Protein AF-A0A7C5VT83-F1 (afdb_monomer_lite)

Secondary structure (DSSP, 8-state):
--S--PPPPPSS-EEEEE-TT-BTTB-PPPPTHHHHHHHHTT-EEEEEEEPPPBPTT-EEEEETTEEEEESEEEEEEES----HHHHHTEEEE-STTTTT-TTEEEEEHHHHHHHT--TT-EEEETTEEEEEEEEE-TTS-TTPBPTTSSBSS-EE--TTS--EEPPSTTEEEEEHHHHHHTT-EEEEEEEE-S-HHHHHHHHHHHHHHH--EEEEE-TTS-EEEE---------THHHHHHHHHHHHHHHHHHHHHHHHTHHHHHHHHHTT--HHHHHHHHHHHHHHHHHHHHHHHHHHHHHHHHHHHHHS---------HHHHHHHHHHHHHHHHHHHHHHHHHHHHHH-----SS-----EEPTTS-EEEEEEEEEEGGGHHHHHHHHHHHHHHHTTBTTEEEEEEEEEEETTTTEEEEEEEEEE-SSS-EEEEEEEEEEEETTEEEEEEEEEEEES-GGGHHHHHHHHHHHHHHHHHHHHH---EEEEEESS--GGGHHHHHHH--SEEEEEE--S-HHHHHHHHHHHHTTTPEEEEEE--TT--HHHHHHHHHHHHTT-SEEE---S-HHHHHHHHHHHHHHT-EEEEEETTEEEEE-HHHHHHHH-

Structure (mmCIF, N/CA/C/O backbone):
data_AF-A0A7C5VT83-F1
#
_entry.id   AF-A0A7C5VT83-F1
#
loop_
_atom_site.group_PDB
_atom_site.id
_atom_site.type_symbol
_atom_site.label_atom_id
_atom_site.label_alt_id
_atom_site.label_comp_id
_atom_site.label_asym_id
_atom_site.label_entity_id
_atom_site.label_seq_id
_atom_site.pdbx_PDB_ins_code
_atom_site.Cartn_x
_atom_site.Cartn_y
_atom_site.Cartn_z
_atom_site.occupancy
_atom_site.B_iso_or_equiv
_atom_site.auth_seq_id
_atom_site.auth_comp_id
_atom_site.auth_asym_id
_atom_site.auth_atom_id
_atom_site.pdbx_PDB_model_num
ATOM 1 N N . SER A 1 1 ? 46.706 14.569 -36.459 1.00 33.53 1 SER A N 1
ATOM 2 C CA . SER A 1 1 ? 45.545 14.943 -37.290 1.00 33.53 1 SER A CA 1
ATOM 3 C C . SER A 1 1 ? 44.587 15.746 -36.426 1.00 33.53 1 SER A C 1
ATOM 5 O O . SER A 1 1 ? 44.342 15.352 -35.293 1.00 33.53 1 SER A O 1
ATOM 7 N N . ASN A 1 2 ? 44.150 16.918 -36.894 1.00 23.91 2 ASN A N 1
ATOM 8 C CA . ASN A 1 2 ? 43.293 17.837 -36.133 1.00 23.91 2 ASN A CA 1
ATOM 9 C C . ASN A 1 2 ? 42.021 17.129 -35.615 1.00 23.91 2 ASN A C 1
ATOM 11 O O . ASN A 1 2 ? 41.326 16.516 -36.420 1.00 23.91 2 ASN A O 1
ATOM 15 N N . PRO A 1 3 ? 41.662 17.240 -34.322 1.00 29.48 3 PRO A N 1
ATOM 16 C CA . PRO A 1 3 ? 40.481 16.585 -33.751 1.00 29.48 3 PRO A CA 1
ATOM 17 C C . PRO A 1 3 ? 39.167 17.351 -34.015 1.00 29.48 3 PRO A C 1
ATOM 19 O O . PRO A 1 3 ? 38.172 17.132 -33.330 1.00 29.48 3 PRO A O 1
ATOM 22 N N . THR A 1 4 ? 39.151 18.262 -34.991 1.00 31.52 4 THR A N 1
ATOM 23 C CA . THR A 1 4 ? 38.055 19.213 -35.235 1.00 31.52 4 THR A CA 1
ATOM 24 C C . THR A 1 4 ? 37.599 19.233 -36.691 1.00 31.52 4 THR A C 1
ATOM 26 O O . THR A 1 4 ? 37.272 20.294 -37.218 1.00 31.52 4 THR A O 1
ATOM 29 N N . GLU A 1 5 ? 37.547 18.086 -37.363 1.00 35.69 5 GLU A N 1
ATOM 30 C CA . GLU A 1 5 ? 36.624 17.966 -38.493 1.00 35.69 5 GLU A CA 1
ATOM 31 C C . GLU A 1 5 ? 35.230 17.730 -37.913 1.00 35.69 5 GLU A C 1
ATOM 33 O O . GLU A 1 5 ? 34.849 16.618 -37.545 1.00 35.69 5 GLU A O 1
ATOM 38 N N . LYS A 1 6 ? 34.508 18.840 -37.717 1.00 39.47 6 LYS A N 1
ATOM 39 C CA . LYS A 1 6 ? 33.087 18.825 -37.380 1.00 39.47 6 LYS A CA 1
ATOM 40 C C . LYS A 1 6 ? 32.381 17.960 -38.423 1.00 39.47 6 LYS A C 1
ATOM 42 O O . LYS A 1 6 ? 32.532 18.198 -39.619 1.00 39.47 6 LYS A O 1
ATOM 47 N N . VAL A 1 7 ? 31.618 16.969 -37.961 1.00 47.25 7 VAL A N 1
ATOM 48 C CA . VAL A 1 7 ? 30.606 16.298 -38.785 1.00 47.25 7 VAL A CA 1
ATOM 49 C C . VAL A 1 7 ? 29.810 17.404 -39.482 1.00 47.25 7 VAL A C 1
ATOM 51 O O . VAL A 1 7 ? 29.397 18.359 -38.820 1.00 47.25 7 VAL A O 1
ATOM 54 N N . ASN A 1 8 ? 29.709 17.338 -40.814 1.00 49.91 8 ASN A N 1
ATOM 55 C CA . ASN A 1 8 ? 29.069 18.382 -41.616 1.00 49.91 8 ASN A CA 1
ATOM 56 C C . ASN A 1 8 ? 27.697 18.742 -41.027 1.00 49.91 8 ASN A C 1
ATOM 58 O O . ASN A 1 8 ? 26.988 17.834 -40.584 1.00 49.91 8 ASN A O 1
ATOM 62 N N . PRO A 1 9 ? 27.330 20.038 -41.002 1.00 51.88 9 PRO A N 1
ATOM 63 C CA . PRO A 1 9 ? 26.103 20.485 -40.367 1.00 51.88 9 PRO A CA 1
ATOM 64 C C . PRO A 1 9 ? 24.931 19.753 -41.006 1.00 51.88 9 PRO A C 1
ATOM 66 O O . PRO A 1 9 ? 24.725 19.802 -42.218 1.00 51.88 9 PRO A O 1
ATOM 69 N N . VAL A 1 10 ? 24.203 19.023 -40.174 1.00 60.22 10 VAL A N 1
ATOM 70 C CA . VAL A 1 10 ? 22.995 18.341 -40.601 1.00 60.22 10 VAL A CA 1
ATOM 71 C C . VAL A 1 10 ? 21.943 19.419 -40.870 1.00 60.22 10 VAL A C 1
ATOM 73 O O . VAL A 1 10 ? 21.749 20.295 -40.032 1.00 60.22 10 VAL A O 1
ATOM 76 N N . GLU A 1 11 ? 21.330 19.426 -42.054 1.00 63.00 11 GLU A N 1
ATOM 77 C CA . GLU A 1 11 ? 20.350 20.459 -42.437 1.00 63.00 11 GLU A CA 1
ATOM 78 C C . GLU A 1 11 ? 18.985 20.233 -41.773 1.00 63.00 11 GLU A C 1
ATOM 80 O O . GLU A 1 11 ? 18.253 21.185 -41.509 1.00 63.00 11 GLU A O 1
ATOM 85 N N . THR A 1 12 ? 18.668 18.978 -41.446 1.00 69.75 12 THR A N 1
ATOM 86 C CA . THR A 1 12 ? 17.440 18.575 -40.758 1.00 69.75 12 THR A CA 1
ATOM 87 C C . THR A 1 12 ? 17.733 18.093 -39.334 1.00 69.75 12 THR A C 1
ATOM 89 O O . THR A 1 12 ? 18.794 17.525 -39.082 1.00 69.75 12 THR A O 1
ATOM 92 N N . PRO A 1 13 ? 16.834 18.336 -38.367 1.00 78.81 13 PRO A N 1
ATOM 93 C CA . PRO A 1 13 ? 16.980 17.801 -37.019 1.00 78.81 13 PRO A CA 1
ATOM 94 C C . PRO A 1 13 ? 16.758 16.278 -36.991 1.00 78.81 13 PRO A C 1
ATOM 96 O O . PRO A 1 13 ? 15.870 15.762 -37.671 1.00 78.81 13 PRO A O 1
ATOM 99 N N . TYR A 1 14 ? 17.554 15.569 -36.184 1.00 83.25 14 TYR A N 1
ATOM 100 C CA . TYR A 1 14 ? 17.459 14.113 -36.004 1.00 83.25 14 TYR A CA 1
ATOM 101 C C . TYR A 1 14 ? 17.382 13.738 -34.531 1.00 83.25 14 TYR A C 1
ATOM 103 O O . TYR A 1 14 ? 18.060 14.325 -33.685 1.00 83.25 14 TYR A O 1
ATOM 111 N N . ILE A 1 15 ? 16.625 12.683 -34.250 1.00 87.56 15 ILE A N 1
ATOM 112 C CA . ILE A 1 15 ? 16.623 11.982 -32.972 1.00 87.56 15 ILE A CA 1
ATOM 113 C C . ILE A 1 15 ? 17.293 10.630 -33.172 1.00 87.56 15 ILE A C 1
ATOM 115 O O . ILE A 1 15 ? 16.981 9.900 -34.109 1.00 87.56 15 ILE A O 1
ATOM 119 N N . ILE A 1 16 ? 18.200 10.279 -32.270 1.00 88.50 16 ILE A N 1
ATOM 120 C CA . ILE A 1 16 ? 18.825 8.964 -32.216 1.00 88.50 16 ILE A CA 1
ATOM 121 C C . ILE A 1 16 ? 18.531 8.357 -30.860 1.00 88.50 16 ILE A C 1
ATOM 123 O O . ILE A 1 16 ? 18.807 8.949 -29.813 1.00 88.50 16 ILE A O 1
ATOM 127 N N . VAL A 1 17 ? 17.949 7.171 -30.893 1.00 89.38 17 VAL A N 1
ATOM 128 C CA . VAL A 1 17 ? 17.403 6.507 -29.719 1.00 89.38 17 VAL A CA 1
ATOM 129 C C . VAL A 1 17 ? 18.204 5.253 -29.440 1.00 89.38 17 VAL A C 1
ATOM 131 O O . VAL A 1 17 ? 18.462 4.451 -30.341 1.00 89.38 17 VAL A O 1
ATOM 134 N N . TYR A 1 18 ? 18.584 5.108 -28.177 1.00 89.31 18 TYR A N 1
ATOM 135 C CA . TYR A 1 18 ? 19.365 3.997 -27.667 1.00 89.31 18 TYR A CA 1
ATOM 136 C C . TYR A 1 18 ? 18.678 3.366 -26.471 1.00 89.31 18 TYR A C 1
ATOM 138 O O . TYR A 1 18 ? 17.951 4.023 -25.717 1.00 89.31 18 TYR A O 1
ATOM 146 N N . ASP A 1 19 ? 19.029 2.109 -26.230 1.00 88.12 19 ASP A N 1
ATOM 147 C CA . ASP A 1 19 ? 18.743 1.477 -24.962 1.00 88.12 19 ASP A CA 1
ATOM 148 C C . ASP A 1 19 ? 19.518 2.193 -23.848 1.00 88.12 19 ASP A C 1
ATOM 150 O O . ASP A 1 19 ? 20.602 2.755 -24.054 1.00 88.12 19 ASP A O 1
ATOM 154 N N . ARG A 1 20 ? 18.973 2.163 -22.633 1.00 82.88 20 ARG A N 1
ATOM 155 C CA . ARG A 1 20 ? 19.597 2.780 -21.459 1.00 82.88 20 ARG A CA 1
ATOM 156 C C . ARG A 1 20 ? 21.003 2.232 -21.189 1.00 82.88 20 ARG A C 1
ATOM 158 O O . ARG A 1 20 ? 21.875 2.963 -20.711 1.00 82.88 20 ARG A O 1
ATOM 165 N N . GLY A 1 21 ? 21.224 0.951 -21.474 1.00 81.25 21 GLY A N 1
ATOM 166 C CA . GLY A 1 21 ? 22.497 0.260 -21.306 1.00 81.25 21 GLY A CA 1
ATOM 167 C C . GLY A 1 21 ? 23.528 0.556 -22.396 1.00 81.25 21 GLY A C 1
ATOM 168 O O . GLY A 1 21 ? 24.680 0.144 -22.239 1.00 81.25 21 GLY A O 1
ATOM 169 N N . TYR A 1 22 ? 23.155 1.266 -23.468 1.00 85.06 22 TYR A N 1
ATOM 170 C CA . TYR A 1 22 ? 24.020 1.483 -24.626 1.00 85.06 22 TYR A CA 1
ATOM 171 C C . TYR A 1 22 ? 25.193 2.427 -24.320 1.00 85.06 22 TYR A C 1
ATOM 173 O O . TYR A 1 22 ? 25.027 3.611 -23.969 1.00 85.06 22 TYR A O 1
ATOM 181 N N . ARG A 1 23 ? 26.410 1.905 -24.492 1.00 82.00 23 ARG A N 1
ATOM 182 C CA . ARG A 1 23 ? 27.687 2.581 -24.219 1.00 82.00 23 ARG A CA 1
ATOM 183 C C . ARG A 1 23 ? 28.727 2.219 -25.280 1.00 82.00 23 ARG A C 1
ATOM 185 O O . ARG A 1 23 ? 28.514 1.338 -26.100 1.00 82.00 23 ARG A O 1
ATOM 192 N N . PHE A 1 24 ? 29.869 2.909 -25.257 1.00 77.69 24 PHE A N 1
ATOM 193 C CA . PHE A 1 24 ? 30.962 2.663 -26.209 1.00 77.69 24 PHE A CA 1
ATOM 194 C C . PHE A 1 24 ? 31.588 1.263 -26.068 1.00 77.69 24 PHE A C 1
ATOM 196 O O . PHE A 1 24 ? 32.283 0.815 -26.968 1.00 77.69 24 PHE A O 1
ATOM 203 N N . ASP A 1 25 ? 31.361 0.600 -24.939 1.00 78.38 25 ASP A N 1
ATOM 204 C CA . ASP A 1 25 ? 31.844 -0.727 -24.566 1.00 78.38 25 ASP A CA 1
ATOM 205 C C . ASP A 1 25 ? 30.706 -1.756 -24.436 1.00 78.38 25 ASP A C 1
ATOM 207 O O . ASP A 1 25 ? 30.957 -2.912 -24.102 1.00 78.38 25 ASP A O 1
ATOM 211 N N . ASN A 1 26 ? 29.457 -1.353 -24.704 1.00 83.75 26 ASN A N 1
ATOM 212 C CA . ASN A 1 26 ? 28.280 -2.206 -24.589 1.00 83.75 26 ASN A CA 1
ATOM 213 C C . ASN A 1 26 ? 27.213 -1.839 -25.634 1.00 83.75 26 ASN A C 1
ATOM 215 O O . ASN A 1 26 ? 26.477 -0.860 -25.471 1.00 83.75 26 ASN A O 1
ATOM 219 N N . LEU A 1 27 ? 27.107 -2.656 -26.685 1.00 84.06 27 LEU A N 1
ATOM 220 C CA . LEU A 1 27 ? 26.113 -2.534 -27.758 1.00 84.06 27 LEU A CA 1
ATOM 221 C C . LEU A 1 27 ? 24.763 -3.123 -27.313 1.00 84.06 27 LEU A C 1
ATOM 223 O O . LEU A 1 27 ? 24.342 -4.178 -27.785 1.00 84.06 27 LEU A O 1
ATOM 227 N N . ALA A 1 28 ? 24.110 -2.467 -26.351 1.00 86.88 28 ALA A N 1
ATOM 228 C CA . ALA A 1 28 ? 22.813 -2.905 -25.841 1.00 86.88 28 ALA A CA 1
ATOM 229 C C . ALA A 1 28 ? 21.725 -2.807 -26.934 1.00 86.88 28 ALA A C 1
ATOM 231 O O . ALA A 1 28 ? 21.615 -1.755 -27.572 1.00 86.88 28 ALA A O 1
ATOM 232 N N . PRO A 1 29 ? 20.929 -3.870 -27.163 1.00 89.94 29 PRO A N 1
ATOM 233 C CA . PRO A 1 29 ? 19.902 -3.863 -28.194 1.00 89.94 29 PRO A CA 1
ATOM 234 C C . PRO A 1 29 ? 18.719 -2.968 -27.810 1.00 89.94 29 PRO A C 1
ATOM 236 O O . PRO A 1 29 ? 18.232 -3.016 -26.683 1.00 89.94 29 PRO A O 1
ATOM 239 N N . VAL A 1 30 ? 18.225 -2.196 -28.773 1.00 89.19 30 VAL A N 1
ATOM 240 C CA . VAL A 1 30 ? 16.991 -1.413 -28.675 1.00 89.19 30 VAL A CA 1
ATOM 241 C C . VAL A 1 30 ? 15.806 -2.286 -29.071 1.00 89.19 30 VAL A C 1
ATOM 243 O O . VAL A 1 30 ? 15.847 -2.984 -30.084 1.00 89.19 30 VAL A O 1
ATOM 246 N N . ASP A 1 31 ? 14.722 -2.220 -28.299 1.00 87.00 31 ASP A N 1
ATOM 247 C CA . ASP A 1 31 ? 13.483 -2.920 -28.633 1.00 87.00 31 ASP A CA 1
ATOM 248 C C . ASP A 1 31 ? 12.846 -2.329 -29.903 1.00 87.00 31 ASP A C 1
ATOM 250 O O . ASP A 1 31 ? 12.496 -1.148 -29.970 1.00 87.00 31 ASP A O 1
ATOM 254 N N . THR A 1 32 ? 12.665 -3.159 -30.927 1.00 81.38 32 THR A N 1
ATOM 255 C CA . THR A 1 32 ? 12.101 -2.733 -32.211 1.00 81.38 32 THR A CA 1
ATOM 256 C C . THR A 1 32 ? 10.615 -2.378 -32.126 1.00 81.38 32 THR A C 1
ATOM 258 O O . THR A 1 32 ? 10.100 -1.756 -33.049 1.00 81.38 32 THR A O 1
ATOM 261 N N . ARG A 1 33 ? 9.910 -2.686 -31.027 1.00 83.50 33 ARG A N 1
ATOM 262 C CA . ARG A 1 33 ? 8.521 -2.230 -30.808 1.00 83.50 33 ARG A CA 1
ATOM 263 C C . ARG A 1 33 ? 8.399 -0.708 -30.767 1.00 83.50 33 ARG A C 1
ATOM 265 O O . ARG A 1 33 ? 7.365 -0.168 -31.154 1.00 83.50 33 ARG A O 1
ATOM 272 N N . TYR A 1 34 ? 9.460 -0.000 -30.375 1.00 83.25 34 TYR A N 1
ATOM 273 C CA . TYR A 1 34 ? 9.470 1.461 -30.426 1.00 83.25 34 TYR A CA 1
ATOM 274 C C . TYR A 1 34 ? 9.380 1.999 -31.863 1.00 83.25 34 TYR A C 1
ATOM 276 O O . TYR A 1 34 ? 8.910 3.113 -32.058 1.00 83.25 34 TYR A O 1
ATOM 284 N N . VAL A 1 35 ? 9.741 1.211 -32.884 1.00 83.88 35 VAL A N 1
ATOM 285 C CA . VAL A 1 35 ? 9.642 1.613 -34.299 1.00 83.88 35 VAL A CA 1
ATOM 286 C C . VAL A 1 35 ? 8.194 1.889 -34.703 1.00 83.88 35 VAL A C 1
ATOM 288 O O . VAL A 1 35 ? 7.926 2.895 -35.356 1.00 83.88 35 VAL A O 1
ATOM 291 N N . GLU A 1 36 ? 7.246 1.043 -34.292 1.00 82.50 36 GLU A N 1
ATOM 292 C CA . GLU A 1 36 ? 5.818 1.263 -34.572 1.00 82.50 36 GLU A CA 1
ATOM 293 C C . GLU A 1 36 ? 5.306 2.536 -33.893 1.00 82.50 36 GLU A C 1
ATOM 295 O O . GLU A 1 36 ? 4.572 3.317 -34.502 1.00 82.50 36 GLU A O 1
ATOM 300 N N . PHE A 1 37 ? 5.765 2.787 -32.665 1.00 81.56 37 PHE A N 1
ATOM 301 C CA . PHE A 1 37 ? 5.469 4.018 -31.943 1.00 81.56 37 PHE A CA 1
ATOM 302 C C . PHE A 1 37 ? 5.983 5.253 -32.697 1.00 81.56 37 PHE A C 1
ATOM 304 O O . PHE A 1 37 ? 5.213 6.182 -32.929 1.00 81.56 37 PHE A O 1
ATOM 311 N N . PHE A 1 38 ? 7.231 5.254 -33.171 1.00 80.62 38 PHE A N 1
ATOM 312 C CA . PHE A 1 38 ? 7.763 6.382 -33.942 1.00 80.62 38 PHE A CA 1
ATOM 313 C C . PHE A 1 38 ? 7.037 6.606 -35.270 1.00 80.62 38 PHE A C 1
ATOM 315 O O . PHE A 1 38 ? 6.785 7.753 -35.636 1.00 80.62 38 PHE A O 1
ATOM 322 N N . ARG A 1 39 ? 6.639 5.534 -35.968 1.00 82.50 39 ARG A N 1
ATOM 323 C CA . ARG A 1 39 ? 5.836 5.668 -37.195 1.00 82.50 39 ARG A CA 1
ATOM 324 C C . ARG A 1 39 ? 4.478 6.302 -36.913 1.00 82.50 39 ARG A C 1
ATOM 326 O O . ARG A 1 39 ? 4.003 7.086 -37.728 1.00 82.50 39 ARG A O 1
ATOM 333 N N . SER A 1 40 ? 3.865 6.005 -35.763 1.00 83.06 40 SER A N 1
ATOM 334 C CA . SER A 1 40 ? 2.586 6.615 -35.369 1.00 83.06 40 SER A CA 1
ATOM 335 C C . SER A 1 40 ? 2.678 8.129 -35.140 1.00 83.06 40 SER A C 1
ATOM 337 O O . SER A 1 40 ? 1.679 8.828 -35.295 1.00 83.06 40 SER A O 1
ATOM 339 N N . LEU A 1 41 ? 3.878 8.642 -34.845 1.00 80.50 41 LEU A N 1
ATOM 340 C CA . LEU A 1 41 ? 4.163 10.073 -34.718 1.00 80.50 41 LEU A CA 1
ATOM 341 C C . LEU A 1 41 ? 4.428 10.758 -36.071 1.00 80.50 41 LEU A C 1
ATOM 343 O O . LEU A 1 41 ? 4.700 11.953 -36.099 1.00 80.50 41 LEU A O 1
ATOM 347 N N . GLY A 1 42 ? 4.363 10.026 -37.191 1.00 80.56 42 GLY A N 1
ATOM 348 C CA . GLY A 1 42 ? 4.600 10.574 -38.530 1.00 80.56 42 GLY A CA 1
ATOM 349 C C . GLY A 1 42 ? 6.070 10.869 -38.847 1.00 80.56 42 GLY A C 1
ATOM 350 O O . GLY A 1 42 ? 6.347 11.590 -39.802 1.00 80.56 42 GLY A O 1
ATOM 351 N N . LEU A 1 43 ? 7.006 10.327 -38.061 1.00 84.19 43 LEU A N 1
ATOM 352 C CA . LEU A 1 43 ? 8.443 10.486 -38.277 1.00 84.19 43 LEU A CA 1
ATOM 353 C C . LEU A 1 43 ? 8.964 9.460 -39.288 1.00 84.19 43 LEU A C 1
ATOM 355 O O . LEU A 1 43 ? 8.533 8.303 -39.298 1.00 84.19 43 LEU A O 1
ATOM 359 N N . ASP A 1 44 ? 9.928 9.878 -40.103 1.00 85.00 44 ASP A N 1
ATOM 360 C CA . ASP A 1 44 ? 10.680 8.984 -40.973 1.00 85.00 44 ASP A CA 1
ATOM 361 C C . ASP A 1 44 ? 11.794 8.291 -40.181 1.00 85.00 44 ASP A C 1
ATOM 363 O O . ASP A 1 44 ? 12.424 8.902 -39.313 1.00 85.00 44 ASP A O 1
ATOM 367 N N . LEU A 1 45 ? 12.017 7.002 -40.450 1.00 88.00 45 LEU A N 1
ATOM 368 C CA . LEU A 1 45 ? 12.835 6.149 -39.593 1.00 88.00 45 LEU A CA 1
ATOM 369 C C . LEU A 1 45 ? 13.947 5.433 -40.342 1.00 88.00 45 LEU A C 1
ATOM 371 O O . LEU A 1 45 ? 13.723 4.747 -41.341 1.00 88.00 45 LEU A O 1
ATOM 375 N N . GLY A 1 46 ? 15.137 5.507 -39.754 1.00 88.88 46 GLY A N 1
ATOM 376 C CA . GLY A 1 46 ? 16.281 4.677 -40.079 1.00 88.88 46 GLY A CA 1
ATOM 377 C C . GLY A 1 46 ? 16.564 3.678 -38.962 1.00 88.88 46 GLY A C 1
ATOM 378 O O . GLY A 1 46 ? 16.499 4.019 -37.783 1.00 88.88 46 GLY A O 1
ATOM 379 N N . LEU A 1 47 ? 16.923 2.446 -39.308 1.00 90.69 47 LEU A N 1
ATOM 380 C CA . LEU A 1 47 ? 17.310 1.427 -38.328 1.00 90.69 47 LEU A CA 1
ATOM 381 C C . LEU A 1 47 ? 18.741 0.991 -38.562 1.00 90.69 47 LEU A C 1
ATOM 383 O O . LEU A 1 47 ? 19.182 0.868 -39.703 1.00 90.69 47 LEU A O 1
ATOM 387 N N . ARG A 1 48 ? 19.452 0.725 -37.470 1.00 91.56 48 ARG A N 1
ATOM 388 C CA . ARG A 1 48 ? 20.805 0.191 -37.529 1.00 91.56 48 ARG A CA 1
ATOM 389 C C . ARG A 1 48 ? 20.961 -1.011 -36.626 1.00 91.56 48 ARG A C 1
ATOM 391 O O . ARG A 1 48 ? 20.533 -0.995 -35.472 1.00 91.56 48 ARG A O 1
ATOM 398 N N . ALA A 1 49 ? 21.595 -2.034 -37.178 1.00 92.25 49 ALA A N 1
ATOM 399 C CA . ALA A 1 49 ? 21.969 -3.236 -36.464 1.00 92.25 49 ALA A CA 1
ATOM 400 C C . ALA A 1 49 ? 23.480 -3.441 -36.533 1.00 92.25 49 ALA A C 1
ATOM 402 O O . ALA A 1 49 ? 24.108 -3.155 -37.548 1.00 92.25 49 ALA A O 1
ATOM 403 N N . GLU A 1 50 ? 24.072 -3.945 -35.462 1.00 91.56 50 GLU A N 1
ATOM 404 C CA . GLU A 1 50 ? 25.508 -4.197 -35.381 1.00 91.56 50 GLU A CA 1
ATOM 405 C C . GLU A 1 50 ? 25.752 -5.533 -34.700 1.00 91.56 50 GLU A C 1
ATOM 407 O O . GLU A 1 50 ? 25.039 -5.924 -33.772 1.00 91.56 50 GLU A O 1
ATOM 412 N N . THR A 1 51 ? 26.764 -6.263 -35.157 1.00 91.31 51 THR A N 1
ATOM 413 C CA . THR A 1 51 ? 27.196 -7.463 -34.445 1.00 91.31 51 THR A CA 1
ATOM 414 C C . THR A 1 51 ? 27.708 -7.120 -33.046 1.00 91.31 51 THR A C 1
ATOM 416 O O . THR A 1 51 ? 28.306 -6.056 -32.860 1.00 91.31 51 THR A O 1
ATOM 419 N N . PRO A 1 52 ? 27.547 -8.034 -32.071 1.00 88.19 52 PRO A N 1
ATOM 420 C CA . PRO A 1 52 ? 28.194 -7.914 -30.772 1.00 88.19 52 PRO A CA 1
ATOM 421 C C . PRO A 1 52 ? 29.706 -7.708 -30.898 1.00 88.19 52 PRO A C 1
ATOM 423 O O . PRO A 1 52 ? 30.309 -7.998 -31.931 1.00 88.19 52 PRO A O 1
ATOM 426 N N . ILE A 1 53 ? 30.327 -7.259 -29.810 1.00 88.50 53 ILE A N 1
ATOM 427 C CA . ILE A 1 53 ? 31.769 -7.014 -29.772 1.00 88.50 53 ILE A CA 1
ATOM 428 C C . ILE A 1 53 ? 32.517 -8.333 -30.017 1.00 88.50 53 ILE A C 1
ATOM 430 O O . ILE A 1 53 ? 32.397 -9.279 -29.237 1.00 88.50 53 ILE A O 1
ATOM 434 N N . PHE A 1 54 ? 33.274 -8.400 -31.111 1.00 88.81 54 PHE A N 1
ATOM 435 C CA . PHE A 1 54 ? 34.024 -9.592 -31.522 1.00 88.81 54 PHE A CA 1
ATOM 436 C C . PHE A 1 54 ? 35.488 -9.541 -31.055 1.00 88.81 54 PHE A C 1
ATOM 438 O O . PHE A 1 54 ? 36.007 -8.472 -30.728 1.00 88.81 54 PHE A O 1
ATOM 445 N N . PRO A 1 55 ? 36.208 -10.677 -31.021 1.00 86.44 55 PRO A N 1
ATOM 446 C CA . PRO A 1 55 ? 37.665 -10.640 -30.913 1.00 86.44 55 PRO A CA 1
ATOM 447 C C . PRO A 1 55 ? 38.282 -10.001 -32.179 1.00 86.44 55 PRO A C 1
ATOM 449 O O . PRO A 1 55 ? 37.658 -10.023 -33.241 1.00 86.44 55 PRO A O 1
ATOM 452 N N . PRO A 1 56 ? 39.524 -9.479 -32.139 1.00 84.94 56 PRO A N 1
ATOM 453 C CA . PRO A 1 56 ? 40.157 -8.832 -33.299 1.00 84.94 56 PRO A CA 1
ATOM 454 C C . PRO A 1 56 ? 40.378 -9.771 -34.489 1.00 84.94 56 PRO A C 1
ATOM 456 O O . PRO A 1 56 ? 40.500 -9.328 -35.632 1.00 84.94 56 PRO A O 1
ATOM 459 N N . SER A 1 57 ? 40.440 -11.079 -34.223 1.00 84.25 57 SER A N 1
ATOM 460 C CA . SER A 1 57 ? 40.484 -12.123 -35.246 1.00 84.25 57 SER A CA 1
ATOM 461 C C . SER A 1 57 ? 39.184 -12.237 -36.042 1.00 84.25 57 SER A C 1
ATOM 463 O O . SER A 1 57 ? 39.198 -12.868 -37.090 1.00 84.25 57 SER A O 1
ATOM 465 N N . GLY A 1 58 ? 38.090 -11.630 -35.574 1.00 87.75 58 GLY A N 1
ATOM 466 C CA . GLY A 1 58 ? 36.744 -11.832 -36.097 1.00 87.75 58 GLY A CA 1
ATOM 467 C C . GLY A 1 58 ? 36.094 -13.112 -35.570 1.00 87.75 58 GLY A C 1
ATOM 468 O O . GLY A 1 58 ? 36.676 -13.847 -34.768 1.00 87.75 58 GLY A O 1
ATOM 469 N N . ARG A 1 59 ? 34.866 -13.361 -36.023 1.00 89.62 59 ARG A N 1
ATOM 470 C CA . ARG A 1 59 ? 34.091 -14.577 -35.758 1.00 89.62 59 ARG A CA 1
ATOM 471 C C . ARG A 1 59 ? 33.898 -15.350 -37.056 1.00 89.62 59 ARG A C 1
ATOM 473 O O . ARG A 1 59 ? 33.781 -14.744 -38.115 1.00 89.62 59 ARG A O 1
ATOM 480 N N . GLU A 1 60 ? 33.837 -16.668 -36.954 1.00 91.94 60 GLU A N 1
ATOM 481 C CA . GLU A 1 60 ? 33.654 -17.557 -38.096 1.00 91.94 60 GLU A CA 1
ATOM 482 C C . GLU A 1 60 ? 32.248 -17.430 -38.713 1.00 91.94 60 GLU A C 1
ATOM 484 O O . GLU A 1 60 ? 31.237 -17.538 -38.014 1.00 91.94 60 GLU A O 1
ATOM 489 N N . TYR A 1 61 ? 32.199 -17.221 -40.028 1.00 92.31 61 TYR A N 1
ATOM 490 C CA . TYR A 1 61 ? 31.012 -17.270 -40.881 1.00 92.31 61 TYR A CA 1
ATOM 491 C C . TYR A 1 61 ? 31.286 -18.184 -42.077 1.00 92.31 61 TYR A C 1
ATOM 493 O O . TYR A 1 61 ? 32.382 -18.196 -42.636 1.00 92.31 61 TYR A O 1
ATOM 501 N N . ILE A 1 62 ? 30.269 -18.927 -42.503 1.00 91.62 62 ILE A N 1
ATOM 502 C CA . ILE A 1 62 ? 30.319 -19.772 -43.694 1.00 91.62 62 ILE A CA 1
ATOM 503 C C . ILE A 1 62 ? 29.890 -18.923 -44.889 1.00 91.62 62 ILE A C 1
ATOM 505 O O . ILE A 1 62 ? 28.729 -18.526 -44.979 1.00 91.62 62 ILE A O 1
ATOM 509 N N . ILE A 1 63 ? 30.816 -18.653 -45.806 1.00 91.00 63 ILE A N 1
ATOM 510 C CA . ILE A 1 63 ? 30.584 -17.914 -47.048 1.00 91.00 63 ILE A CA 1
ATOM 511 C C . ILE A 1 63 ? 30.850 -18.850 -48.225 1.00 91.00 63 ILE A C 1
ATOM 513 O O . ILE A 1 63 ? 31.971 -19.327 -48.387 1.00 91.00 63 ILE A O 1
ATOM 517 N N . ASN A 1 64 ? 29.828 -19.125 -49.043 1.00 88.62 64 ASN A N 1
ATOM 518 C CA . ASN A 1 64 ? 29.912 -20.050 -50.187 1.00 88.62 64 ASN A CA 1
ATOM 519 C C . ASN A 1 64 ? 30.568 -21.400 -49.809 1.00 88.62 64 ASN A C 1
ATOM 521 O O . ASN A 1 64 ? 31.509 -21.853 -50.459 1.00 88.62 64 ASN A O 1
ATOM 525 N N . ASP A 1 65 ? 30.094 -21.997 -48.709 1.00 85.50 65 ASP A N 1
ATOM 526 C CA . ASP A 1 65 ? 30.547 -23.283 -48.152 1.00 85.50 65 ASP A CA 1
ATOM 527 C C . ASP A 1 65 ? 32.011 -23.315 -47.659 1.00 85.50 65 ASP A C 1
ATOM 529 O O . ASP A 1 65 ? 32.560 -24.379 -47.369 1.00 85.50 65 ASP A O 1
ATOM 533 N N . LYS A 1 66 ? 32.643 -22.145 -47.502 1.00 87.38 66 LYS A N 1
ATOM 534 C CA . LYS A 1 66 ? 33.979 -21.973 -46.914 1.00 87.38 66 LYS A CA 1
ATOM 535 C C . LYS A 1 66 ? 33.922 -21.108 -45.659 1.00 87.38 66 LYS A C 1
ATOM 537 O O . LYS A 1 66 ? 33.116 -20.190 -45.561 1.00 87.38 66 LYS A O 1
ATOM 542 N N . SER A 1 67 ? 34.802 -21.389 -44.705 1.00 88.88 67 SER A N 1
ATOM 543 C CA . SER A 1 67 ? 34.906 -20.631 -43.457 1.00 88.88 67 SER A CA 1
ATOM 544 C C . SER A 1 67 ? 35.741 -19.358 -43.639 1.00 88.88 67 SER A C 1
ATOM 546 O O . SER A 1 67 ? 36.862 -19.414 -44.148 1.00 88.88 67 SER A O 1
ATOM 548 N N . TYR A 1 68 ? 35.191 -18.218 -43.214 1.00 90.50 68 TYR A N 1
ATOM 549 C CA . TYR A 1 68 ? 35.855 -16.915 -43.176 1.00 90.50 68 TYR A CA 1
ATOM 550 C C . TYR A 1 68 ? 35.600 -16.225 -41.838 1.00 90.50 68 TYR A C 1
ATOM 552 O O . TYR A 1 68 ? 34.491 -16.260 -41.309 1.00 90.50 68 TYR A O 1
ATOM 560 N N . ASN A 1 69 ? 36.611 -15.539 -41.306 1.00 91.75 69 ASN A N 1
ATOM 561 C CA . ASN A 1 69 ? 36.449 -14.752 -40.089 1.00 91.75 69 ASN A CA 1
ATOM 562 C C . ASN A 1 69 ? 36.047 -13.314 -40.421 1.00 91.75 69 ASN A C 1
ATOM 564 O O . ASN A 1 69 ? 36.867 -12.534 -40.907 1.00 91.75 69 ASN A O 1
ATOM 568 N N . LEU A 1 70 ? 34.800 -12.956 -40.115 1.00 92.06 70 LEU A N 1
ATOM 569 C CA . LEU A 1 70 ? 34.302 -11.590 -40.256 1.00 92.06 70 LEU A CA 1
ATOM 570 C C . LEU A 1 70 ? 34.555 -10.791 -38.979 1.00 92.06 70 LEU A C 1
ATOM 572 O O . LEU A 1 70 ? 34.296 -11.263 -37.869 1.00 92.06 70 LEU A O 1
ATOM 576 N N . ARG A 1 71 ? 35.036 -9.556 -39.131 1.00 89.44 71 ARG A N 1
ATOM 577 C CA . ARG A 1 71 ? 35.283 -8.630 -38.012 1.00 89.44 71 ARG A CA 1
ATOM 578 C C . ARG A 1 71 ? 34.030 -7.880 -37.567 1.00 89.44 71 ARG A C 1
ATOM 580 O O . ARG A 1 71 ? 34.007 -7.359 -36.455 1.00 89.44 71 ARG A O 1
ATOM 587 N N . GLY A 1 72 ? 32.985 -7.893 -38.389 1.00 91.06 72 GLY A N 1
ATOM 588 C CA . GLY A 1 72 ? 31.658 -7.435 -38.008 1.00 91.06 72 GLY A CA 1
ATOM 589 C C . GLY A 1 72 ? 30.685 -7.376 -39.177 1.00 91.06 72 GLY A C 1
ATOM 590 O O . GLY A 1 72 ? 31.085 -7.401 -40.344 1.00 91.06 72 GLY A O 1
ATOM 591 N N . VAL A 1 73 ? 29.399 -7.302 -38.839 1.00 93.06 73 VAL A N 1
ATOM 592 C CA . VAL A 1 73 ? 28.310 -7.068 -39.795 1.00 93.06 73 VAL A CA 1
ATOM 593 C C . VAL A 1 73 ? 27.523 -5.843 -39.344 1.00 93.06 73 VAL A C 1
ATOM 595 O O . VAL A 1 73 ? 27.165 -5.731 -38.168 1.00 93.06 73 VAL A O 1
ATOM 598 N N . ILE A 1 74 ? 27.268 -4.928 -40.277 1.00 92.81 74 ILE A N 1
ATOM 599 C CA . ILE A 1 74 ? 26.495 -3.702 -40.056 1.00 92.81 74 ILE A CA 1
ATOM 600 C C . ILE A 1 74 ? 25.227 -3.780 -40.902 1.00 92.81 74 ILE A C 1
ATOM 602 O O . ILE A 1 74 ? 25.291 -3.977 -42.110 1.00 92.81 74 ILE A O 1
ATOM 606 N N . GLY A 1 75 ? 24.077 -3.624 -40.261 1.00 91.88 75 GLY A N 1
ATOM 607 C CA . GLY A 1 75 ? 22.767 -3.529 -40.888 1.00 91.88 75 GLY A CA 1
ATOM 608 C C . GLY A 1 75 ? 22.283 -2.092 -40.934 1.00 91.88 75 GLY A C 1
ATOM 609 O O . GLY A 1 75 ? 22.347 -1.408 -39.913 1.00 91.88 75 GLY A O 1
ATOM 610 N N . VAL A 1 76 ? 21.753 -1.651 -42.071 1.00 91.50 76 VAL A N 1
ATOM 611 C CA . VAL A 1 76 ? 21.095 -0.342 -42.215 1.00 91.50 76 VAL A CA 1
ATOM 612 C C . VAL A 1 76 ? 19.754 -0.478 -42.933 1.00 91.50 76 VAL A C 1
ATOM 614 O O . VAL A 1 76 ? 19.563 -1.389 -43.731 1.00 91.50 76 VAL A O 1
ATOM 617 N N . SER A 1 77 ? 18.796 0.396 -42.638 1.00 89.06 77 SER A N 1
ATOM 618 C CA . SER A 1 77 ? 17.484 0.419 -43.300 1.00 89.06 77 SER A CA 1
ATOM 619 C C . SER A 1 77 ? 16.880 1.811 -43.241 1.00 89.06 77 SER A C 1
ATOM 621 O O . SER A 1 77 ? 17.069 2.509 -42.252 1.00 89.06 77 SER A O 1
ATOM 623 N N . GLY A 1 78 ? 16.067 2.166 -44.234 1.00 82.06 78 GLY A N 1
ATOM 624 C CA . GLY A 1 78 ? 15.330 3.428 -44.268 1.00 82.06 78 GLY A CA 1
ATOM 625 C C . GLY A 1 78 ? 16.256 4.636 -44.394 1.00 82.06 78 GLY A C 1
ATOM 626 O O . GLY A 1 78 ? 17.279 4.576 -45.076 1.00 82.06 78 GLY A O 1
ATOM 627 N N . SER A 1 79 ? 15.910 5.733 -43.722 1.00 69.62 79 SER A N 1
ATOM 628 C CA . SER A 1 79 ? 16.642 7.007 -43.772 1.00 69.62 79 SER A CA 1
ATOM 629 C C . SER A 1 79 ? 17.830 7.095 -42.807 1.00 69.62 79 SER A C 1
ATOM 631 O O . SER A 1 79 ? 18.155 8.166 -42.291 1.00 69.62 79 SER A O 1
ATOM 633 N N . THR A 1 80 ? 18.521 5.977 -42.555 1.00 73.50 80 THR A N 1
ATOM 634 C CA . THR A 1 80 ? 19.778 5.991 -41.794 1.00 73.50 80 THR A CA 1
ATOM 635 C C . THR A 1 80 ? 20.780 6.923 -42.476 1.00 73.50 80 THR A C 1
ATOM 637 O O . THR A 1 80 ? 21.208 6.678 -43.605 1.00 73.50 80 THR A O 1
ATOM 640 N N . LEU A 1 81 ? 21.199 7.979 -41.777 1.00 71.00 81 LEU A N 1
ATOM 641 C CA . LEU A 1 81 ? 22.177 8.914 -42.314 1.00 71.00 81 LEU A CA 1
ATOM 642 C C . LEU A 1 81 ? 23.587 8.333 -42.169 1.00 71.00 81 LEU A C 1
ATOM 644 O O . LEU A 1 81 ? 24.167 8.329 -41.084 1.00 71.00 81 LEU A O 1
ATOM 648 N N . LEU A 1 82 ? 24.146 7.840 -43.271 1.00 77.44 82 LEU A N 1
ATOM 649 C CA . LEU A 1 82 ? 25.540 7.412 -43.314 1.00 77.44 82 LEU A CA 1
ATOM 650 C C . LEU A 1 82 ? 26.459 8.616 -43.592 1.00 77.44 82 LEU A C 1
ATOM 652 O O . LEU A 1 82 ? 26.140 9.444 -44.450 1.00 77.44 82 LEU A O 1
ATOM 656 N N . PRO A 1 83 ? 27.609 8.741 -42.900 1.00 76.69 83 PRO A N 1
ATOM 657 C CA . PRO A 1 83 ? 28.560 9.819 -43.158 1.00 76.69 83 PRO A CA 1
ATOM 658 C C . PRO A 1 83 ? 29.031 9.826 -44.617 1.00 76.69 83 PRO A C 1
ATOM 660 O O . PRO A 1 83 ? 29.424 8.787 -45.146 1.00 76.69 83 PRO A O 1
ATOM 663 N N . LYS A 1 84 ? 29.077 11.004 -45.259 1.00 76.00 84 LYS A N 1
ATOM 664 C CA . LYS A 1 84 ? 29.541 11.154 -46.657 1.00 76.00 84 LYS A CA 1
ATOM 665 C C . LYS A 1 84 ? 30.959 10.611 -46.879 1.00 76.00 84 LYS A C 1
ATOM 667 O O . LYS A 1 84 ? 31.272 10.157 -47.974 1.00 76.00 84 LYS A O 1
ATOM 672 N N . GLN A 1 85 ? 31.805 10.629 -45.846 1.00 80.69 85 GLN A N 1
ATOM 673 C CA . GLN A 1 85 ? 33.145 10.040 -45.894 1.00 80.69 85 GLN A CA 1
ATOM 674 C C . GLN A 1 85 ? 33.114 8.531 -46.179 1.00 80.69 85 GLN A C 1
ATOM 676 O O . GLN A 1 85 ? 34.029 8.024 -46.817 1.00 80.69 85 GLN A O 1
ATOM 681 N N . LEU A 1 86 ? 32.062 7.812 -45.763 1.00 83.88 86 LEU A N 1
ATOM 682 C CA . LEU A 1 86 ? 31.915 6.392 -46.084 1.00 83.88 86 LEU A CA 1
ATOM 683 C C . LEU A 1 86 ? 31.685 6.193 -47.587 1.00 83.88 86 LEU A C 1
ATOM 685 O O . LEU A 1 86 ? 32.294 5.312 -48.183 1.00 83.88 86 LEU A O 1
ATOM 689 N N . SER A 1 87 ? 30.871 7.047 -48.216 1.00 83.00 87 SER A N 1
ATOM 690 C CA . SER A 1 87 ? 30.641 7.013 -49.666 1.00 83.00 87 SER A CA 1
ATOM 691 C C . SER A 1 87 ? 31.923 7.256 -50.468 1.00 83.00 87 SER A C 1
ATOM 693 O O . SER A 1 87 ? 32.086 6.683 -51.537 1.00 83.00 87 SER A O 1
ATOM 695 N N . GLN A 1 88 ? 32.853 8.063 -49.945 1.00 85.19 88 GLN A N 1
ATOM 696 C CA . GLN A 1 88 ? 34.162 8.312 -50.567 1.00 85.19 88 GLN A CA 1
ATOM 697 C C . GLN A 1 88 ? 35.118 7.113 -50.470 1.00 85.19 88 GLN A C 1
ATOM 699 O O . GLN A 1 88 ? 36.075 7.036 -51.234 1.00 85.19 88 GLN A O 1
ATOM 704 N N . CYS A 1 89 ? 34.875 6.186 -49.540 1.00 88.12 89 CYS A N 1
ATOM 705 C CA . CYS A 1 89 ? 35.677 4.977 -49.370 1.00 88.12 89 CYS A CA 1
ATOM 706 C C . CYS A 1 89 ? 35.247 3.819 -50.287 1.00 88.12 89 CYS A C 1
ATOM 708 O O . CYS A 1 89 ? 35.889 2.767 -50.273 1.00 88.12 89 CYS A O 1
ATOM 710 N N . ILE A 1 90 ? 34.152 3.964 -51.038 1.00 89.00 90 ILE A N 1
ATOM 711 C CA . ILE A 1 90 ? 33.652 2.925 -51.944 1.00 89.00 90 ILE A CA 1
ATOM 712 C C . ILE A 1 90 ? 34.469 2.967 -53.233 1.00 89.00 90 ILE A C 1
ATOM 714 O O . ILE A 1 90 ? 34.562 4.003 -53.885 1.00 89.00 90 ILE A O 1
ATOM 718 N N . ILE A 1 91 ? 35.076 1.834 -53.578 1.00 87.94 91 ILE A N 1
ATOM 719 C CA . ILE A 1 91 ? 35.913 1.683 -54.774 1.00 87.94 91 ILE A CA 1
ATOM 720 C C . ILE A 1 91 ? 35.031 1.440 -56.002 1.00 87.94 91 ILE A C 1
ATOM 722 O O . ILE A 1 91 ? 35.283 1.989 -57.071 1.00 87.94 91 ILE A O 1
ATOM 726 N N . GLU A 1 92 ? 33.997 0.615 -55.840 1.00 86.31 92 GLU A N 1
ATOM 727 C CA . GLU A 1 92 ? 33.100 0.187 -56.911 1.00 86.31 92 GLU A CA 1
ATOM 728 C C . GLU A 1 92 ? 31.673 0.050 -56.363 1.00 86.31 92 GLU A C 1
ATOM 730 O O . GLU A 1 92 ? 31.498 -0.434 -55.244 1.00 86.31 92 GLU A O 1
ATOM 735 N N . GLY A 1 93 ? 30.663 0.457 -57.137 1.00 85.31 93 GLY A N 1
ATOM 736 C CA . GLY A 1 93 ? 29.248 0.362 -56.756 1.00 85.31 93 GLY A CA 1
ATOM 737 C C . GLY A 1 93 ? 28.684 1.576 -56.002 1.00 85.31 93 GLY A C 1
ATOM 738 O O . GLY A 1 93 ? 29.298 2.641 -55.961 1.00 85.31 93 GLY A O 1
ATOM 739 N N . GLU A 1 94 ? 27.490 1.424 -55.417 1.00 79.38 94 GLU A N 1
ATOM 740 C CA . GLU A 1 94 ? 26.750 2.509 -54.748 1.00 79.38 94 GLU A CA 1
ATOM 741 C C . GLU A 1 94 ? 26.151 2.078 -53.398 1.00 79.38 94 GLU A C 1
ATOM 743 O O . GLU A 1 94 ? 25.626 0.978 -53.250 1.00 79.38 94 GLU A O 1
ATOM 748 N N . ILE A 1 95 ? 26.151 2.982 -52.409 1.00 79.88 95 ILE A N 1
ATOM 749 C CA . ILE A 1 95 ? 25.638 2.702 -51.051 1.00 79.88 95 ILE A CA 1
ATOM 750 C C . ILE A 1 95 ? 24.118 2.841 -50.905 1.00 79.88 95 ILE A C 1
ATOM 752 O O . ILE A 1 95 ? 23.527 2.293 -49.976 1.00 79.88 95 ILE A O 1
ATOM 756 N N . ASN A 1 96 ? 23.472 3.569 -51.819 1.00 74.50 96 ASN A N 1
ATOM 757 C CA . ASN A 1 96 ? 22.087 4.022 -51.662 1.00 74.50 96 ASN A CA 1
ATOM 758 C C . ASN A 1 96 ? 21.066 2.872 -51.624 1.00 74.50 96 ASN A C 1
ATOM 760 O O . ASN A 1 96 ? 19.985 3.030 -51.058 1.00 74.50 96 ASN A O 1
ATOM 764 N N . ARG A 1 97 ? 21.405 1.708 -52.195 1.00 76.81 97 ARG A N 1
ATOM 765 C CA . ARG A 1 97 ? 20.504 0.549 -52.271 1.00 76.81 97 ARG A CA 1
ATOM 766 C C . ARG A 1 97 ? 20.405 -0.245 -50.966 1.00 76.81 97 ARG A C 1
ATOM 768 O O . ARG A 1 97 ? 19.368 -0.852 -50.726 1.00 76.81 97 ARG A O 1
ATOM 775 N N . ILE A 1 98 ? 21.408 -0.185 -50.086 1.00 78.81 98 ILE A N 1
ATOM 776 C CA . ILE A 1 98 ? 21.475 -1.015 -48.863 1.00 78.81 98 ILE A CA 1
ATOM 777 C C . ILE A 1 98 ? 20.369 -0.666 -47.861 1.00 78.81 98 ILE A C 1
ATOM 779 O O . ILE A 1 98 ? 19.860 -1.536 -47.163 1.00 78.81 98 ILE A O 1
ATOM 783 N N . GLY A 1 99 ? 19.967 0.606 -47.801 1.00 74.19 99 GLY A N 1
ATOM 784 C CA . GLY A 1 99 ? 18.879 1.047 -46.925 1.00 74.19 99 GLY A CA 1
ATOM 785 C C . GLY A 1 99 ? 17.480 0.661 -47.422 1.00 74.19 99 GLY A C 1
ATOM 786 O O . GLY A 1 99 ? 16.524 0.760 -46.656 1.00 74.19 99 GLY A O 1
ATOM 787 N N . GLN A 1 100 ? 17.348 0.245 -48.686 1.00 80.12 100 GLN A N 1
ATOM 788 C CA . GLN A 1 100 ? 16.064 -0.034 -49.340 1.00 80.12 100 GLN A CA 1
ATOM 789 C C . GLN A 1 100 ? 15.868 -1.522 -49.637 1.00 80.12 100 GLN A C 1
ATOM 791 O O . GLN A 1 100 ? 14.749 -2.020 -49.537 1.00 80.12 100 GLN A O 1
ATOM 796 N N . ASP A 1 101 ? 16.943 -2.227 -49.994 1.00 83.00 101 ASP A N 1
ATOM 797 C CA . ASP A 1 101 ? 16.921 -3.649 -50.313 1.00 83.00 101 ASP A CA 1
ATOM 798 C C . ASP A 1 101 ? 17.592 -4.466 -49.192 1.00 83.00 101 ASP A C 1
ATOM 800 O O . ASP A 1 101 ? 18.801 -4.345 -48.976 1.00 83.00 101 ASP A O 1
ATOM 804 N N . PRO A 1 102 ? 16.843 -5.341 -48.495 1.00 79.06 102 PRO A N 1
ATOM 805 C CA . PRO A 1 102 ? 17.378 -6.220 -47.457 1.00 79.06 102 PRO A CA 1
ATOM 806 C C . PRO A 1 102 ? 18.515 -7.142 -47.911 1.00 79.06 102 PRO A C 1
ATOM 808 O O . PRO A 1 102 ? 19.269 -7.630 -47.068 1.00 79.06 102 PRO A O 1
ATOM 811 N N . SER A 1 103 ? 18.603 -7.423 -49.214 1.00 83.81 103 SER A N 1
ATOM 812 C CA . SER A 1 103 ? 19.582 -8.346 -49.797 1.00 83.81 103 SER A CA 1
ATOM 813 C C . SER A 1 103 ? 20.814 -7.626 -50.341 1.00 83.81 103 SER A C 1
ATOM 815 O O . SER A 1 103 ? 21.814 -8.283 -50.629 1.00 83.81 103 SER A O 1
ATOM 817 N N . ALA A 1 104 ? 20.768 -6.298 -50.476 1.00 89.38 104 ALA A N 1
ATOM 818 C CA . ALA A 1 104 ? 21.906 -5.507 -50.921 1.00 89.38 104 ALA A CA 1
ATOM 819 C C . ALA A 1 104 ? 23.017 -5.520 -49.865 1.00 89.38 104 ALA A C 1
ATOM 821 O O . ALA A 1 104 ? 22.777 -5.465 -48.651 1.00 89.38 104 ALA A O 1
ATOM 822 N N . SER A 1 105 ? 24.260 -5.608 -50.326 1.00 91.50 105 SER A N 1
ATOM 823 C CA . SER A 1 105 ? 25.428 -5.668 -49.458 1.00 91.50 105 SER A CA 1
ATOM 824 C C . SER A 1 105 ? 26.642 -4.972 -50.057 1.00 91.50 105 SER A C 1
ATOM 826 O O . SER A 1 105 ? 26.862 -4.975 -51.266 1.00 91.50 105 SER A O 1
ATOM 828 N N . ILE A 1 106 ? 27.450 -4.394 -49.179 1.00 92.44 106 ILE A N 1
ATOM 829 C CA . ILE A 1 106 ? 28.802 -3.940 -49.453 1.00 92.44 106 ILE A CA 1
ATOM 830 C C . ILE A 1 106 ? 29.758 -4.824 -48.669 1.00 92.44 106 ILE A C 1
ATOM 832 O O . ILE A 1 106 ? 29.586 -5.049 -47.469 1.00 92.44 106 ILE A O 1
ATOM 836 N N . VAL A 1 107 ? 30.790 -5.291 -49.356 1.00 93.50 107 VAL A N 1
ATOM 837 C CA . VAL A 1 107 ? 31.863 -6.093 -48.769 1.00 93.50 107 VAL A CA 1
ATOM 838 C C . VAL A 1 107 ? 33.173 -5.321 -48.813 1.00 93.50 107 VAL A C 1
ATOM 840 O O . VAL A 1 107 ? 33.381 -4.464 -49.672 1.00 93.50 107 VAL A O 1
ATOM 843 N N . SER A 1 108 ? 34.071 -5.614 -47.885 1.00 93.44 108 SER A N 1
ATOM 844 C CA . SER A 1 108 ? 35.413 -5.043 -47.894 1.00 93.44 108 SER A CA 1
ATOM 845 C C . SER A 1 108 ? 36.261 -5.564 -49.064 1.00 93.44 108 SER A C 1
ATOM 847 O O . SER A 1 108 ? 36.067 -6.683 -49.543 1.00 93.44 108 SER A O 1
ATOM 849 N N . SER A 1 109 ? 37.210 -4.757 -49.543 1.00 93.31 109 SER A N 1
ATOM 850 C CA . SER A 1 109 ? 38.033 -5.069 -50.720 1.00 93.31 109 SER A CA 1
ATOM 851 C C . SER A 1 109 ? 38.910 -6.309 -50.539 1.00 93.31 109 SER A C 1
ATOM 853 O O . SER A 1 109 ? 39.110 -7.059 -51.492 1.00 93.31 109 SER A O 1
ATOM 855 N N . ASP A 1 110 ? 39.381 -6.574 -49.319 1.00 92.62 110 ASP A N 1
ATOM 856 C CA . ASP A 1 110 ? 40.104 -7.797 -48.961 1.00 92.62 110 ASP A CA 1
ATOM 857 C C . ASP A 1 110 ? 39.211 -9.043 -49.058 1.00 92.62 110 ASP A C 1
ATOM 859 O O . ASP A 1 110 ? 39.610 -10.054 -49.637 1.00 92.62 110 ASP A O 1
ATOM 863 N N . LEU A 1 111 ? 37.979 -8.960 -48.553 1.00 90.50 111 LEU A N 1
ATOM 864 C CA . LEU A 1 111 ? 36.994 -10.033 -48.634 1.00 90.50 111 LEU A CA 1
ATOM 865 C C . LEU A 1 111 ? 36.580 -10.287 -50.089 1.00 90.50 111 LEU A C 1
ATOM 867 O O . LEU A 1 111 ? 36.502 -11.442 -50.509 1.00 90.50 111 LEU A O 1
ATOM 871 N N . ALA A 1 112 ? 36.387 -9.220 -50.870 1.00 91.38 112 ALA A N 1
ATOM 872 C CA . ALA A 1 112 ? 36.082 -9.302 -52.294 1.00 91.38 112 ALA A CA 1
ATOM 873 C C . ALA A 1 112 ? 37.214 -9.972 -53.087 1.00 91.38 112 ALA A C 1
ATOM 875 O O . ALA A 1 112 ? 36.957 -10.912 -53.839 1.00 91.38 112 ALA A O 1
ATOM 876 N N . ALA A 1 113 ? 38.466 -9.556 -52.871 1.00 90.94 113 ALA A N 1
ATOM 877 C CA . ALA A 1 113 ? 39.632 -10.131 -53.540 1.00 90.94 113 ALA A CA 1
ATOM 878 C C . ALA A 1 113 ? 39.837 -11.613 -53.182 1.00 90.94 113 ALA A C 1
ATOM 880 O O . ALA A 1 113 ? 40.084 -12.434 -54.064 1.00 90.94 113 ALA A O 1
ATOM 881 N N . ASN A 1 114 ? 39.669 -11.976 -51.906 1.00 89.31 114 ASN A N 1
ATOM 882 C CA . ASN A 1 114 ? 39.827 -13.355 -51.430 1.00 89.31 114 ASN A CA 1
ATOM 883 C C . ASN A 1 114 ? 38.767 -14.320 -51.986 1.00 89.31 114 ASN A C 1
ATOM 885 O O . ASN A 1 114 ? 39.017 -15.523 -52.085 1.00 89.31 114 ASN A O 1
ATOM 889 N N . LEU A 1 115 ? 37.580 -13.810 -52.315 1.00 87.75 115 LEU A N 1
ATOM 890 C CA . LEU A 1 115 ? 36.453 -14.587 -52.833 1.00 87.75 115 LEU A CA 1
ATOM 891 C C . LEU A 1 115 ? 36.254 -14.434 -54.352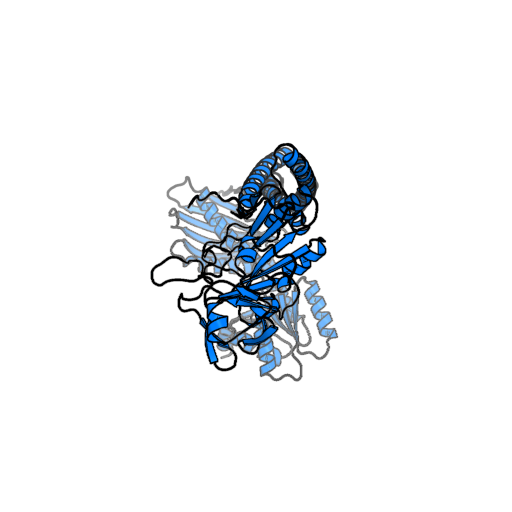 1.00 87.75 115 LEU A C 1
ATOM 893 O O . LEU A 1 115 ? 35.399 -15.118 -54.912 1.00 87.75 115 LEU A O 1
ATOM 897 N N . GLY A 1 116 ? 37.034 -13.575 -55.020 1.00 87.50 116 GLY A N 1
ATOM 898 C CA . GLY A 1 116 ? 36.899 -13.287 -56.452 1.00 87.50 116 GLY A CA 1
ATOM 899 C C . GLY A 1 116 ? 35.583 -12.588 -56.810 1.00 87.50 116 GLY A C 1
ATOM 900 O O . GLY A 1 116 ? 34.986 -12.891 -57.841 1.00 87.50 116 GLY A O 1
ATOM 901 N N . LEU A 1 117 ? 35.099 -11.705 -55.936 1.00 88.88 117 LEU A N 1
ATOM 902 C CA . LEU A 1 117 ? 33.788 -11.066 -56.047 1.00 88.88 117 LEU A CA 1
ATOM 903 C C . LEU A 1 117 ? 33.860 -9.760 -56.843 1.00 88.88 117 LEU A C 1
ATOM 905 O O . LEU A 1 117 ? 34.797 -8.982 -56.691 1.00 88.88 117 LEU A O 1
ATOM 909 N N . THR A 1 118 ? 32.826 -9.507 -57.643 1.00 89.62 118 THR A N 1
ATOM 910 C CA . THR A 1 118 ? 32.605 -8.249 -58.380 1.00 89.62 118 THR A CA 1
ATOM 911 C C . THR A 1 118 ? 31.215 -7.701 -58.070 1.00 89.62 118 THR A C 1
ATOM 913 O O . THR A 1 118 ? 30.343 -8.447 -57.607 1.00 89.62 118 THR A O 1
ATOM 916 N N . VAL A 1 119 ? 30.980 -6.412 -58.320 1.00 89.38 119 VAL A N 1
ATOM 917 C CA . VAL A 1 119 ? 29.644 -5.820 -58.159 1.00 89.38 119 VAL A CA 1
ATOM 918 C C . VAL A 1 119 ? 28.635 -6.548 -59.061 1.00 89.38 119 VAL A C 1
ATOM 920 O O . VAL A 1 119 ? 28.900 -6.824 -60.228 1.00 89.38 119 VAL A O 1
ATOM 923 N N . GLY A 1 120 ? 27.486 -6.917 -58.498 1.00 86.44 120 GLY A N 1
ATOM 924 C CA . GLY A 1 120 ? 26.463 -7.770 -59.107 1.00 86.44 120 GLY A CA 1
ATOM 925 C C . GLY A 1 120 ? 26.573 -9.259 -58.752 1.00 86.44 120 GLY A C 1
ATOM 926 O O . GLY A 1 120 ? 25.660 -10.025 -59.064 1.00 86.44 120 GLY A O 1
ATOM 927 N N . SER A 1 121 ? 27.648 -9.685 -58.082 1.00 90.94 121 SER A N 1
ATOM 928 C CA . SER A 1 121 ? 27.814 -11.072 -57.628 1.00 90.94 121 SER A CA 1
ATOM 929 C C . SER A 1 121 ? 26.894 -11.403 -56.449 1.00 90.94 121 SER A C 1
ATOM 931 O O . SER A 1 121 ? 26.581 -10.543 -55.628 1.00 90.94 121 SER A O 1
ATOM 933 N N . TRP A 1 122 ? 26.513 -12.675 -56.326 1.00 91.62 122 TRP A N 1
ATOM 934 C CA . TRP A 1 122 ? 25.733 -13.184 -55.197 1.00 91.62 122 TRP A CA 1
ATOM 935 C C . TRP A 1 122 ? 26.602 -14.035 -54.275 1.00 91.62 122 TRP A C 1
ATOM 937 O O . TRP A 1 122 ? 27.359 -14.891 -54.738 1.00 91.62 122 TRP A O 1
ATOM 947 N N . ILE A 1 123 ? 26.458 -13.834 -52.968 1.00 92.50 123 ILE A N 1
ATOM 948 C CA . ILE A 1 123 ? 27.133 -14.621 -51.935 1.00 92.50 123 ILE A CA 1
ATOM 949 C C . ILE A 1 123 ? 26.120 -15.218 -50.968 1.00 92.50 123 ILE A C 1
ATOM 951 O O . ILE A 1 123 ? 25.090 -14.617 -50.668 1.00 92.50 123 ILE A O 1
ATOM 955 N N . ARG A 1 124 ? 26.423 -16.410 -50.455 1.00 93.56 124 ARG A N 1
ATOM 956 C CA . ARG A 1 124 ? 25.653 -17.043 -49.384 1.00 93.56 124 ARG A CA 1
ATOM 957 C C . ARG A 1 124 ? 26.459 -17.001 -48.094 1.00 93.56 124 ARG A C 1
ATOM 959 O O . ARG A 1 124 ? 27.432 -17.737 -47.980 1.00 93.56 124 ARG A O 1
ATOM 966 N N . VAL A 1 125 ? 26.031 -16.186 -47.133 1.00 92.62 125 VAL A N 1
ATOM 967 C CA . VAL A 1 125 ? 26.656 -16.025 -45.810 1.00 92.62 125 VAL A CA 1
ATOM 968 C C . VAL A 1 125 ? 25.750 -16.666 -44.757 1.00 92.62 125 VAL A C 1
ATOM 970 O O . VAL A 1 125 ? 24.627 -16.214 -44.564 1.00 92.62 125 VAL A O 1
ATOM 973 N N . ASN A 1 126 ? 26.190 -17.741 -44.096 1.00 90.75 126 ASN A N 1
ATOM 974 C CA . ASN A 1 126 ? 25.404 -18.506 -43.109 1.00 90.75 126 ASN A CA 1
ATOM 975 C C . ASN A 1 126 ? 23.964 -18.828 -43.574 1.00 90.75 126 ASN A C 1
ATOM 977 O O . ASN A 1 126 ? 23.010 -18.761 -42.804 1.00 90.75 126 ASN A O 1
ATOM 981 N N . GLY A 1 127 ? 23.796 -19.152 -44.861 1.00 87.38 127 GLY A N 1
ATOM 982 C CA . GLY A 1 127 ? 22.490 -19.443 -45.469 1.00 87.38 127 GLY A CA 1
ATOM 983 C C . GLY A 1 127 ? 21.691 -18.219 -45.941 1.00 87.38 127 GLY A C 1
ATOM 984 O O . GLY A 1 127 ? 20.709 -18.394 -46.658 1.00 87.38 127 GLY A O 1
ATOM 985 N N . VAL A 1 128 ? 22.120 -16.994 -45.620 1.00 92.00 128 VAL A N 1
ATOM 986 C CA . VAL A 1 128 ? 21.534 -15.740 -46.123 1.00 92.00 128 VAL A CA 1
ATOM 987 C C . VAL A 1 128 ? 22.149 -15.398 -47.475 1.00 92.00 128 VAL A C 1
ATOM 989 O O . VAL A 1 128 ? 23.369 -15.388 -47.621 1.00 92.00 128 VAL A O 1
ATOM 992 N N . ILE A 1 129 ? 21.307 -15.135 -48.471 1.00 93.00 129 ILE A N 1
ATOM 993 C CA . ILE A 1 129 ? 21.737 -14.769 -49.822 1.00 93.00 129 ILE A CA 1
ATOM 994 C C . ILE A 1 129 ? 21.815 -13.245 -49.902 1.00 93.00 129 ILE A C 1
ATOM 996 O O . ILE A 1 129 ? 20.818 -12.575 -49.644 1.00 93.00 129 ILE A O 1
ATOM 1000 N N . LEU A 1 130 ? 22.987 -12.721 -50.256 1.00 93.06 130 LEU A N 1
ATOM 1001 C CA . LEU A 1 130 ? 23.249 -11.292 -50.396 1.00 93.06 130 LEU A CA 1
ATOM 1002 C C . LEU A 1 130 ? 23.791 -10.986 -51.795 1.00 93.06 130 LEU A C 1
ATOM 1004 O O . LEU A 1 130 ? 24.601 -11.747 -52.330 1.00 93.06 130 LEU A O 1
ATOM 1008 N N . GLN A 1 131 ? 23.354 -9.869 -52.367 1.00 92.69 131 GLN A N 1
ATOM 1009 C CA . GLN A 1 131 ? 23.871 -9.310 -53.611 1.00 92.69 131 GLN A CA 1
ATOM 1010 C C . GLN A 1 131 ? 24.919 -8.249 -53.291 1.00 92.69 131 GLN A C 1
ATOM 1012 O O . GLN A 1 131 ? 24.709 -7.395 -52.429 1.00 92.69 131 GLN A O 1
ATOM 1017 N N . ILE A 1 132 ? 26.058 -8.301 -53.969 1.00 93.12 132 ILE A N 1
ATOM 1018 C CA . ILE A 1 132 ? 27.139 -7.337 -53.782 1.00 93.12 132 ILE A CA 1
ATOM 1019 C C . ILE A 1 132 ? 26.865 -6.134 -54.668 1.00 93.12 132 ILE A C 1
ATOM 1021 O O . ILE A 1 132 ? 27.036 -6.203 -55.879 1.00 93.12 132 ILE A O 1
ATOM 1025 N N . ASP A 1 133 ? 26.474 -5.030 -54.051 1.00 90.06 133 ASP A N 1
ATOM 1026 C CA . ASP A 1 133 ? 26.171 -3.771 -54.730 1.00 90.06 133 ASP A CA 1
ATOM 1027 C C . ASP A 1 133 ? 27.316 -2.761 -54.621 1.00 90.06 133 ASP A C 1
ATOM 1029 O O . ASP A 1 133 ? 27.311 -1.746 -55.318 1.00 90.06 133 ASP A O 1
ATOM 1033 N N . GLY A 1 134 ? 28.325 -3.050 -53.795 1.00 90.38 134 GLY A N 1
ATOM 1034 C CA . GLY A 1 134 ? 29.553 -2.271 -53.770 1.00 90.38 134 GLY A CA 1
ATOM 1035 C C . GLY A 1 134 ? 30.704 -2.911 -53.004 1.00 90.38 134 GLY A C 1
ATOM 1036 O O . GLY A 1 134 ? 30.539 -3.877 -52.255 1.00 90.38 134 GLY A O 1
ATOM 1037 N N . ILE A 1 135 ? 31.892 -2.349 -53.206 1.00 92.25 135 ILE A N 1
ATOM 1038 C CA . ILE A 1 135 ? 33.145 -2.786 -52.593 1.00 92.25 135 ILE A CA 1
ATOM 1039 C C . ILE A 1 135 ? 33.761 -1.612 -51.832 1.00 92.25 135 ILE A C 1
ATOM 1041 O O . ILE A 1 135 ? 34.032 -0.552 -52.400 1.00 92.25 135 ILE A O 1
ATOM 1045 N N . LEU A 1 136 ? 33.994 -1.809 -50.537 1.00 92.44 136 LEU A N 1
ATOM 1046 C CA . LEU A 1 136 ? 34.554 -0.811 -49.629 1.00 92.44 136 LEU A CA 1
ATOM 1047 C C . LEU A 1 136 ? 36.072 -0.964 -49.506 1.00 92.44 136 LEU A C 1
ATOM 1049 O O . LEU A 1 136 ? 36.567 -2.060 -49.250 1.00 92.44 136 LEU A O 1
ATOM 1053 N N . SER A 1 137 ? 36.814 0.139 -49.608 1.00 90.94 137 SER A N 1
ATOM 1054 C CA . SER A 1 137 ? 38.258 0.138 -49.369 1.00 90.94 137 SER A CA 1
ATOM 1055 C C . SER A 1 137 ? 38.604 -0.169 -47.911 1.00 90.94 137 SER A C 1
ATOM 1057 O O . SER A 1 137 ? 38.090 0.468 -46.987 1.00 90.94 137 SER A O 1
ATOM 1059 N N . THR A 1 138 ? 39.553 -1.082 -47.696 1.00 90.00 138 THR A N 1
ATOM 1060 C CA . THR A 1 138 ? 40.152 -1.339 -46.376 1.00 90.00 138 THR A CA 1
ATOM 1061 C C . THR A 1 138 ? 40.931 -0.147 -45.819 1.00 90.00 138 THR A C 1
ATOM 1063 O O . THR A 1 138 ? 41.115 -0.069 -44.605 1.00 90.00 138 THR A O 1
ATOM 1066 N N . ASP A 1 139 ? 41.347 0.793 -46.676 1.00 88.62 139 ASP A N 1
ATOM 1067 C CA . ASP A 1 139 ? 42.078 2.010 -46.289 1.00 88.62 139 ASP A CA 1
ATOM 1068 C C . ASP A 1 139 ? 41.155 3.110 -45.742 1.00 88.62 139 ASP A C 1
ATOM 1070 O O . ASP A 1 139 ? 41.608 4.199 -45.379 1.00 88.62 139 ASP A O 1
ATOM 1074 N N . CYS A 1 140 ? 39.847 2.844 -45.671 1.00 87.81 140 CYS A N 1
ATOM 1075 C CA . CYS A 1 140 ? 38.898 3.779 -45.092 1.00 87.81 140 CYS A CA 1
ATOM 1076 C C . CYS A 1 140 ? 39.261 4.090 -43.622 1.00 87.81 140 CYS A C 1
ATOM 1078 O O . CYS A 1 140 ? 39.661 3.188 -42.873 1.00 87.81 140 CYS A O 1
ATOM 1080 N N . PRO A 1 141 ? 39.114 5.344 -43.150 1.00 88.69 141 PRO A N 1
ATOM 1081 C CA . PRO A 1 141 ? 39.454 5.700 -41.777 1.00 88.69 141 PRO A CA 1
ATOM 1082 C C . PRO A 1 141 ? 38.730 4.821 -40.744 1.00 88.69 141 PRO A C 1
ATOM 1084 O O . PRO A 1 141 ? 37.503 4.798 -40.667 1.00 88.69 141 PRO A O 1
ATOM 1087 N N . THR A 1 142 ? 39.491 4.108 -39.909 1.00 86.44 142 THR A N 1
ATOM 1088 C CA . THR A 1 142 ? 38.934 3.210 -38.875 1.00 86.44 142 THR A CA 1
ATOM 1089 C C . THR A 1 142 ? 38.165 3.971 -37.791 1.00 86.44 142 THR A C 1
ATOM 1091 O O . THR A 1 142 ? 37.156 3.499 -37.281 1.00 86.44 142 THR A O 1
ATOM 1094 N N . TYR A 1 143 ? 38.613 5.184 -37.464 1.00 86.25 143 TYR A N 1
ATOM 1095 C CA . TYR A 1 143 ? 38.004 6.043 -36.443 1.00 86.25 143 TYR A CA 1
ATOM 1096 C C . TYR A 1 143 ? 36.914 6.961 -37.008 1.00 86.25 143 TYR A C 1
ATOM 1098 O O . TYR A 1 143 ? 36.645 8.024 -36.442 1.00 86.25 143 TYR A O 1
ATOM 1106 N N . LEU A 1 144 ? 36.300 6.578 -38.131 1.00 87.50 144 LEU A N 1
ATOM 1107 C CA . LEU A 1 144 ? 35.184 7.324 -38.692 1.00 87.50 144 LEU A CA 1
ATOM 1108 C C . LEU A 1 144 ? 34.026 7.329 -37.689 1.00 87.50 144 LEU A C 1
ATOM 1110 O O . LEU A 1 144 ? 33.632 6.283 -37.167 1.00 87.50 144 LEU A O 1
ATOM 1114 N N . LYS A 1 145 ? 33.512 8.522 -37.394 1.00 85.06 145 LYS A N 1
ATOM 1115 C CA . LYS A 1 145 ? 32.391 8.705 -36.478 1.00 85.06 145 LYS A CA 1
ATOM 1116 C C . LYS A 1 145 ? 31.084 8.744 -37.248 1.00 85.06 145 LYS A C 1
ATOM 1118 O O . LYS A 1 145 ? 30.998 9.331 -38.323 1.00 85.06 145 LYS A O 1
ATOM 1123 N N . ASP A 1 146 ? 30.085 8.119 -36.659 1.00 84.00 146 ASP A N 1
ATOM 1124 C CA . ASP A 1 146 ? 28.691 8.283 -37.019 1.00 84.00 146 ASP A CA 1
ATOM 1125 C C . ASP A 1 146 ? 28.179 9.657 -36.536 1.00 84.00 146 ASP A C 1
ATOM 1127 O O . ASP A 1 146 ? 28.858 10.360 -35.779 1.00 84.00 146 ASP A O 1
ATOM 1131 N N . ILE A 1 147 ? 26.989 10.066 -36.975 1.00 79.00 147 ILE A N 1
ATOM 1132 C CA . ILE A 1 147 ? 26.414 11.387 -36.667 1.00 79.00 147 ILE A CA 1
ATOM 1133 C C . ILE A 1 147 ? 26.191 11.626 -35.171 1.00 79.00 147 ILE A C 1
ATOM 1135 O O . ILE A 1 147 ? 26.189 12.764 -34.710 1.00 79.00 147 ILE A O 1
ATOM 1139 N N . ASP A 1 148 ? 26.067 10.557 -34.393 1.00 77.81 148 ASP A N 1
ATOM 1140 C CA . ASP A 1 148 ? 25.981 10.612 -32.939 1.00 77.81 148 ASP A CA 1
ATOM 1141 C C . ASP A 1 148 ? 27.334 10.758 -32.226 1.00 77.81 148 ASP A C 1
ATOM 1143 O O . ASP A 1 148 ? 27.378 10.861 -30.998 1.00 77.81 148 ASP A O 1
ATOM 1147 N N . GLY A 1 149 ? 28.442 10.730 -32.964 1.00 78.38 149 GLY A N 1
ATOM 1148 C CA . GLY A 1 149 ? 29.797 10.777 -32.431 1.00 78.38 149 GLY A CA 1
ATOM 1149 C C . GLY A 1 149 ? 30.349 9.438 -31.927 1.00 78.38 149 GLY A C 1
ATOM 1150 O O . GLY A 1 149 ? 31.502 9.418 -31.483 1.00 78.38 149 GLY A O 1
ATOM 1151 N N . TYR A 1 150 ? 29.584 8.338 -31.989 1.00 84.69 150 TYR A N 1
ATOM 1152 C CA . TYR A 1 150 ? 30.111 6.979 -31.805 1.00 84.69 150 TYR A CA 1
ATOM 1153 C C . TYR A 1 150 ? 30.835 6.507 -33.073 1.00 84.69 150 TYR A C 1
ATOM 1155 O O . TYR A 1 150 ? 30.736 7.129 -34.127 1.00 84.69 150 TYR A O 1
ATOM 1163 N N . PHE A 1 151 ? 31.603 5.421 -32.980 1.00 87.75 151 PHE A N 1
ATOM 1164 C CA . PHE A 1 151 ? 32.270 4.858 -34.153 1.00 87.75 151 PHE A CA 1
ATOM 1165 C C . PHE A 1 151 ? 31.255 4.304 -35.156 1.00 87.75 151 PHE A C 1
ATOM 1167 O O . PHE A 1 151 ? 30.235 3.734 -34.771 1.00 87.75 151 PHE A O 1
ATOM 1174 N N . LEU A 1 152 ? 31.542 4.502 -36.444 1.00 86.94 152 LEU A N 1
ATOM 1175 C CA . LEU A 1 152 ? 30.725 3.993 -37.540 1.00 86.94 152 LEU A CA 1
ATOM 1176 C C . LEU A 1 152 ? 30.965 2.500 -37.791 1.00 86.94 152 LEU A C 1
ATOM 1178 O O . LEU A 1 152 ? 30.058 1.821 -38.253 1.00 86.94 152 LEU A O 1
ATOM 1182 N N . SER A 1 153 ? 32.166 1.997 -37.517 1.00 87.31 153 SER A N 1
ATOM 1183 C CA . SER A 1 153 ? 32.479 0.572 -37.637 1.00 87.31 153 SER A CA 1
ATOM 1184 C C . SER A 1 153 ? 31.994 -0.213 -36.413 1.00 87.31 153 SER A C 1
ATOM 1186 O O . SER A 1 153 ? 31.800 0.358 -35.336 1.00 87.31 153 SER A O 1
ATOM 1188 N N . THR A 1 154 ? 31.848 -1.531 -36.560 1.00 87.88 154 THR A N 1
ATOM 1189 C CA . THR A 1 154 ? 31.612 -2.443 -35.433 1.00 87.88 154 THR A CA 1
ATOM 1190 C C . THR A 1 154 ? 32.773 -2.407 -34.447 1.00 87.88 154 THR A C 1
ATOM 1192 O O . THR A 1 154 ? 33.861 -1.914 -34.739 1.00 87.88 154 THR A O 1
ATOM 1195 N N . LEU A 1 155 ? 32.563 -2.956 -33.257 1.00 89.88 155 LEU A N 1
ATOM 1196 C CA . LEU A 1 155 ? 33.551 -2.924 -32.188 1.00 89.88 155 LEU A CA 1
ATOM 1197 C C . LEU A 1 155 ? 34.233 -4.281 -32.015 1.00 89.88 155 LEU A C 1
ATOM 1199 O O . LEU A 1 155 ? 33.600 -5.332 -32.112 1.00 89.88 155 LEU A O 1
ATOM 1203 N N . VAL A 1 156 ? 35.525 -4.246 -31.703 1.00 89.06 156 VAL A N 1
ATOM 1204 C CA . VAL A 1 156 ? 36.322 -5.415 -31.326 1.00 89.06 156 VAL A CA 1
ATOM 1205 C C . VAL A 1 156 ? 36.954 -5.219 -29.954 1.00 89.06 156 VAL A C 1
ATOM 1207 O O . VAL A 1 156 ? 37.215 -4.093 -29.531 1.00 89.06 156 VAL A O 1
ATOM 1210 N N . MET A 1 157 ? 37.226 -6.321 -29.259 1.00 87.75 157 MET A N 1
ATOM 1211 C CA . MET A 1 157 ? 37.891 -6.328 -27.956 1.00 87.75 157 MET A CA 1
ATOM 1212 C C . MET A 1 157 ? 39.279 -6.970 -28.069 1.00 87.75 157 MET A C 1
ATOM 1214 O O . MET A 1 157 ? 39.386 -8.198 -28.029 1.00 87.75 157 MET A O 1
ATOM 1218 N N . PRO A 1 158 ? 40.358 -6.180 -28.226 1.00 85.44 158 PRO A N 1
ATOM 1219 C CA . PRO A 1 158 ? 41.707 -6.723 -28.262 1.00 85.44 158 PRO A CA 1
ATOM 1220 C C . PRO A 1 158 ? 42.153 -7.281 -26.908 1.00 85.44 158 PRO A C 1
ATOM 1222 O O . PRO A 1 158 ? 41.735 -6.778 -25.862 1.00 85.44 158 PRO A O 1
ATOM 1225 N N . PRO A 1 159 ? 43.023 -8.309 -26.898 1.00 80.19 159 PRO A N 1
ATOM 1226 C CA . PRO A 1 159 ? 43.540 -8.859 -25.655 1.00 80.19 159 PRO A CA 1
ATOM 1227 C C . PRO A 1 159 ? 44.278 -7.764 -24.874 1.00 80.19 159 PRO A C 1
ATOM 1229 O O . PRO A 1 159 ? 45.183 -7.121 -25.400 1.00 80.19 159 PRO A O 1
ATOM 1232 N N . MET A 1 160 ? 43.876 -7.555 -23.617 1.00 76.44 160 MET A N 1
ATOM 1233 C CA . MET A 1 160 ? 44.463 -6.569 -22.693 1.00 76.44 160 MET A CA 1
ATOM 1234 C C . MET A 1 160 ? 44.340 -5.093 -23.126 1.00 76.44 160 MET A C 1
ATOM 1236 O O . MET A 1 160 ? 45.094 -4.254 -22.642 1.00 76.44 160 MET A O 1
ATOM 1240 N N . SER A 1 161 ? 43.400 -4.747 -24.011 1.00 80.62 161 SER A N 1
ATOM 1241 C CA . SER A 1 161 ? 43.112 -3.355 -24.396 1.00 80.62 161 SER A CA 1
ATOM 1242 C C . SER A 1 161 ? 41.617 -3.045 -24.289 1.00 80.62 161 SER A C 1
ATOM 1244 O O . SER A 1 161 ? 40.798 -3.963 -24.370 1.00 80.62 161 SER A O 1
ATOM 1246 N N . PRO A 1 162 ? 41.232 -1.768 -24.108 1.00 83.50 162 PRO A N 1
ATOM 1247 C CA . PRO A 1 162 ? 39.830 -1.376 -24.180 1.00 83.50 162 PRO A CA 1
ATOM 1248 C C . PRO A 1 162 ? 39.244 -1.673 -25.567 1.00 83.50 162 PRO A C 1
ATOM 1250 O O . PRO A 1 162 ? 39.968 -1.835 -26.551 1.00 83.50 162 PRO A O 1
ATOM 1253 N N . VAL A 1 163 ? 37.913 -1.721 -25.629 1.00 87.19 163 VAL A N 1
ATOM 1254 C CA . VAL A 1 163 ? 37.157 -1.895 -26.873 1.00 87.19 163 VAL A CA 1
ATOM 1255 C C . VAL A 1 163 ? 37.571 -0.829 -27.894 1.00 87.19 163 VAL A C 1
ATOM 1257 O O . VAL A 1 163 ? 37.675 0.353 -27.563 1.00 87.19 163 VAL A O 1
ATOM 1260 N N . ALA A 1 164 ? 37.801 -1.255 -29.133 1.00 88.00 164 ALA A N 1
ATOM 1261 C CA . ALA A 1 164 ? 38.247 -0.410 -30.234 1.00 88.00 164 ALA A CA 1
ATOM 1262 C C . ALA A 1 164 ? 37.368 -0.632 -31.478 1.00 88.00 164 ALA A C 1
ATOM 1264 O O . ALA A 1 164 ? 36.796 -1.713 -31.633 1.00 88.00 164 ALA A O 1
ATOM 1265 N N . PRO A 1 165 ? 37.248 0.357 -32.381 1.00 88.38 165 PRO A N 1
ATOM 1266 C CA . PRO A 1 165 ? 36.590 0.144 -33.666 1.00 88.38 165 PRO A CA 1
ATOM 1267 C C . PRO A 1 165 ? 37.340 -0.905 -34.493 1.00 88.38 165 PRO A C 1
ATOM 1269 O O . PRO A 1 165 ? 38.569 -0.893 -34.582 1.00 88.38 165 PRO A O 1
ATOM 1272 N N . ALA A 1 166 ? 36.592 -1.808 -35.118 1.00 87.62 166 ALA A N 1
ATOM 1273 C CA . ALA A 1 166 ? 37.116 -2.749 -36.088 1.00 87.62 166 ALA A CA 1
ATOM 1274 C C . ALA A 1 166 ? 37.583 -1.983 -37.330 1.00 87.62 166 ALA A C 1
ATOM 1276 O O . ALA A 1 166 ? 36.874 -1.113 -37.839 1.00 87.62 166 ALA A O 1
ATOM 1277 N N . GLY A 1 167 ? 38.765 -2.315 -37.851 1.00 87.81 167 GLY A N 1
ATOM 1278 C CA . GLY A 1 167 ? 39.134 -1.887 -39.200 1.00 87.81 167 GLY A CA 1
ATOM 1279 C C . GLY A 1 167 ? 38.147 -2.444 -40.230 1.00 87.81 167 GLY A C 1
ATOM 1280 O O . GLY A 1 167 ? 37.521 -3.474 -39.995 1.00 87.81 167 GLY A O 1
ATOM 1281 N N . TRP A 1 168 ? 38.060 -1.811 -41.397 1.00 90.06 168 TRP A N 1
ATOM 1282 C CA . TRP A 1 168 ? 37.130 -2.179 -42.475 1.00 90.06 168 TRP A CA 1
ATOM 1283 C C . TRP A 1 168 ? 37.522 -3.455 -43.242 1.00 90.06 168 TRP A C 1
ATOM 1285 O O . TRP A 1 168 ? 37.133 -3.628 -44.386 1.00 90.06 168 TRP A O 1
ATOM 1295 N N . SER A 1 169 ? 38.312 -4.337 -42.628 1.00 89.94 169 SER A N 1
ATOM 1296 C CA . SER A 1 169 ? 38.747 -5.623 -43.193 1.00 89.94 169 SER A CA 1
ATOM 1297 C C . SER A 1 169 ? 37.799 -6.732 -42.765 1.00 89.94 169 SER A C 1
ATOM 1299 O O . SER A 1 169 ? 37.432 -6.810 -41.592 1.00 89.94 169 SER A O 1
ATOM 1301 N N . ASN A 1 170 ? 37.428 -7.607 -43.697 1.00 88.88 170 ASN A N 1
ATOM 1302 C CA . ASN A 1 170 ? 36.421 -8.653 -43.497 1.00 88.88 170 ASN A CA 1
ATOM 1303 C C . ASN A 1 170 ? 35.137 -8.135 -42.812 1.00 88.88 170 ASN A C 1
ATOM 1305 O O . ASN A 1 170 ? 34.647 -8.738 -41.851 1.00 88.88 170 ASN A O 1
ATOM 1309 N N . VAL A 1 171 ? 34.616 -6.994 -43.272 1.00 91.44 171 VAL A N 1
ATOM 1310 C CA . VAL A 1 171 ? 33.355 -6.399 -42.793 1.00 91.44 171 VAL A CA 1
ATOM 1311 C C . VAL A 1 171 ? 32.309 -6.489 -43.898 1.00 91.44 171 VAL A C 1
ATOM 1313 O O . VAL A 1 171 ? 32.619 -6.293 -45.074 1.00 91.44 171 VAL A O 1
ATOM 1316 N N . ILE A 1 172 ? 31.065 -6.772 -43.511 1.00 93.00 172 ILE A N 1
ATOM 1317 C CA . ILE A 1 172 ? 29.911 -6.758 -44.415 1.00 93.00 172 ILE A CA 1
ATOM 1318 C C . ILE A 1 172 ? 28.929 -5.689 -43.938 1.00 93.00 172 ILE A C 1
ATOM 1320 O O . ILE A 1 172 ? 28.511 -5.696 -42.781 1.00 93.00 172 ILE A O 1
ATOM 1324 N N . ILE A 1 173 ? 28.545 -4.781 -44.829 1.00 92.62 173 ILE A N 1
ATOM 1325 C CA . ILE A 1 173 ? 27.449 -3.832 -44.616 1.00 92.62 173 ILE A CA 1
ATOM 1326 C C . ILE A 1 173 ? 26.270 -4.327 -45.450 1.00 92.62 173 ILE A C 1
ATOM 1328 O O . ILE A 1 173 ? 26.437 -4.584 -46.634 1.00 92.62 173 ILE A O 1
ATOM 1332 N N . THR A 1 174 ? 25.090 -4.499 -44.871 1.00 92.56 174 THR A N 1
ATOM 1333 C CA . THR A 1 174 ? 23.917 -5.027 -45.580 1.00 92.56 174 THR A CA 1
ATOM 1334 C C . THR A 1 174 ? 22.623 -4.398 -45.066 1.00 92.56 174 THR A C 1
ATOM 1336 O O . THR A 1 174 ? 22.647 -3.570 -44.152 1.00 92.56 174 THR A O 1
ATOM 1339 N N . GLY A 1 175 ? 21.490 -4.747 -45.671 1.00 91.81 175 GLY A N 1
ATOM 1340 C CA . GLY A 1 175 ? 20.182 -4.324 -45.197 1.00 91.81 175 GLY A CA 1
ATOM 1341 C C . GLY A 1 175 ? 19.894 -4.842 -43.784 1.00 91.81 175 GLY A C 1
ATOM 1342 O O . GLY A 1 175 ? 20.399 -5.885 -43.358 1.00 91.81 175 GLY A O 1
ATOM 1343 N N . PHE A 1 176 ? 19.072 -4.112 -43.034 1.00 90.81 176 PHE A N 1
ATOM 1344 C CA . PHE A 1 176 ? 18.791 -4.390 -41.622 1.00 90.81 176 PHE A CA 1
ATOM 1345 C C . PHE A 1 176 ? 18.335 -5.836 -41.364 1.00 90.81 176 PHE A C 1
ATOM 1347 O O . PHE A 1 176 ? 18.918 -6.515 -40.519 1.00 90.81 176 PHE A O 1
ATOM 1354 N N . ASP A 1 177 ? 17.375 -6.353 -42.136 1.00 89.88 177 ASP A N 1
ATOM 1355 C CA . ASP A 1 177 ? 16.883 -7.729 -41.964 1.00 89.88 177 ASP A CA 1
ATOM 1356 C C . ASP A 1 177 ? 17.948 -8.785 -42.298 1.00 89.88 177 ASP A C 1
ATOM 1358 O O . ASP A 1 177 ? 18.009 -9.839 -41.657 1.00 89.88 177 ASP A O 1
ATOM 1362 N N . GLY A 1 178 ? 18.803 -8.509 -43.290 1.00 89.12 178 GLY A N 1
ATOM 1363 C CA . GLY A 1 178 ? 19.942 -9.357 -43.642 1.00 89.12 178 GLY A CA 1
ATOM 1364 C C . GLY A 1 178 ? 20.940 -9.444 -42.489 1.00 89.12 178 GLY A C 1
ATOM 1365 O O . GLY A 1 178 ? 21.344 -10.538 -42.095 1.00 89.12 178 GLY A O 1
ATOM 1366 N N . ALA A 1 179 ? 21.264 -8.306 -41.873 1.00 91.88 179 ALA A N 1
ATOM 1367 C CA . ALA A 1 179 ? 22.168 -8.245 -40.731 1.00 91.88 179 ALA A CA 1
ATOM 1368 C C . ALA A 1 179 ? 21.602 -8.956 -39.491 1.00 91.88 179 ALA A C 1
ATOM 1370 O O . ALA A 1 179 ? 22.336 -9.689 -38.827 1.00 91.88 179 ALA A O 1
ATOM 1371 N N . LEU A 1 180 ? 20.303 -8.807 -39.198 1.00 92.25 180 LEU A N 1
ATOM 1372 C CA . LEU A 1 180 ? 19.655 -9.522 -38.089 1.00 92.25 180 LEU A CA 1
ATOM 1373 C C . LEU A 1 180 ? 19.749 -11.045 -38.263 1.00 92.25 180 LEU A C 1
ATOM 1375 O O . LEU A 1 180 ? 20.082 -11.758 -37.316 1.00 92.25 180 LEU A O 1
ATOM 1379 N N . LYS A 1 181 ? 19.530 -11.554 -39.485 1.00 91.69 181 LYS A N 1
ATOM 1380 C CA . LYS A 1 181 ? 19.696 -12.987 -39.801 1.00 91.69 181 LYS A CA 1
ATOM 1381 C C . LYS A 1 181 ? 21.144 -13.462 -39.656 1.00 91.69 181 LYS A C 1
ATOM 1383 O O . LYS A 1 181 ? 21.372 -14.628 -39.346 1.00 91.69 181 LYS A O 1
ATOM 1388 N N . LEU A 1 182 ? 22.111 -12.565 -39.841 1.00 90.81 182 LEU A N 1
ATOM 1389 C CA . LEU A 1 182 ? 23.535 -12.818 -39.619 1.00 90.81 182 LEU A CA 1
ATOM 1390 C C . LEU A 1 182 ? 23.966 -12.666 -38.148 1.00 90.81 182 LEU A C 1
ATOM 1392 O O . LEU A 1 182 ? 25.141 -12.842 -37.842 1.00 90.81 182 LEU A O 1
ATOM 1396 N N . GLY A 1 183 ? 23.039 -12.397 -37.223 1.00 89.06 183 GLY A N 1
ATOM 1397 C CA . GLY A 1 183 ? 23.325 -12.295 -35.790 1.00 89.06 183 GLY A CA 1
ATOM 1398 C C . GLY A 1 183 ? 23.725 -10.896 -35.318 1.00 89.06 183 GLY A C 1
ATOM 1399 O O . GLY A 1 183 ? 24.281 -10.762 -34.225 1.00 89.06 183 GLY A O 1
ATOM 1400 N N . ALA A 1 184 ? 23.459 -9.858 -36.117 1.00 92.25 184 ALA A N 1
ATOM 1401 C CA . ALA A 1 184 ? 23.505 -8.478 -35.651 1.00 92.25 184 ALA A CA 1
ATOM 1402 C C . ALA A 1 184 ? 22.322 -8.172 -34.718 1.00 92.25 184 ALA A C 1
ATOM 1404 O O . ALA A 1 184 ? 21.256 -8.779 -34.813 1.00 92.25 184 ALA A O 1
ATOM 1405 N N . LEU A 1 185 ? 22.515 -7.215 -33.816 1.00 92.75 185 LEU A N 1
ATOM 1406 C CA . LEU A 1 185 ? 21.508 -6.740 -32.874 1.00 92.75 185 LEU A CA 1
ATOM 1407 C C . LEU A 1 185 ? 21.070 -5.324 -33.259 1.00 92.75 185 LEU A C 1
ATOM 1409 O O . LEU A 1 185 ? 21.926 -4.534 -33.649 1.00 92.75 185 LEU A O 1
ATOM 1413 N N . PRO A 1 186 ? 19.781 -4.965 -33.139 1.00 92.44 186 PRO A N 1
ATOM 1414 C CA . PRO A 1 186 ? 19.321 -3.605 -33.403 1.00 92.44 186 PRO A CA 1
ATOM 1415 C C . PRO A 1 186 ? 19.878 -2.659 -32.336 1.00 92.44 186 PRO A C 1
ATOM 1417 O O . PRO A 1 186 ? 19.491 -2.753 -31.179 1.00 92.44 186 PRO A O 1
ATOM 1420 N N . THR A 1 187 ? 20.797 -1.764 -32.689 1.00 90.81 187 THR A N 1
ATOM 1421 C CA . THR A 1 187 ? 21.497 -0.912 -31.711 1.00 90.81 187 THR A CA 1
ATOM 1422 C C . THR A 1 187 ? 20.991 0.521 -31.680 1.00 90.81 187 THR A C 1
ATOM 1424 O O . THR A 1 187 ? 21.046 1.160 -30.629 1.00 90.81 187 THR A O 1
ATOM 1427 N N . LYS A 1 188 ? 20.509 1.045 -32.814 1.00 90.38 188 LYS A N 1
ATOM 1428 C CA . LYS A 1 188 ? 20.093 2.449 -32.931 1.00 90.38 188 LYS A CA 1
ATOM 1429 C C . LYS A 1 188 ? 18.842 2.597 -33.788 1.00 90.38 188 LYS A C 1
ATOM 1431 O O . LYS A 1 188 ? 18.711 1.952 -34.831 1.00 90.38 188 LYS A O 1
ATOM 1436 N N . ILE A 1 189 ? 17.971 3.513 -33.371 1.00 90.38 189 ILE A N 1
ATOM 1437 C CA . ILE A 1 189 ? 16.848 4.011 -34.172 1.00 90.38 189 ILE A CA 1
ATOM 1438 C C . ILE A 1 189 ? 17.122 5.481 -34.483 1.00 90.38 189 ILE A C 1
ATOM 1440 O O . ILE A 1 189 ? 17.316 6.279 -33.567 1.00 90.38 189 ILE A O 1
ATOM 1444 N N . TYR A 1 190 ? 17.143 5.823 -35.765 1.00 88.69 190 TYR A N 1
ATOM 1445 C CA . TYR A 1 190 ? 17.204 7.189 -36.268 1.00 88.69 190 TYR A CA 1
ATOM 1446 C C . TYR A 1 190 ? 15.785 7.624 -36.604 1.00 88.69 190 TYR A C 1
ATOM 1448 O O . TYR A 1 190 ? 15.079 6.900 -37.299 1.00 88.69 190 TYR A O 1
ATOM 1456 N N . ALA A 1 191 ? 15.376 8.792 -36.131 1.00 87.88 191 ALA A N 1
ATOM 1457 C CA . ALA A 1 191 ? 14.107 9.402 -36.484 1.00 87.88 191 ALA A CA 1
ATOM 1458 C C . ALA A 1 191 ? 14.339 10.826 -36.987 1.00 87.88 191 ALA A C 1
ATOM 1460 O O . ALA A 1 191 ? 15.094 11.588 -36.380 1.00 87.88 191 ALA A O 1
ATOM 1461 N N . SER A 1 192 ? 13.699 11.176 -38.098 1.00 84.00 192 SER A N 1
ATOM 1462 C CA . SER A 1 192 ? 13.736 12.516 -38.679 1.00 84.00 192 SER A CA 1
ATOM 1463 C C . SER A 1 192 ? 12.340 12.958 -39.116 1.00 84.00 192 SER A C 1
ATOM 1465 O O . SER A 1 192 ? 11.479 12.130 -39.404 1.00 84.00 192 SER A O 1
ATOM 1467 N N . GLY A 1 193 ? 12.096 14.268 -39.132 1.00 75.19 193 GLY A N 1
ATOM 1468 C CA . GLY A 1 193 ? 10.815 14.850 -39.550 1.00 75.19 193 GLY A CA 1
ATOM 1469 C C . GLY A 1 193 ? 10.209 15.802 -38.519 1.00 75.19 193 GLY A C 1
ATOM 1470 O O . GLY A 1 193 ? 10.396 15.632 -37.321 1.00 75.19 193 GLY A O 1
ATOM 1471 N N . GLY A 1 194 ? 9.483 16.813 -39.000 1.00 73.50 194 GLY A N 1
ATOM 1472 C CA . GLY A 1 194 ? 8.899 17.873 -38.169 1.00 73.50 194 GLY A CA 1
ATOM 1473 C C . GLY A 1 194 ? 9.787 19.115 -38.019 1.00 73.50 194 GLY A C 1
ATOM 1474 O O . GLY A 1 194 ? 10.904 19.186 -38.540 1.00 73.50 194 GLY A O 1
ATOM 1475 N N . GLY A 1 195 ? 9.258 20.134 -37.336 1.00 77.25 195 GLY A N 1
ATOM 1476 C CA . GLY A 1 195 ? 9.995 21.364 -37.014 1.00 77.25 195 GLY A CA 1
ATOM 1477 C C . GLY A 1 195 ? 10.963 21.180 -35.837 1.00 77.25 195 GLY A C 1
ATOM 1478 O O . GLY A 1 195 ? 10.778 20.293 -35.012 1.00 77.25 195 GLY A O 1
ATOM 1479 N N . VAL A 1 196 ? 11.977 22.046 -35.704 1.00 76.38 196 VAL A N 1
ATOM 1480 C CA . VAL A 1 196 ? 12.991 21.944 -34.625 1.00 76.38 196 VAL A CA 1
ATOM 1481 C C . VAL A 1 196 ? 12.351 21.896 -33.228 1.00 76.38 196 VAL A C 1
ATOM 1483 O O . VAL A 1 196 ? 12.697 21.035 -32.427 1.00 76.38 196 VAL A O 1
ATOM 1486 N N . GLU A 1 197 ? 11.367 22.758 -32.951 1.00 78.31 197 GLU A N 1
ATOM 1487 C CA . GLU A 1 197 ? 10.668 22.784 -31.654 1.00 78.31 197 GLU A CA 1
ATOM 1488 C C . GLU A 1 197 ? 9.834 21.525 -31.381 1.00 78.31 197 GLU A C 1
ATOM 1490 O O . GLU A 1 197 ? 9.663 21.116 -30.233 1.00 78.31 197 GLU A O 1
ATOM 1495 N N . GLU A 1 198 ? 9.292 20.912 -32.430 1.00 79.81 198 GLU A N 1
ATOM 1496 C CA . GLU A 1 198 ? 8.480 19.702 -32.327 1.00 79.81 198 GLU A CA 1
ATOM 1497 C C . GLU A 1 198 ? 9.358 18.500 -31.969 1.00 79.81 198 GLU A C 1
ATOM 1499 O O . GLU A 1 198 ? 9.045 17.757 -31.039 1.00 79.81 198 GLU A O 1
ATOM 1504 N N . ILE A 1 199 ? 10.512 18.372 -32.630 1.00 80.31 199 ILE A N 1
ATOM 1505 C CA . ILE A 1 199 ? 11.493 17.320 -32.354 1.00 80.31 199 ILE A CA 1
ATOM 1506 C C . ILE A 1 199 ? 12.074 17.458 -30.942 1.00 80.31 199 ILE A C 1
ATOM 1508 O O . ILE A 1 199 ? 12.204 16.451 -30.242 1.00 80.31 199 ILE A O 1
ATOM 1512 N N . ASP A 1 200 ? 12.371 18.679 -30.492 1.00 81.25 200 ASP A N 1
ATOM 1513 C CA . ASP A 1 200 ? 12.843 18.937 -29.127 1.00 81.25 200 ASP A CA 1
ATOM 1514 C C . ASP A 1 200 ? 11.845 18.409 -28.082 1.00 81.25 200 ASP A C 1
ATOM 1516 O O . ASP A 1 200 ? 12.222 17.665 -27.172 1.00 81.25 200 ASP A O 1
ATOM 1520 N N . ARG A 1 201 ? 10.554 18.731 -28.251 1.00 81.88 201 ARG A N 1
ATOM 1521 C CA . ARG A 1 201 ? 9.483 18.267 -27.354 1.00 81.88 201 ARG A CA 1
ATOM 1522 C C . ARG A 1 201 ? 9.317 16.755 -27.391 1.00 81.88 201 ARG A C 1
ATOM 1524 O O . ARG A 1 201 ? 9.124 16.145 -26.338 1.00 81.88 201 ARG A O 1
ATOM 1531 N N . ILE A 1 202 ? 9.386 16.148 -28.577 1.00 82.19 202 ILE A N 1
ATOM 1532 C CA . ILE A 1 202 ? 9.296 14.692 -28.738 1.00 82.19 202 ILE A CA 1
ATOM 1533 C C . ILE A 1 202 ? 10.470 14.013 -28.024 1.00 82.19 202 ILE A C 1
ATOM 1535 O O . ILE A 1 202 ? 10.252 13.064 -27.271 1.00 82.19 202 ILE A O 1
ATOM 1539 N N . ALA A 1 203 ? 11.696 14.511 -28.199 1.00 82.06 203 ALA A N 1
ATOM 1540 C CA . ALA A 1 203 ? 12.891 13.954 -27.571 1.00 82.06 203 ALA A CA 1
ATOM 1541 C C . ALA A 1 203 ? 12.837 14.029 -26.034 1.00 82.06 203 ALA A C 1
ATOM 1543 O O . ALA A 1 203 ? 13.130 13.036 -25.360 1.00 82.06 203 ALA A O 1
ATOM 1544 N N . GLU A 1 204 ? 12.418 15.172 -25.484 1.00 79.31 204 GLU A N 1
ATOM 1545 C CA . GLU A 1 204 ? 12.267 15.380 -24.040 1.00 79.31 204 GLU A CA 1
ATOM 1546 C C . GLU A 1 204 ? 11.176 14.476 -23.449 1.00 79.31 204 GLU A C 1
ATOM 1548 O O . GLU A 1 204 ? 11.442 13.680 -22.544 1.00 79.31 204 GLU A O 1
ATOM 1553 N N . THR A 1 205 ? 9.967 14.536 -24.016 1.00 78.06 205 THR A N 1
ATOM 1554 C CA . THR A 1 205 ? 8.809 13.732 -23.586 1.00 78.06 205 THR A CA 1
ATOM 1555 C C . THR A 1 205 ? 9.152 12.244 -23.610 1.00 78.06 205 THR A C 1
ATOM 1557 O O . THR A 1 205 ? 8.872 11.492 -22.675 1.00 78.06 205 THR A O 1
ATOM 1560 N N . MET A 1 206 ? 9.838 11.803 -24.660 1.00 76.88 206 MET A N 1
ATOM 1561 C CA . MET A 1 206 ? 10.219 10.410 -24.811 1.00 76.88 206 MET A CA 1
ATOM 1562 C C . MET A 1 206 ? 11.257 9.959 -23.789 1.00 76.88 206 MET A C 1
ATOM 1564 O O . MET A 1 206 ? 11.090 8.884 -23.205 1.00 76.88 206 MET A O 1
ATOM 1568 N N . SER A 1 207 ? 12.304 10.752 -23.544 1.00 77.81 207 SER A N 1
ATOM 1569 C CA . SER A 1 207 ? 13.310 10.414 -22.532 1.00 77.81 207 SER A CA 1
ATOM 1570 C C . SER A 1 207 ? 12.688 10.282 -21.139 1.00 77.81 207 SER A C 1
ATOM 1572 O O . SER A 1 207 ? 13.149 9.448 -20.356 1.00 77.81 207 SER A O 1
ATOM 1574 N N . LEU A 1 208 ? 11.644 11.063 -20.838 1.00 73.12 208 LEU A N 1
ATOM 1575 C CA . LEU A 1 208 ? 10.926 11.009 -19.564 1.00 73.12 208 LEU A CA 1
ATOM 1576 C C . LEU A 1 208 ? 10.038 9.760 -19.435 1.00 73.12 208 LEU A C 1
ATOM 1578 O O . LEU A 1 208 ? 10.008 9.149 -18.368 1.00 73.12 208 LEU A O 1
ATOM 1582 N N . HIS A 1 209 ? 9.347 9.348 -20.503 1.00 73.12 209 HIS A N 1
ATOM 1583 C CA . HIS A 1 209 ? 8.358 8.262 -20.427 1.00 73.12 209 HIS A CA 1
ATOM 1584 C C . HIS A 1 209 ? 8.888 6.865 -20.774 1.00 73.12 209 HIS A C 1
ATOM 1586 O O . HIS A 1 209 ? 8.333 5.874 -20.302 1.00 73.12 209 HIS A O 1
ATOM 1592 N N . THR A 1 210 ? 9.936 6.752 -21.596 1.00 70.25 210 THR A N 1
ATOM 1593 C CA . THR A 1 210 ? 10.393 5.452 -22.133 1.00 70.25 210 THR A CA 1
ATOM 1594 C C . THR A 1 210 ? 11.656 4.912 -21.463 1.00 70.25 210 THR A C 1
ATOM 1596 O O . THR A 1 210 ? 12.041 3.777 -21.730 1.00 70.25 210 THR A O 1
ATOM 1599 N N . ASN A 1 211 ? 12.297 5.692 -20.578 1.00 75.50 211 ASN A N 1
ATOM 1600 C CA . ASN A 1 211 ? 13.600 5.379 -19.965 1.00 75.50 211 ASN A CA 1
ATOM 1601 C C . ASN A 1 211 ? 14.717 5.083 -20.994 1.00 75.50 211 ASN A C 1
ATOM 1603 O O . ASN A 1 211 ? 15.766 4.543 -20.640 1.00 75.50 211 ASN A O 1
ATOM 1607 N N . LEU A 1 212 ? 14.491 5.430 -22.265 1.00 82.94 212 LEU A N 1
ATOM 1608 C CA . LEU A 1 212 ? 15.466 5.333 -23.341 1.00 82.94 212 LEU A CA 1
ATOM 1609 C C . LEU A 1 212 ? 16.436 6.507 -23.262 1.00 82.94 212 LEU A C 1
ATOM 1611 O O . LEU A 1 212 ? 16.114 7.591 -22.770 1.00 82.94 212 LEU A O 1
ATOM 1615 N N . LYS A 1 213 ? 17.635 6.287 -23.786 1.00 86.25 213 LYS A N 1
ATOM 1616 C CA . LYS A 1 213 ? 18.618 7.347 -23.974 1.00 86.25 213 LYS A CA 1
ATOM 1617 C C . LYS A 1 213 ? 18.366 7.986 -25.329 1.00 86.25 213 LYS A C 1
ATOM 1619 O O . LYS A 1 213 ? 18.383 7.301 -26.349 1.00 86.25 213 LYS A O 1
ATOM 1624 N N . VAL A 1 214 ? 18.148 9.295 -25.339 1.00 88.06 214 VAL A N 1
ATOM 1625 C CA . VAL A 1 214 ? 17.758 10.027 -26.546 1.00 88.06 214 VAL A CA 1
ATOM 1626 C C . VAL A 1 214 ? 18.805 11.088 -26.848 1.00 88.06 214 VAL A C 1
ATOM 1628 O O . VAL A 1 214 ? 19.139 11.914 -26.000 1.00 88.06 214 VAL A O 1
ATOM 1631 N N . ARG A 1 215 ? 19.355 11.065 -28.061 1.00 87.69 215 ARG A N 1
ATOM 1632 C CA . ARG A 1 215 ? 20.236 12.112 -28.576 1.00 87.69 215 ARG A CA 1
ATOM 1633 C C . ARG A 1 215 ? 19.516 12.898 -29.645 1.00 87.69 215 ARG A C 1
ATOM 1635 O O . ARG A 1 215 ? 19.053 12.330 -30.622 1.00 87.69 215 ARG A O 1
ATOM 1642 N N . LEU A 1 216 ? 19.469 14.200 -29.460 1.00 85.94 216 LEU A N 1
ATOM 1643 C CA . LEU A 1 216 ? 18.931 15.144 -30.414 1.00 85.94 216 LEU A CA 1
ATOM 1644 C C . LEU A 1 216 ? 20.097 15.846 -31.105 1.00 85.94 216 LEU A C 1
ATOM 1646 O O . LEU A 1 216 ? 20.977 16.390 -30.439 1.00 85.94 216 LEU A O 1
ATOM 1650 N N . ILE A 1 217 ? 20.083 15.854 -32.431 1.00 82.88 217 ILE A N 1
ATOM 1651 C CA . ILE A 1 217 ? 21.033 16.587 -33.262 1.00 82.88 217 ILE A CA 1
ATOM 1652 C C . ILE A 1 217 ? 20.262 17.717 -33.931 1.00 82.88 217 ILE A C 1
ATOM 1654 O O . ILE A 1 217 ? 19.364 17.464 -34.736 1.00 82.88 217 ILE A O 1
ATOM 1658 N N . ARG A 1 218 ? 20.601 18.960 -33.588 1.00 79.88 218 ARG A N 1
ATOM 1659 C CA . ARG A 1 218 ? 19.980 20.150 -34.176 1.00 79.88 218 ARG A CA 1
ATOM 1660 C C . ARG A 1 218 ? 20.695 20.597 -35.455 1.00 79.88 218 ARG A C 1
ATOM 1662 O O . ARG A 1 218 ? 21.883 20.295 -35.638 1.00 79.88 218 ARG A O 1
ATOM 1669 N N . PRO A 1 219 ? 20.009 21.379 -36.311 1.00 71.81 219 PRO A N 1
ATOM 1670 C CA . PRO A 1 219 ? 20.642 22.013 -37.454 1.00 71.81 219 PRO A CA 1
ATOM 1671 C C . PRO A 1 219 ? 21.829 22.870 -37.007 1.00 71.81 219 PRO A C 1
ATOM 1673 O O . PRO A 1 219 ? 21.705 23.677 -36.089 1.00 71.81 219 PRO A O 1
ATOM 1676 N N . GLY A 1 220 ? 22.999 22.664 -37.614 1.00 68.56 220 GLY A N 1
ATOM 1677 C CA . GLY A 1 220 ? 24.251 23.317 -37.196 1.00 68.56 220 GLY A CA 1
ATOM 1678 C C . GLY A 1 220 ? 25.178 22.466 -36.314 1.00 68.56 220 GLY A C 1
ATOM 1679 O O . GLY A 1 220 ? 26.302 22.889 -36.039 1.00 68.56 220 GLY A O 1
ATOM 1680 N N . GLY A 1 221 ? 24.766 21.246 -35.944 1.00 68.12 221 GLY A N 1
ATOM 1681 C CA . GLY A 1 221 ? 25.639 20.240 -35.322 1.00 68.12 221 GLY A CA 1
ATOM 1682 C C . GLY A 1 221 ? 25.694 20.274 -33.792 1.00 68.12 221 GLY A C 1
ATOM 1683 O O . GLY A 1 221 ? 26.580 19.657 -33.200 1.00 68.12 221 GLY A O 1
ATOM 1684 N N . GLU A 1 222 ? 24.767 20.977 -33.141 1.00 72.31 222 GLU A N 1
ATOM 1685 C CA . GLU A 1 222 ? 24.599 20.897 -31.689 1.00 72.31 222 GLU A CA 1
ATOM 1686 C C . GLU A 1 222 ? 23.955 19.561 -31.307 1.00 72.31 222 GLU A C 1
ATOM 1688 O O . GLU A 1 222 ? 22.930 19.170 -31.869 1.00 72.31 222 GLU A O 1
ATOM 1693 N N . VAL A 1 223 ? 24.556 18.865 -30.340 1.00 76.44 223 VAL A N 1
ATOM 1694 C CA . VAL A 1 223 ? 24.076 17.565 -29.860 1.00 76.44 223 VAL A CA 1
ATOM 1695 C C . VAL A 1 223 ? 23.608 17.700 -28.417 1.00 76.44 223 VAL A C 1
ATOM 1697 O O . VAL A 1 223 ? 24.409 17.948 -27.516 1.00 76.44 223 VAL A O 1
ATOM 1700 N N . TYR A 1 224 ? 22.316 17.485 -28.196 1.00 78.94 224 TYR A N 1
ATOM 1701 C CA . TYR A 1 224 ? 21.700 17.422 -26.875 1.00 78.94 224 TYR A CA 1
ATOM 1702 C C . TYR A 1 224 ? 21.488 15.962 -26.490 1.00 78.94 224 TYR A C 1
ATOM 1704 O O . TYR A 1 224 ? 21.011 15.155 -27.286 1.00 78.94 224 TYR A O 1
ATOM 1712 N N . VAL A 1 225 ? 21.866 15.600 -25.266 1.00 79.81 225 VAL A N 1
ATOM 1713 C CA . VAL A 1 225 ? 21.717 14.231 -24.763 1.00 79.81 225 VAL A CA 1
ATOM 1714 C C . VAL A 1 225 ? 20.740 14.242 -23.598 1.00 79.81 225 VAL A C 1
ATOM 1716 O O . VAL A 1 225 ? 21.064 14.742 -22.523 1.00 79.81 225 VAL A O 1
ATOM 1719 N N . PHE A 1 226 ? 19.572 13.644 -23.803 1.00 78.25 226 PHE A N 1
ATOM 1720 C CA . PHE A 1 226 ? 18.577 13.416 -22.766 1.00 78.25 226 PHE A CA 1
ATOM 1721 C C . PHE A 1 226 ? 18.807 12.025 -22.167 1.00 78.25 226 PHE A C 1
ATOM 1723 O O . PHE A 1 226 ? 18.748 11.005 -22.858 1.00 78.25 226 PHE A O 1
ATOM 1730 N N . ASN A 1 227 ? 19.143 11.996 -20.877 1.00 69.94 227 ASN A N 1
ATOM 1731 C CA . ASN A 1 227 ? 19.325 10.774 -20.102 1.00 69.94 227 ASN A CA 1
ATOM 1732 C C . ASN A 1 227 ? 18.543 10.890 -18.797 1.00 69.94 227 ASN A C 1
ATOM 1734 O O . ASN A 1 227 ? 18.675 11.883 -18.081 1.00 69.94 227 ASN A O 1
ATOM 1738 N N . LEU A 1 228 ? 17.825 9.832 -18.425 1.00 67.69 228 LEU A N 1
ATOM 1739 C CA . LEU A 1 228 ? 17.223 9.726 -17.101 1.00 67.69 228 LEU A CA 1
ATOM 1740 C C . LEU A 1 228 ? 18.305 9.320 -16.076 1.00 67.69 228 LEU A C 1
ATOM 1742 O O . LEU A 1 228 ? 18.642 8.142 -15.933 1.00 67.69 228 LEU A O 1
ATOM 1746 N N . VAL A 1 229 ? 18.913 10.308 -15.408 1.00 59.97 229 VAL A N 1
ATOM 1747 C CA . VAL A 1 229 ? 20.093 10.108 -14.535 1.00 59.97 229 VAL A CA 1
ATOM 1748 C C . VAL A 1 229 ? 19.727 9.533 -13.160 1.00 59.97 229 VAL A C 1
ATOM 1750 O O . VAL A 1 229 ? 20.494 8.744 -12.612 1.00 59.97 229 VAL A O 1
ATOM 1753 N N . SER A 1 230 ? 18.563 9.873 -12.598 1.00 50.97 230 SER A N 1
ATOM 1754 C CA . SER A 1 230 ? 18.151 9.409 -11.267 1.00 50.97 230 SER A CA 1
ATOM 1755 C C . SER A 1 230 ? 16.630 9.417 -11.111 1.00 50.97 230 SER A C 1
ATOM 1757 O O . SER A 1 230 ? 15.993 10.456 -11.259 1.00 50.97 230 SER A O 1
ATOM 1759 N N . LEU A 1 231 ? 16.055 8.260 -10.776 1.00 52.50 231 LEU A N 1
ATOM 1760 C CA . LEU A 1 231 ? 14.729 8.172 -10.169 1.00 52.50 231 LEU A CA 1
ATOM 1761 C C . LEU A 1 231 ? 14.937 8.265 -8.656 1.00 52.50 231 LEU A C 1
ATOM 1763 O O . LEU A 1 231 ? 15.129 7.253 -7.986 1.00 52.50 231 LEU A O 1
ATOM 1767 N N . ALA A 1 232 ? 14.930 9.482 -8.115 1.00 47.72 232 ALA A N 1
ATOM 1768 C CA . ALA A 1 232 ? 14.761 9.668 -6.681 1.00 47.72 232 ALA A CA 1
ATOM 1769 C C . ALA A 1 232 ? 13.291 9.379 -6.349 1.00 47.72 232 ALA A C 1
ATOM 1771 O O . ALA A 1 232 ? 12.457 10.278 -6.297 1.00 47.72 232 ALA A O 1
ATOM 1772 N N . SER A 1 233 ? 12.946 8.100 -6.194 1.00 50.03 233 SER A N 1
ATOM 1773 C CA . SER A 1 233 ? 11.637 7.724 -5.675 1.00 50.03 233 SER A CA 1
ATOM 1774 C C . SER A 1 233 ? 11.640 7.977 -4.172 1.00 50.03 233 SER A C 1
ATOM 1776 O O . SER A 1 233 ? 12.112 7.145 -3.393 1.00 50.03 233 SER A O 1
ATOM 1778 N N . ILE A 1 234 ? 11.126 9.130 -3.757 1.00 55.56 234 ILE A N 1
ATOM 1779 C CA . ILE A 1 234 ? 10.722 9.322 -2.369 1.00 55.56 234 ILE A CA 1
ATOM 1780 C C . ILE A 1 234 ? 9.519 8.402 -2.152 1.00 55.56 234 ILE A C 1
ATOM 1782 O O . ILE A 1 234 ? 8.412 8.656 -2.622 1.00 55.56 234 ILE A O 1
ATOM 1786 N N . SER A 1 235 ? 9.778 7.256 -1.525 1.00 57.66 235 SER A N 1
ATOM 1787 C CA . SER A 1 235 ? 8.741 6.302 -1.149 1.00 57.66 235 SER A CA 1
ATOM 1788 C C . SER A 1 235 ? 7.950 6.884 0.019 1.00 57.66 235 SER A C 1
ATOM 1790 O O . SER A 1 235 ? 8.543 7.444 0.940 1.00 57.66 235 SER A O 1
ATOM 1792 N N . GLY A 1 236 ? 6.622 6.754 -0.014 1.00 64.19 236 GLY A N 1
ATOM 1793 C CA . GLY A 1 236 ? 5.648 7.438 0.852 1.00 64.19 236 GLY A CA 1
ATOM 1794 C C . GLY A 1 236 ? 5.757 7.227 2.373 1.00 64.19 236 GLY A C 1
ATOM 1795 O O . GLY A 1 236 ? 4.818 7.556 3.090 1.00 64.19 236 GLY A O 1
ATOM 1796 N N . GLY A 1 237 ? 6.870 6.714 2.902 1.00 73.38 237 GLY A N 1
ATOM 1797 C CA . GLY A 1 237 ? 7.149 6.653 4.338 1.00 73.38 237 GLY A CA 1
ATOM 1798 C C . GLY A 1 237 ? 7.203 8.032 5.006 1.00 73.38 237 GLY A C 1
ATOM 1799 O O . GLY A 1 237 ? 6.767 8.178 6.143 1.00 73.38 237 GLY A O 1
ATOM 1800 N N . GLU A 1 238 ? 7.633 9.074 4.293 1.00 78.94 238 GLU A N 1
ATOM 1801 C CA . GLU A 1 238 ? 7.614 10.455 4.807 1.00 78.94 238 GLU A CA 1
ATOM 1802 C C . GLU A 1 238 ? 6.184 10.954 5.073 1.00 78.94 238 GLU A C 1
ATOM 1804 O O . GLU A 1 238 ? 5.939 11.685 6.035 1.00 78.94 238 GLU A O 1
ATOM 1809 N N . VAL A 1 239 ? 5.208 10.473 4.292 1.00 81.00 239 VAL A N 1
ATOM 1810 C CA . VAL A 1 239 ? 3.784 10.786 4.484 1.00 81.00 239 VAL A CA 1
ATOM 1811 C C . VAL A 1 239 ? 3.290 10.272 5.837 1.00 81.00 239 VAL A C 1
ATOM 1813 O O . VAL A 1 239 ? 2.481 10.941 6.475 1.00 81.00 239 VAL A O 1
ATOM 1816 N N . MET A 1 240 ? 3.806 9.138 6.327 1.00 83.50 240 MET A N 1
ATOM 1817 C CA . MET A 1 240 ? 3.449 8.613 7.653 1.00 83.50 240 MET A CA 1
ATOM 1818 C C . MET A 1 240 ? 3.937 9.519 8.784 1.00 83.50 240 MET A C 1
ATOM 1820 O O . MET A 1 240 ? 3.225 9.694 9.772 1.00 83.50 240 MET A O 1
ATOM 1824 N N . VAL A 1 241 ? 5.116 10.135 8.638 1.00 88.38 241 VAL A N 1
ATOM 1825 C CA . VAL A 1 241 ? 5.644 11.076 9.639 1.00 88.38 241 VAL A CA 1
ATOM 1826 C C . VAL A 1 241 ? 4.746 12.309 9.719 1.00 88.38 241 VAL A C 1
ATOM 1828 O O . VAL A 1 241 ? 4.309 12.689 10.806 1.00 88.38 241 VAL A O 1
ATOM 1831 N N . VAL A 1 242 ? 4.398 12.893 8.568 1.00 88.88 242 VAL A N 1
ATOM 1832 C CA . VAL A 1 242 ? 3.503 14.059 8.503 1.00 88.88 242 VAL A CA 1
ATOM 1833 C C . VAL A 1 242 ? 2.104 13.712 9.020 1.00 88.88 242 VAL A C 1
ATOM 1835 O O . VAL A 1 242 ? 1.532 14.473 9.801 1.00 88.88 242 VAL A O 1
ATOM 1838 N N . ALA A 1 243 ? 1.571 12.542 8.660 1.00 88.94 243 ALA A N 1
ATOM 1839 C CA . ALA A 1 243 ? 0.284 12.055 9.153 1.00 88.94 243 ALA A CA 1
ATOM 1840 C C . ALA A 1 243 ? 0.284 11.852 10.677 1.00 88.94 243 ALA A C 1
ATOM 1842 O O . ALA A 1 243 ? -0.687 12.211 11.341 1.00 88.94 243 ALA A O 1
ATOM 1843 N N . GLY A 1 244 ? 1.379 11.337 11.247 1.00 91.94 244 GLY A N 1
ATOM 1844 C CA . GLY A 1 244 ? 1.542 11.187 12.693 1.00 91.94 244 GLY A CA 1
ATOM 1845 C C . GLY A 1 244 ? 1.529 12.529 13.427 1.00 91.94 244 GLY A C 1
ATOM 1846 O O . GLY A 1 244 ? 0.838 12.676 14.436 1.00 91.94 244 GLY A O 1
ATOM 1847 N N . ILE A 1 245 ? 2.223 13.537 12.889 1.00 93.19 245 ILE A N 1
ATOM 1848 C CA . ILE A 1 245 ? 2.208 14.903 13.438 1.00 93.19 245 ILE A CA 1
ATOM 1849 C C . ILE A 1 245 ? 0.799 15.504 13.347 1.00 93.19 245 ILE A C 1
ATOM 1851 O O . ILE A 1 245 ? 0.306 16.070 14.325 1.00 93.19 245 ILE A O 1
ATOM 1855 N N . ALA A 1 246 ? 0.125 15.347 12.205 1.00 91.19 246 ALA A N 1
ATOM 1856 C CA . ALA A 1 246 ? -1.243 15.823 12.017 1.00 91.19 246 ALA A CA 1
ATOM 1857 C C . ALA A 1 246 ? -2.220 15.161 13.002 1.00 91.19 246 ALA A C 1
ATOM 1859 O O . ALA A 1 246 ? -3.035 15.853 13.613 1.00 91.19 246 ALA A O 1
ATOM 1860 N N . PHE A 1 247 ? -2.098 13.847 13.214 1.00 93.56 247 PHE A N 1
ATOM 1861 C CA . PHE A 1 247 ? -2.886 13.109 14.199 1.00 93.56 247 PHE A CA 1
ATOM 1862 C C . PHE A 1 247 ? -2.675 13.638 15.619 1.00 93.56 247 PHE A C 1
ATOM 1864 O O . PHE A 1 247 ? -3.652 13.906 16.314 1.00 93.56 247 PHE A O 1
ATOM 1871 N N . LEU A 1 248 ? -1.423 13.838 16.044 1.00 94.44 248 LEU A N 1
ATOM 1872 C CA . LEU A 1 248 ? -1.117 14.370 17.375 1.00 94.44 248 LEU A CA 1
ATOM 1873 C C . LEU A 1 248 ? -1.686 15.778 17.571 1.00 94.44 248 LEU A C 1
ATOM 1875 O O . LEU A 1 248 ? -2.262 16.067 18.619 1.00 94.44 248 LEU A O 1
ATOM 1879 N N . ASN A 1 249 ? -1.572 16.640 16.561 1.00 94.88 249 ASN A N 1
ATOM 1880 C CA . ASN A 1 249 ? -2.121 17.991 16.630 1.00 94.88 249 ASN A CA 1
ATOM 1881 C C . ASN A 1 249 ? -3.655 17.966 16.738 1.00 94.88 249 ASN A C 1
ATOM 1883 O O . ASN A 1 249 ? -4.241 18.617 17.604 1.00 94.88 249 ASN A O 1
ATOM 1887 N N . LEU A 1 250 ? -4.309 17.139 15.918 1.00 93.38 250 LEU A N 1
ATOM 1888 C CA . LEU A 1 250 ? -5.757 16.948 15.968 1.00 93.38 250 LEU A CA 1
ATOM 1889 C C . LEU A 1 250 ? -6.208 16.357 17.314 1.00 93.38 250 LEU A C 1
ATOM 1891 O O . LEU A 1 250 ? -7.265 16.716 17.832 1.00 93.38 250 LEU A O 1
ATOM 1895 N N . LEU A 1 251 ? -5.419 15.454 17.895 1.00 93.31 251 LEU A N 1
ATOM 1896 C CA . LEU A 1 251 ? -5.690 14.856 19.200 1.00 93.31 251 LEU A CA 1
ATOM 1897 C C . LEU A 1 251 ? -5.667 15.911 20.306 1.00 93.31 251 LEU A C 1
ATOM 1899 O O . LEU A 1 251 ? -6.601 15.981 21.100 1.00 93.31 251 LEU A O 1
ATOM 1903 N N . VAL A 1 252 ? -4.645 16.769 20.335 1.00 92.88 252 VAL A N 1
ATOM 1904 C CA . VAL A 1 252 ? -4.545 17.856 21.321 1.00 92.88 252 VAL A CA 1
ATOM 1905 C C . VAL A 1 252 ? -5.685 18.862 21.150 1.00 92.88 252 VAL A C 1
ATOM 1907 O O . VAL A 1 252 ? -6.333 19.224 22.133 1.00 92.88 252 VAL A O 1
ATOM 1910 N N . ALA A 1 253 ? -5.981 19.267 19.913 1.00 92.25 253 ALA A N 1
ATOM 1911 C CA . ALA A 1 253 ? -7.065 20.203 19.625 1.00 92.25 253 ALA A CA 1
ATOM 1912 C C . ALA A 1 253 ? -8.442 19.635 20.008 1.00 92.25 253 ALA A C 1
ATOM 1914 O O . ALA A 1 253 ? -9.243 20.311 20.654 1.00 92.25 253 ALA A O 1
ATOM 1915 N N . SER A 1 254 ? -8.712 18.372 19.663 1.00 91.12 254 SER A N 1
ATOM 1916 C CA . SER A 1 254 ? -9.978 17.722 20.013 1.00 91.12 254 SER A CA 1
ATOM 1917 C C . SER A 1 254 ? -10.110 17.509 21.523 1.00 91.12 254 SER A C 1
ATOM 1919 O O . SER A 1 254 ? -11.184 17.750 22.068 1.00 91.12 254 SER A O 1
ATOM 1921 N N . LEU A 1 255 ? -9.034 17.137 22.228 1.00 89.44 255 LEU A N 1
ATOM 1922 C CA . LEU A 1 255 ? -9.022 17.042 23.692 1.00 89.44 255 LEU A CA 1
ATOM 1923 C C . LEU A 1 255 ? -9.454 18.356 24.350 1.00 89.44 255 LEU A C 1
ATOM 1925 O O . LEU A 1 255 ? -10.273 18.316 25.268 1.00 89.44 255 LEU A O 1
ATOM 1929 N N . ALA A 1 256 ? -8.930 19.491 23.877 1.00 89.94 256 ALA A N 1
ATOM 1930 C CA . ALA A 1 256 ? -9.285 20.814 24.385 1.00 89.94 256 ALA A CA 1
ATOM 1931 C C . ALA A 1 256 ? -10.755 21.162 24.098 1.00 89.94 256 ALA A C 1
ATOM 1933 O O . ALA A 1 256 ? -11.494 21.488 25.025 1.00 89.94 256 ALA A O 1
ATOM 1934 N N . ASN A 1 257 ? -11.206 20.986 22.851 1.00 89.62 257 ASN A N 1
ATOM 1935 C CA . ASN A 1 257 ? -12.588 21.270 22.449 1.00 89.62 257 ASN A CA 1
ATOM 1936 C C . ASN A 1 257 ? -13.605 20.450 23.268 1.00 89.62 257 ASN A C 1
ATOM 1938 O O . ASN A 1 257 ? -14.579 20.974 23.804 1.00 89.62 257 ASN A O 1
ATOM 1942 N N . TYR A 1 258 ? -13.349 19.151 23.446 1.00 88.88 258 TYR A N 1
ATOM 1943 C CA . TYR A 1 258 ? -14.226 18.293 24.244 1.00 88.88 258 TYR A CA 1
ATOM 1944 C C . TYR A 1 258 ? -14.162 18.575 25.746 1.00 88.88 258 TYR A C 1
ATOM 1946 O O . TYR A 1 258 ? -15.151 18.352 26.444 1.00 88.88 258 TYR A O 1
ATOM 1954 N N . TYR A 1 259 ? -13.028 19.062 26.253 1.00 85.19 259 TYR A N 1
ATOM 1955 C CA . TYR A 1 259 ? -12.922 19.488 27.646 1.00 85.19 259 TYR A CA 1
ATOM 1956 C C . TYR A 1 259 ? -13.782 20.729 27.919 1.00 85.19 259 TYR A C 1
ATOM 1958 O O . TYR A 1 259 ? -14.461 20.788 28.945 1.00 85.19 259 TYR A O 1
ATOM 1966 N N . GLU A 1 260 ? -13.811 21.689 26.992 1.00 87.12 260 GLU A N 1
ATOM 1967 C CA . GLU A 1 260 ? -14.679 22.870 27.077 1.00 87.12 260 GLU A CA 1
ATOM 1968 C C . GLU A 1 260 ? -16.164 22.490 26.970 1.00 87.12 260 GLU A C 1
ATOM 1970 O O . GLU A 1 260 ? -16.989 22.963 27.754 1.00 87.12 260 GLU A O 1
ATOM 1975 N N . ARG A 1 261 ? -16.498 21.538 26.088 1.00 87.50 261 ARG A N 1
ATOM 1976 C CA . ARG A 1 261 ? -17.871 21.052 25.854 1.00 87.50 261 ARG A CA 1
ATOM 1977 C C . ARG A 1 261 ? -18.382 20.031 26.879 1.00 87.50 261 ARG A C 1
ATOM 1979 O O . ARG A 1 261 ? -19.478 19.495 26.726 1.00 87.50 261 ARG A O 1
ATOM 1986 N N . ARG A 1 262 ? -17.664 19.786 27.981 1.00 82.69 262 ARG A N 1
ATOM 1987 C CA . ARG A 1 262 ? -18.077 18.833 29.037 1.00 82.69 262 ARG A CA 1
ATOM 1988 C C . ARG A 1 262 ? -19.473 19.092 29.617 1.00 82.69 262 ARG A C 1
ATOM 1990 O O . ARG A 1 262 ? -20.146 18.154 30.037 1.00 82.69 262 ARG A O 1
ATOM 1997 N N . GLY A 1 263 ? -19.914 20.353 29.629 1.00 81.88 263 GLY A N 1
ATOM 1998 C CA . GLY A 1 263 ? -21.257 20.731 30.075 1.00 81.88 263 GLY A CA 1
ATOM 1999 C C . GLY A 1 263 ? -22.368 20.178 29.176 1.00 81.88 263 GLY A C 1
ATOM 2000 O O . GLY A 1 263 ? -23.413 19.790 29.684 1.00 81.88 263 GLY A O 1
ATOM 2001 N N . GLU A 1 264 ? -22.127 20.061 27.868 1.00 86.00 264 GLU A N 1
ATOM 2002 C CA . GLU A 1 264 ? -23.072 19.459 26.916 1.00 86.00 264 GLU A CA 1
ATOM 2003 C C . GLU A 1 264 ? -23.193 17.946 27.142 1.00 86.00 264 GLU A C 1
ATOM 2005 O O . GLU A 1 264 ? -24.284 17.383 27.115 1.00 86.00 264 GLU A O 1
ATOM 2010 N N . PHE A 1 265 ? -22.080 17.271 27.435 1.00 84.88 265 PHE A N 1
ATOM 2011 C CA . PHE A 1 265 ? -22.105 15.841 27.753 1.00 84.88 265 PHE A CA 1
ATOM 2012 C C . PHE A 1 265 ? -22.822 15.547 29.067 1.00 84.88 265 PHE A C 1
ATOM 2014 O O . PHE A 1 265 ? -23.538 14.547 29.168 1.00 84.88 265 PHE A O 1
ATOM 2021 N N . LEU A 1 266 ? -22.667 16.433 30.055 1.00 81.56 266 LEU A N 1
ATOM 2022 C CA . LEU A 1 266 ? -23.396 16.374 31.316 1.00 81.56 266 LEU A CA 1
ATOM 2023 C C . LEU A 1 266 ? -24.908 16.470 31.064 1.00 81.56 266 LEU A C 1
ATOM 2025 O O . LEU A 1 266 ? -25.649 15.603 31.521 1.00 81.56 266 LEU A O 1
ATOM 2029 N N . THR A 1 267 ? -25.363 17.466 30.293 1.00 86.12 267 THR A N 1
ATOM 2030 C CA . THR A 1 267 ? -26.795 17.643 30.003 1.00 86.12 267 THR A CA 1
ATOM 2031 C C . THR A 1 267 ? -27.366 16.470 29.205 1.00 86.12 267 THR A C 1
ATOM 2033 O O . THR A 1 267 ? -28.407 15.932 29.580 1.00 86.12 267 THR A O 1
ATOM 2036 N N . MET A 1 268 ? -26.661 15.984 28.179 1.00 86.00 268 MET A N 1
ATOM 2037 C CA . MET A 1 268 ? -27.064 14.791 27.416 1.00 86.00 268 MET A CA 1
ATOM 2038 C C . MET A 1 268 ? -27.187 13.548 28.307 1.00 86.00 268 MET A C 1
ATOM 2040 O O . MET A 1 268 ? -28.162 12.804 28.208 1.00 86.00 268 MET A O 1
ATOM 2044 N N . SER A 1 269 ? -26.242 13.350 29.227 1.00 82.12 269 SER A N 1
ATOM 2045 C CA . SER A 1 269 ? -26.286 12.232 30.175 1.00 82.12 269 SER A CA 1
ATOM 2046 C C . SER A 1 269 ? -27.468 12.353 31.141 1.00 82.12 269 SER A C 1
ATOM 2048 O O . SER A 1 269 ? -28.136 11.361 31.420 1.00 82.12 269 SER A O 1
ATOM 2050 N N . THR A 1 270 ? -27.783 13.567 31.616 1.00 81.75 270 THR A N 1
ATOM 2051 C CA . THR A 1 270 ? -28.950 13.798 32.492 1.00 81.75 270 THR A CA 1
ATOM 2052 C C . THR A 1 270 ? -30.290 13.606 31.784 1.00 81.75 270 THR A C 1
ATOM 2054 O O . THR A 1 270 ? -31.269 13.250 32.430 1.00 81.75 270 THR A O 1
ATOM 2057 N N . LEU A 1 271 ? -30.330 13.773 30.459 1.00 87.62 271 LEU A N 1
ATOM 2058 C CA . LEU A 1 271 ? -31.491 13.446 29.626 1.00 87.62 271 LEU A CA 1
ATOM 2059 C C . LEU A 1 271 ? -31.621 11.936 29.348 1.00 87.62 271 LEU A C 1
ATOM 2061 O O . LEU A 1 271 ? -32.562 11.517 28.680 1.00 87.62 271 LEU A O 1
ATOM 2065 N N . GLY A 1 272 ? -30.696 11.116 29.859 1.00 83.69 272 GLY A N 1
ATOM 2066 C CA . GLY A 1 272 ? -30.733 9.659 29.752 1.00 83.69 272 GLY A CA 1
ATOM 2067 C C . GLY A 1 272 ? -29.948 9.079 28.575 1.00 83.69 272 GLY A C 1
ATOM 2068 O O . GLY A 1 272 ? -30.061 7.880 28.316 1.00 83.69 272 GLY A O 1
ATOM 2069 N N . LEU A 1 273 ? -29.135 9.872 27.860 1.00 81.94 273 LEU A N 1
ATOM 2070 C CA . LEU A 1 273 ? -28.252 9.303 26.841 1.00 81.94 273 LEU A CA 1
ATOM 2071 C C . LEU A 1 273 ? -27.156 8.457 27.500 1.00 81.94 273 LEU A C 1
ATOM 2073 O O . LEU A 1 273 ? -26.351 8.943 28.292 1.00 81.94 273 LEU A O 1
ATOM 2077 N N . ASN A 1 274 ? -27.090 7.182 27.116 1.00 82.00 274 ASN A N 1
ATOM 2078 C CA . ASN A 1 274 ? -25.981 6.296 27.464 1.00 82.00 274 ASN A CA 1
ATOM 2079 C C . ASN A 1 274 ? -24.658 6.866 26.894 1.00 82.00 274 ASN A C 1
ATOM 2081 O O . ASN A 1 274 ? -24.648 7.297 25.736 1.00 82.00 274 ASN A O 1
ATOM 2085 N N . PRO A 1 275 ? -23.532 6.808 27.635 1.00 80.88 275 PRO A N 1
ATOM 2086 C CA . PRO A 1 275 ? -22.177 7.056 27.129 1.00 80.88 275 PRO A CA 1
ATOM 2087 C C . PRO A 1 275 ? -21.886 6.534 25.713 1.00 80.88 275 PRO A C 1
ATOM 2089 O O . PRO A 1 275 ? -21.186 7.188 24.940 1.00 80.88 275 PRO A O 1
ATOM 2092 N N . ALA A 1 276 ? -22.449 5.380 25.341 1.00 84.38 276 ALA A N 1
ATOM 2093 C CA . ALA A 1 276 ? -22.325 4.827 23.994 1.00 84.38 276 ALA A CA 1
ATOM 2094 C C . ALA A 1 276 ? -22.960 5.717 22.905 1.00 84.38 276 ALA A C 1
ATOM 2096 O O . ALA A 1 276 ? -22.381 5.875 21.832 1.00 84.38 276 ALA A O 1
ATOM 2097 N N . HIS A 1 277 ? -24.115 6.333 23.173 1.00 87.00 277 HIS A N 1
ATOM 2098 C CA . HIS A 1 277 ? -24.782 7.241 22.234 1.00 87.00 277 HIS A CA 1
ATOM 2099 C C . HIS A 1 277 ? -24.022 8.558 22.073 1.00 87.00 277 HIS A C 1
ATOM 2101 O O . HIS A 1 277 ? -23.916 9.065 20.959 1.00 87.00 277 HIS A O 1
ATOM 2107 N N . ILE A 1 278 ? -23.440 9.079 23.158 1.00 87.19 278 ILE A N 1
ATOM 2108 C CA . ILE A 1 278 ? -22.596 10.281 23.106 1.00 87.19 278 ILE A CA 1
ATOM 2109 C C . ILE A 1 278 ? -21.346 10.000 22.262 1.00 87.19 278 ILE A C 1
ATOM 2111 O O . ILE A 1 278 ? -21.009 10.782 21.376 1.00 87.19 278 ILE A O 1
ATOM 2115 N N . LEU A 1 279 ? -20.707 8.839 22.461 1.00 88.19 279 LEU A N 1
ATOM 2116 C CA . LEU A 1 279 ? -19.577 8.415 21.635 1.00 88.19 279 LEU A CA 1
ATOM 2117 C C . LEU A 1 279 ? -19.967 8.285 20.155 1.00 88.19 279 LEU A C 1
ATOM 2119 O O . LEU A 1 279 ? -19.219 8.738 19.292 1.00 88.19 279 LEU A O 1
ATOM 2123 N N . LEU A 1 280 ? -21.128 7.693 19.859 1.00 89.69 280 LEU A N 1
ATOM 2124 C CA . LEU A 1 280 ? -21.623 7.549 18.489 1.00 89.69 280 LEU A CA 1
ATOM 2125 C C . LEU A 1 280 ? -21.823 8.912 17.812 1.00 89.69 280 LEU A C 1
ATOM 2127 O O . LEU A 1 280 ? -21.405 9.086 16.668 1.00 89.69 280 LEU A O 1
ATOM 2131 N N . LEU A 1 281 ? -22.408 9.883 18.521 1.00 90.31 281 LEU A N 1
ATOM 2132 C CA . LEU A 1 281 ? -22.605 11.240 18.011 1.00 90.31 281 LEU A CA 1
ATOM 2133 C C . LEU A 1 281 ? -21.265 11.917 17.685 1.00 90.31 281 LEU A C 1
ATOM 2135 O O . LEU A 1 281 ? -21.108 12.495 16.612 1.00 90.31 281 LEU A O 1
ATOM 2139 N N . SER A 1 282 ? -20.272 11.785 18.566 1.00 87.19 282 SER A N 1
ATOM 2140 C CA . SER A 1 282 ? -18.941 12.352 18.334 1.00 87.19 282 SER A CA 1
ATOM 2141 C C . SER A 1 282 ? -18.170 11.662 17.205 1.00 87.19 282 SER A C 1
ATOM 2143 O O . SER A 1 282 ? -17.387 12.306 16.507 1.00 87.19 282 SER A O 1
ATOM 2145 N N . VAL A 1 283 ? -18.379 10.357 16.999 1.00 90.56 283 VAL A N 1
ATOM 2146 C CA . VAL A 1 283 ? -17.822 9.637 15.843 1.00 90.56 283 VAL A CA 1
ATOM 2147 C C . VAL A 1 283 ? -18.488 10.103 14.551 1.00 90.56 283 VAL A C 1
ATOM 2149 O O . VAL A 1 283 ? -17.790 10.308 13.561 1.00 90.56 283 VAL A O 1
ATOM 2152 N N . ALA A 1 284 ? -19.803 10.331 14.555 1.00 92.75 284 ALA A N 1
ATOM 2153 C CA . ALA A 1 284 ? -20.496 10.902 13.404 1.00 92.75 284 ALA A CA 1
ATOM 2154 C C . ALA A 1 284 ? -19.938 12.295 13.052 1.00 92.75 284 ALA A C 1
ATOM 2156 O O . ALA A 1 284 ? -19.604 12.538 11.894 1.00 92.75 284 ALA A O 1
ATOM 2157 N N . GLU A 1 285 ? -19.739 13.169 14.046 1.00 90.44 285 GLU A N 1
ATOM 2158 C CA . GLU A 1 285 ? -19.078 14.473 13.869 1.00 90.44 285 GLU A CA 1
ATOM 2159 C C . GLU A 1 285 ? -17.670 14.319 13.267 1.00 90.44 285 GLU A C 1
ATOM 2161 O O . GLU A 1 285 ? -17.324 15.007 12.307 1.00 90.44 285 GLU A O 1
ATOM 2166 N N . ALA A 1 286 ? -16.880 13.361 13.766 1.00 91.56 286 ALA A N 1
ATOM 2167 C CA . ALA A 1 286 ? -15.539 13.080 13.256 1.00 91.56 286 ALA A CA 1
ATOM 2168 C C . ALA A 1 286 ? -15.541 12.639 11.783 1.00 91.56 286 ALA A C 1
ATOM 2170 O O . ALA A 1 286 ? -14.683 13.071 11.015 1.00 91.56 286 ALA A O 1
ATOM 2171 N N . ILE A 1 287 ? -16.501 11.801 11.377 1.00 91.38 287 ILE A N 1
ATOM 2172 C CA . ILE A 1 287 ? -16.638 11.339 9.989 1.00 91.38 287 ILE A CA 1
ATOM 2173 C C . ILE A 1 287 ? -16.955 12.519 9.069 1.00 91.38 287 ILE A C 1
ATOM 2175 O O . ILE A 1 287 ? -16.280 12.697 8.054 1.00 91.38 287 ILE A O 1
ATOM 2179 N N . PHE A 1 288 ? -17.932 13.356 9.430 1.00 92.81 288 PHE A N 1
ATOM 2180 C CA . PHE A 1 288 ? -18.279 14.531 8.626 1.00 92.81 288 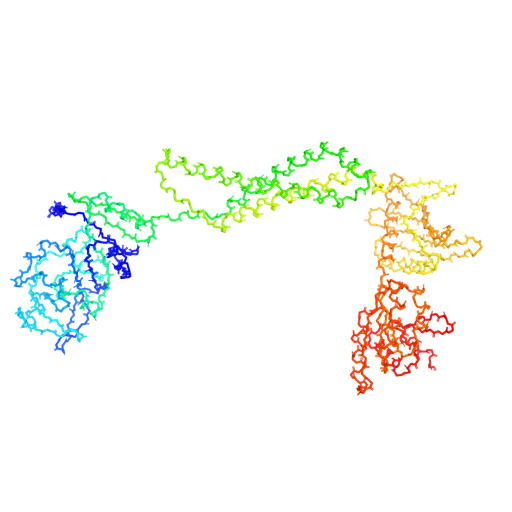PHE A CA 1
ATOM 2181 C C . PHE A 1 288 ? -17.093 15.487 8.480 1.00 92.81 288 PHE A C 1
ATOM 2183 O O . PHE A 1 288 ? -16.768 15.899 7.364 1.00 92.81 288 PHE A O 1
ATOM 2190 N N . LEU A 1 289 ? -16.400 15.787 9.581 1.00 91.06 289 LEU A N 1
ATOM 2191 C CA . LEU A 1 289 ? -15.220 16.649 9.556 1.00 91.06 289 LEU A CA 1
ATOM 2192 C C . LEU A 1 289 ? -14.072 16.034 8.745 1.00 91.06 289 LEU A C 1
ATOM 2194 O O . LEU A 1 289 ? -13.431 16.748 7.973 1.00 91.06 289 LEU A O 1
ATOM 2198 N N . GLY A 1 290 ? -13.841 14.725 8.855 1.00 90.50 290 GLY A N 1
ATOM 2199 C CA . GLY A 1 290 ? -12.802 14.017 8.105 1.00 90.50 290 GLY A CA 1
ATOM 2200 C C . GLY A 1 290 ? -13.036 14.024 6.591 1.00 90.50 290 GLY A C 1
ATOM 2201 O O . GLY A 1 290 ? -12.095 14.260 5.824 1.00 90.50 290 GLY A O 1
ATOM 2202 N N . VAL A 1 291 ? -14.287 13.835 6.154 1.00 91.25 291 VAL A N 1
ATOM 2203 C CA . VAL A 1 291 ? -14.663 13.851 4.729 1.00 91.25 291 VAL A CA 1
ATOM 2204 C C . VAL A 1 291 ? -14.561 15.260 4.145 1.00 91.25 291 VAL A C 1
ATOM 2206 O O . VAL A 1 291 ? -13.926 15.443 3.104 1.00 91.25 291 VAL A O 1
ATOM 2209 N N . ILE A 1 292 ? -15.126 16.266 4.822 1.00 93.62 292 ILE A N 1
ATOM 2210 C CA . ILE A 1 292 ? -15.093 17.663 4.355 1.00 93.62 292 ILE A CA 1
ATOM 2211 C C . ILE A 1 292 ? -13.647 18.167 4.278 1.00 93.62 292 ILE A C 1
ATOM 2213 O O . ILE A 1 292 ? -13.251 18.766 3.277 1.00 93.62 292 ILE A O 1
ATOM 2217 N N . SER A 1 293 ? -12.839 17.876 5.300 1.00 91.38 293 SER A N 1
ATOM 2218 C CA . SER A 1 293 ? -11.435 18.297 5.343 1.00 91.38 293 SER A CA 1
ATOM 2219 C C . SER A 1 293 ? -10.605 17.647 4.238 1.00 91.38 293 SER A C 1
ATOM 2221 O O . SER A 1 293 ? -9.775 18.317 3.632 1.00 91.38 293 SER A O 1
ATOM 2223 N N . SER A 1 294 ? -10.845 16.366 3.934 1.00 91.31 294 SER A N 1
ATOM 2224 C CA . SER A 1 294 ? -10.168 15.679 2.826 1.00 91.31 294 SER A CA 1
ATOM 2225 C C . SER A 1 294 ? -10.512 16.300 1.477 1.00 91.31 294 SER A C 1
ATOM 2227 O O . SER A 1 294 ? -9.620 16.582 0.679 1.00 91.31 294 SER A O 1
ATOM 2229 N N . TYR A 1 295 ? -11.796 16.582 1.242 1.00 91.94 295 TYR A N 1
ATOM 2230 C CA . TYR A 1 295 ? -12.236 17.219 0.004 1.00 91.94 295 TYR A CA 1
ATOM 2231 C C . TYR A 1 295 ? -11.591 18.600 -0.181 1.00 91.94 295 TYR A C 1
ATOM 2233 O O . TYR A 1 295 ? -11.014 18.881 -1.232 1.00 91.94 295 TYR A O 1
ATOM 2241 N N . LEU A 1 296 ? -11.606 19.437 0.862 1.00 94.50 296 LEU A N 1
ATOM 2242 C CA . LEU A 1 296 ? -10.937 20.740 0.842 1.00 94.50 296 LEU A CA 1
ATOM 2243 C C . LEU A 1 296 ? -9.420 20.611 0.660 1.00 94.50 296 LEU A C 1
ATOM 2245 O O . LEU A 1 296 ? -8.834 21.375 -0.103 1.00 94.50 296 LEU A O 1
ATOM 2249 N N . GLY A 1 297 ? -8.789 19.630 1.306 1.00 91.62 297 GLY A N 1
ATOM 2250 C CA . GLY A 1 297 ? -7.362 19.353 1.162 1.00 91.62 297 GLY A CA 1
ATOM 2251 C C . GLY A 1 297 ? -6.979 19.051 -0.285 1.00 91.62 297 GLY A C 1
ATOM 2252 O O . GLY A 1 297 ? -6.066 19.678 -0.814 1.00 91.62 297 GLY A O 1
ATOM 2253 N N . VAL A 1 298 ? -7.730 18.173 -0.961 1.00 90.69 298 VAL A N 1
ATOM 2254 C CA . VAL A 1 298 ? -7.504 17.848 -2.380 1.00 90.69 298 VAL A CA 1
ATOM 2255 C C . VAL A 1 298 ? -7.661 19.084 -3.270 1.00 90.69 298 VAL A C 1
ATOM 2257 O O . VAL A 1 298 ? -6.839 19.294 -4.164 1.00 90.69 298 VAL A O 1
ATOM 2260 N N . LEU A 1 299 ? -8.660 19.937 -3.015 1.00 92.00 299 LEU A N 1
ATOM 2261 C CA . LEU A 1 299 ? -8.837 21.191 -3.759 1.00 92.00 299 LEU A CA 1
ATOM 2262 C C . LEU A 1 299 ? -7.656 22.152 -3.571 1.00 92.00 299 LEU A C 1
ATOM 2264 O O . LEU A 1 299 ? -7.169 22.726 -4.545 1.00 92.00 299 LEU A O 1
ATOM 2268 N N . VAL A 1 300 ? -7.167 22.307 -2.337 1.00 92.88 300 VAL A N 1
ATOM 2269 C CA . VAL A 1 300 ? -5.986 23.134 -2.046 1.00 92.88 300 VAL A CA 1
ATOM 2270 C C . VAL A 1 300 ? -4.755 22.567 -2.750 1.00 92.88 300 VAL A C 1
ATOM 2272 O O . VAL A 1 300 ? -4.025 23.316 -3.394 1.00 92.88 300 VAL A O 1
ATOM 2275 N N . THR A 1 301 ? -4.550 21.250 -2.698 1.00 88.31 301 THR A N 1
ATOM 2276 C CA . THR A 1 301 ? -3.448 20.571 -3.388 1.00 88.31 301 THR A CA 1
ATOM 2277 C C . THR A 1 301 ? -3.487 20.824 -4.896 1.00 88.31 301 THR A C 1
ATOM 2279 O O . THR A 1 301 ? -2.479 21.235 -5.467 1.00 88.31 301 THR A O 1
ATOM 2282 N N . LEU A 1 302 ? -4.650 20.668 -5.535 1.00 88.19 302 LEU A N 1
ATOM 2283 C CA . LEU A 1 302 ? -4.845 20.979 -6.956 1.00 88.19 302 LEU A CA 1
ATOM 2284 C C . LEU A 1 302 ? -4.519 22.440 -7.289 1.00 88.19 302 LEU A C 1
ATOM 2286 O O . LEU A 1 302 ? -3.858 22.718 -8.292 1.00 88.19 302 LEU A O 1
ATOM 2290 N N . GLY A 1 303 ? -4.949 23.371 -6.436 1.00 89.25 303 GLY A N 1
ATOM 2291 C CA . GLY A 1 303 ? -4.637 24.791 -6.580 1.00 89.25 303 GLY A CA 1
ATOM 2292 C C . GLY A 1 303 ? -3.134 25.059 -6.516 1.00 89.25 303 GLY A C 1
ATOM 2293 O O . GLY A 1 303 ? -2.588 25.728 -7.393 1.00 89.25 303 GLY A O 1
ATOM 2294 N N . VAL A 1 304 ? -2.444 24.480 -5.530 1.00 88.44 304 VAL A N 1
ATOM 2295 C CA . VAL A 1 304 ? -0.989 24.614 -5.372 1.00 88.44 304 VAL A CA 1
ATOM 2296 C C . VAL A 1 304 ? -0.258 24.044 -6.589 1.00 88.44 304 VAL A C 1
ATOM 2298 O O . VAL A 1 304 ? 0.556 24.748 -7.186 1.00 88.44 304 VAL A O 1
ATOM 2301 N N . PHE A 1 305 ? -0.592 22.828 -7.029 1.00 85.00 305 PHE A N 1
ATOM 2302 C CA . PHE A 1 305 ? 0.040 22.215 -8.205 1.00 85.00 305 PHE A CA 1
ATOM 2303 C C . PHE A 1 305 ? -0.261 22.950 -9.518 1.00 85.00 305 PHE A C 1
ATOM 2305 O O . PHE A 1 305 ? 0.539 22.882 -10.444 1.00 85.00 305 PHE A O 1
ATOM 2312 N N . SER A 1 306 ? -1.351 23.717 -9.595 1.00 83.38 306 SER A N 1
ATOM 2313 C CA . SER A 1 306 ? -1.650 24.570 -10.756 1.00 83.38 306 SER A CA 1
ATOM 2314 C C . SER A 1 306 ? -0.829 25.869 -10.788 1.00 83.38 306 SER A C 1
ATOM 2316 O O . SER A 1 306 ? -0.684 26.491 -11.845 1.00 83.38 306 SER A O 1
ATOM 2318 N N . ILE A 1 307 ? -0.330 26.320 -9.633 1.00 86.00 307 ILE A N 1
ATOM 2319 C CA . ILE A 1 307 ? 0.392 27.592 -9.477 1.00 86.00 307 ILE A CA 1
ATOM 2320 C C . ILE A 1 307 ? 1.907 27.372 -9.483 1.00 86.00 307 ILE A C 1
ATOM 2322 O O . ILE A 1 307 ? 2.625 28.134 -10.127 1.00 86.00 307 ILE A O 1
ATOM 2326 N N . VAL A 1 308 ? 2.402 26.335 -8.803 1.00 85.62 308 VAL A N 1
ATOM 2327 C CA . VAL A 1 308 ? 3.844 26.091 -8.615 1.00 85.62 308 VAL A CA 1
ATOM 2328 C C . VAL A 1 308 ? 4.634 26.042 -9.935 1.00 85.62 308 VAL A C 1
ATOM 2330 O O . VAL A 1 308 ? 5.637 26.752 -10.016 1.00 85.62 308 VAL A O 1
ATOM 2333 N N . PRO A 1 309 ? 4.191 25.337 -10.998 1.00 80.00 309 PRO A N 1
ATOM 2334 C CA . PRO A 1 309 ? 4.918 25.296 -12.272 1.00 80.00 309 PRO A CA 1
ATOM 2335 C C . PRO A 1 309 ? 5.017 26.655 -12.981 1.00 80.00 309 PRO A C 1
ATOM 2337 O O . PRO A 1 309 ? 5.879 26.854 -13.830 1.00 80.00 309 PRO A O 1
ATOM 2340 N N . LYS A 1 310 ? 4.136 27.613 -12.648 1.00 82.06 310 LYS A N 1
ATOM 2341 C CA . LYS A 1 310 ? 4.183 28.979 -13.200 1.00 82.06 310 LYS A CA 1
ATOM 2342 C C . LYS A 1 310 ? 5.252 29.840 -12.532 1.00 82.06 310 LYS A C 1
ATOM 2344 O O . LYS A 1 310 ? 5.674 30.837 -13.108 1.00 82.06 310 LYS A O 1
ATOM 2349 N N . ILE A 1 311 ? 5.645 29.488 -11.309 1.00 83.69 311 ILE A N 1
ATOM 2350 C CA . ILE A 1 311 ? 6.628 30.226 -10.507 1.00 83.69 311 ILE A CA 1
ATOM 2351 C C . ILE A 1 311 ? 8.004 29.568 -10.626 1.00 83.69 311 ILE A C 1
ATOM 2353 O O . ILE A 1 311 ? 9.018 30.260 -10.671 1.00 83.69 311 ILE A O 1
ATOM 2357 N N . ILE A 1 312 ? 8.042 28.236 -10.682 1.00 78.38 312 ILE A N 1
ATOM 2358 C CA . ILE A 1 312 ? 9.270 27.449 -10.718 1.00 78.38 312 ILE A CA 1
ATOM 2359 C C . ILE A 1 312 ? 9.260 26.605 -12.002 1.00 78.38 312 ILE A C 1
ATOM 2361 O O . ILE A 1 312 ? 8.338 25.808 -12.170 1.00 78.38 312 ILE A O 1
ATOM 2365 N N . PRO A 1 313 ? 10.267 26.730 -12.890 1.00 67.69 313 PRO A N 1
ATOM 2366 C CA . PRO A 1 313 ? 10.344 25.990 -14.151 1.00 67.69 313 PRO A CA 1
ATOM 2367 C C . PRO A 1 313 ? 10.800 24.541 -13.917 1.00 67.69 313 PRO A C 1
ATOM 2369 O O . PRO A 1 313 ? 11.830 24.101 -14.421 1.00 67.69 313 PRO A O 1
ATOM 2372 N N . ILE A 1 314 ? 10.054 23.803 -13.097 1.00 67.00 314 ILE A N 1
ATOM 2373 C CA . ILE A 1 314 ? 10.208 22.361 -12.923 1.00 67.00 314 ILE A CA 1
ATOM 2374 C C . ILE A 1 314 ? 8.974 21.719 -13.564 1.00 67.00 314 ILE A C 1
ATOM 2376 O O . ILE A 1 314 ? 7.855 22.048 -13.158 1.00 67.00 314 ILE A O 1
ATOM 2380 N N . PRO A 1 315 ? 9.137 20.821 -14.552 1.00 61.31 315 PRO A N 1
ATOM 2381 C CA . PRO A 1 315 ? 8.021 20.063 -15.097 1.00 61.31 315 PRO A CA 1
ATOM 2382 C C . PRO A 1 315 ? 7.514 19.093 -14.021 1.00 61.31 315 PRO A C 1
ATOM 2384 O O . PRO A 1 315 ? 8.124 18.061 -13.752 1.00 61.31 315 PRO A O 1
ATOM 2387 N N . ILE A 1 316 ? 6.420 19.464 -13.353 1.00 64.94 316 ILE A N 1
ATOM 2388 C CA . ILE A 1 316 ? 5.742 18.631 -12.357 1.00 64.94 316 ILE A CA 1
ATOM 2389 C C . ILE A 1 316 ? 4.532 18.002 -13.040 1.00 64.94 316 ILE A C 1
ATOM 2391 O O . ILE A 1 316 ? 3.544 18.687 -13.299 1.00 64.94 316 ILE A O 1
ATOM 2395 N N . ASP A 1 317 ? 4.605 16.702 -13.316 1.00 65.88 317 ASP A N 1
ATOM 2396 C CA . ASP A 1 317 ? 3.442 15.933 -13.755 1.00 65.88 317 ASP A CA 1
ATOM 2397 C C . ASP A 1 317 ? 2.698 15.398 -12.522 1.00 65.88 317 ASP A C 1
ATOM 2399 O O . ASP A 1 317 ? 3.209 14.563 -11.769 1.00 65.88 317 ASP A O 1
ATOM 2403 N N . PHE A 1 318 ? 1.508 15.941 -12.261 1.00 70.94 318 PHE A N 1
ATOM 2404 C CA . PHE A 1 318 ? 0.691 15.570 -11.110 1.00 70.94 318 PHE A CA 1
ATOM 2405 C C . PHE A 1 318 ? -0.404 14.595 -11.532 1.00 70.94 318 PHE A C 1
ATOM 2407 O O . PHE A 1 318 ? -1.448 14.980 -12.062 1.00 70.94 318 PHE A O 1
ATOM 2414 N N . LYS A 1 319 ? -0.185 13.310 -11.245 1.00 74.06 319 LYS A N 1
ATOM 2415 C CA . LYS A 1 319 ? -1.151 12.253 -11.542 1.00 74.06 319 LYS A CA 1
ATOM 2416 C C . LYS A 1 319 ? -2.026 11.943 -10.329 1.00 74.06 319 LYS A C 1
ATOM 2418 O O . LYS A 1 319 ? -1.619 11.230 -9.415 1.00 74.06 319 LYS A O 1
ATOM 2423 N N . LEU A 1 320 ? -3.269 12.417 -10.360 1.00 79.50 320 LEU A N 1
ATOM 2424 C CA . LEU A 1 320 ? -4.321 11.960 -9.451 1.00 79.50 320 LEU A CA 1
ATOM 2425 C C . LEU A 1 320 ? -4.921 10.659 -9.975 1.00 79.50 320 LEU A C 1
ATOM 2427 O O . LEU A 1 320 ? -5.640 10.651 -10.972 1.00 79.50 320 LEU A O 1
ATOM 2431 N N . THR A 1 321 ? -4.646 9.556 -9.288 1.00 83.12 321 THR A N 1
ATOM 2432 C CA . THR A 1 321 ? -5.388 8.310 -9.506 1.00 83.12 321 THR A CA 1
ATOM 2433 C C . THR A 1 321 ? -6.560 8.212 -8.534 1.00 83.12 321 THR A C 1
ATOM 2435 O O . THR A 1 321 ? -6.512 8.750 -7.425 1.00 83.12 321 THR A O 1
ATOM 2438 N N . GLN A 1 322 ? -7.615 7.501 -8.937 1.00 84.56 322 GLN A N 1
ATOM 2439 C CA . GLN A 1 322 ? -8.773 7.233 -8.080 1.00 84.56 322 GLN A CA 1
ATOM 2440 C C . GLN A 1 322 ? -8.364 6.551 -6.763 1.00 84.56 322 GLN A C 1
ATOM 2442 O O . GLN A 1 322 ? -8.903 6.876 -5.706 1.00 84.56 322 GLN A O 1
ATOM 2447 N N . GLU A 1 323 ? -7.376 5.656 -6.816 1.00 81.56 323 GLU A N 1
ATOM 2448 C CA . GLU A 1 323 ? -6.834 4.962 -5.645 1.00 81.56 323 GLU A CA 1
ATOM 2449 C C . GLU A 1 323 ? -6.158 5.927 -4.667 1.00 81.56 323 GLU A C 1
ATOM 2451 O O . GLU A 1 323 ? -6.411 5.859 -3.466 1.00 81.56 323 GLU A O 1
ATOM 2456 N N . SER A 1 324 ? -5.361 6.880 -5.168 1.00 81.81 324 SER A N 1
ATOM 2457 C CA . SER A 1 324 ? -4.725 7.898 -4.325 1.00 81.81 324 SER A CA 1
ATOM 2458 C C . SER A 1 324 ? -5.757 8.783 -3.627 1.00 81.81 324 SER A C 1
ATOM 2460 O O . SER A 1 324 ? -5.628 9.051 -2.435 1.00 81.81 324 SER A O 1
ATOM 2462 N N . VAL A 1 325 ? -6.805 9.200 -4.344 1.00 87.81 325 VAL A N 1
ATOM 2463 C CA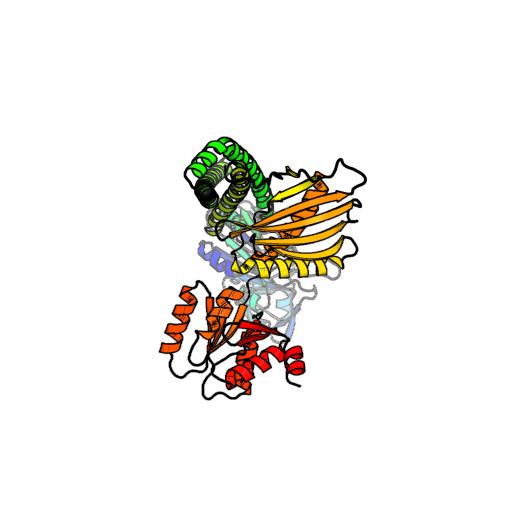 . VAL A 1 325 ? -7.883 10.023 -3.775 1.00 87.81 325 VAL A CA 1
ATOM 2464 C C . VAL A 1 325 ? -8.616 9.261 -2.674 1.00 87.81 325 VAL A C 1
ATOM 2466 O O . VAL A 1 325 ? -8.773 9.776 -1.567 1.00 87.81 325 VAL A O 1
ATOM 2469 N N . MET A 1 326 ? -9.007 8.012 -2.941 1.00 88.12 326 MET A N 1
ATOM 2470 C CA . MET A 1 326 ? -9.667 7.163 -1.949 1.00 88.12 326 MET A CA 1
ATOM 2471 C C . MET A 1 326 ? -8.770 6.911 -0.728 1.00 88.12 326 MET A C 1
ATOM 2473 O O . MET A 1 326 ? -9.244 6.957 0.406 1.00 88.12 326 MET A O 1
ATOM 2477 N N . GLY A 1 327 ? -7.468 6.710 -0.949 1.00 88.69 327 GLY A N 1
ATOM 2478 C CA . GLY A 1 327 ? -6.479 6.540 0.114 1.00 88.69 327 GLY A CA 1
ATOM 2479 C C . GLY A 1 327 ? -6.389 7.752 1.042 1.00 88.69 327 GLY A C 1
ATOM 2480 O O . GLY A 1 327 ? -6.357 7.583 2.260 1.00 88.69 327 GLY A O 1
ATOM 2481 N N . VAL A 1 328 ? -6.422 8.973 0.495 1.00 87.88 328 VAL A N 1
ATOM 2482 C CA . VAL A 1 328 ? -6.424 10.212 1.294 1.00 87.88 328 VAL A CA 1
ATOM 2483 C C . VAL A 1 328 ? -7.708 10.339 2.117 1.00 87.88 328 VAL A C 1
ATOM 2485 O O . VAL A 1 328 ? -7.623 10.610 3.315 1.00 87.88 328 VAL A O 1
ATOM 2488 N N . PHE A 1 329 ? -8.879 10.071 1.523 1.00 90.62 329 PHE A N 1
ATOM 2489 C CA . PHE A 1 329 ? -10.158 10.076 2.249 1.00 90.62 329 PHE A CA 1
ATOM 2490 C C . PHE A 1 329 ? -10.195 9.047 3.383 1.00 90.62 329 PHE A C 1
ATOM 2492 O O . PHE A 1 329 ? -10.676 9.341 4.480 1.00 90.62 329 PHE A O 1
ATOM 2499 N N . ALA A 1 330 ? -9.689 7.838 3.135 1.00 90.88 330 ALA A N 1
ATOM 2500 C CA . ALA A 1 330 ? -9.630 6.791 4.144 1.00 90.88 330 ALA A CA 1
ATOM 2501 C C . ALA A 1 330 ? -8.678 7.179 5.285 1.00 90.88 330 ALA A C 1
ATOM 2503 O O . ALA A 1 330 ? -9.051 7.095 6.456 1.00 90.88 330 ALA A O 1
ATOM 2504 N N . LEU A 1 331 ? -7.476 7.661 4.954 1.00 90.12 331 LEU A N 1
ATOM 2505 C CA . LEU A 1 331 ? -6.471 8.046 5.941 1.00 90.12 331 LEU A CA 1
ATOM 2506 C C . LEU A 1 331 ? -6.943 9.217 6.812 1.00 90.12 331 LEU A C 1
ATOM 2508 O O . LEU A 1 331 ? -6.823 9.148 8.036 1.00 90.12 331 LEU A O 1
ATOM 2512 N N . SER A 1 332 ? -7.523 10.264 6.215 1.00 90.38 332 SER A N 1
ATOM 2513 C CA . SER A 1 332 ? -8.059 11.397 6.976 1.00 90.38 332 SER A CA 1
ATOM 2514 C C . SER A 1 332 ? -9.180 10.948 7.912 1.00 90.38 332 SER A C 1
ATOM 2516 O O . SER A 1 332 ? -9.173 11.296 9.091 1.00 90.38 332 SER A O 1
ATOM 2518 N N . SER A 1 333 ? -10.100 10.110 7.428 1.00 90.31 333 SER A N 1
ATOM 2519 C CA . SER A 1 333 ? -11.211 9.598 8.231 1.00 90.31 333 SER A CA 1
ATOM 2520 C C . SER A 1 333 ? -10.702 8.792 9.424 1.00 90.31 333 SER A C 1
ATOM 2522 O O . SER A 1 333 ? -11.157 9.007 10.544 1.00 90.31 333 SER A O 1
ATOM 2524 N N . VAL A 1 334 ? -9.701 7.926 9.228 1.00 92.12 334 VAL A N 1
ATOM 2525 C CA . VAL A 1 334 ? -9.080 7.159 10.320 1.00 92.12 334 VAL A CA 1
ATOM 2526 C C . VAL A 1 334 ? -8.440 8.084 11.355 1.00 92.12 334 VAL A C 1
ATOM 2528 O O . VAL A 1 334 ? -8.648 7.886 12.554 1.00 92.12 334 VAL A O 1
ATOM 2531 N N . ILE A 1 335 ? -7.707 9.115 10.924 1.00 92.19 335 ILE A N 1
ATOM 2532 C CA . ILE A 1 335 ? -7.069 10.091 11.823 1.00 92.19 335 ILE A CA 1
ATOM 2533 C C . ILE A 1 335 ? -8.122 10.839 12.653 1.00 92.19 335 ILE A C 1
ATOM 2535 O O . ILE A 1 335 ? -7.983 10.942 13.873 1.00 92.19 335 ILE A O 1
ATOM 2539 N N . PHE A 1 336 ? -9.201 11.311 12.024 1.00 93.00 336 PHE A N 1
ATOM 2540 C CA . PHE A 1 336 ? -10.276 12.023 12.718 1.00 93.00 336 PHE A CA 1
ATOM 2541 C C . PHE A 1 336 ? -11.031 11.121 13.695 1.00 93.00 336 PHE A C 1
ATOM 2543 O O . PHE A 1 336 ? -11.193 11.480 14.862 1.00 93.00 336 PHE A O 1
ATOM 2550 N N . ILE A 1 337 ? -11.445 9.932 13.250 1.00 93.00 337 ILE A N 1
ATOM 2551 C CA . ILE A 1 337 ? -12.182 8.968 14.073 1.00 93.00 337 ILE A CA 1
ATOM 2552 C C . ILE A 1 337 ? -11.343 8.546 15.282 1.00 93.00 337 ILE A C 1
ATOM 2554 O O . ILE A 1 337 ? -11.823 8.603 16.413 1.00 93.00 337 ILE A O 1
ATOM 2558 N N . SER A 1 338 ? -10.085 8.151 15.072 1.00 92.38 338 SER A N 1
ATOM 2559 C CA . SER A 1 338 ? -9.203 7.714 16.164 1.00 92.38 338 SER A CA 1
ATOM 2560 C C . SER A 1 338 ? -8.958 8.826 17.185 1.00 92.38 338 SER A C 1
ATOM 2562 O O . SER A 1 338 ? -9.098 8.590 18.387 1.00 92.38 338 SER A O 1
ATOM 2564 N N . SER A 1 339 ? -8.675 10.044 16.715 1.00 91.31 339 SER A N 1
ATOM 2565 C CA . SER A 1 339 ? -8.476 11.226 17.556 1.00 91.31 339 SER A CA 1
ATOM 2566 C C . SER A 1 339 ? -9.717 11.537 18.399 1.00 91.31 339 SER A C 1
ATOM 2568 O O . SER A 1 339 ? -9.640 11.611 19.626 1.00 91.31 339 SER A O 1
ATOM 2570 N N . HIS A 1 340 ? -10.892 11.617 17.766 1.00 90.12 340 HIS A N 1
ATOM 2571 C CA . HIS A 1 340 ? -12.144 11.917 18.458 1.00 90.12 340 HIS A CA 1
ATOM 2572 C C . HIS A 1 340 ? -12.523 10.818 19.454 1.00 90.12 340 HIS A C 1
ATOM 2574 O O . HIS A 1 340 ? -12.884 11.138 20.582 1.00 90.12 340 HIS A O 1
ATOM 2580 N N . ILE A 1 341 ? -12.392 9.533 19.101 1.00 90.31 341 ILE A N 1
ATOM 2581 C CA . ILE A 1 341 ? -12.691 8.424 20.022 1.00 90.31 341 ILE A CA 1
ATOM 2582 C C . ILE A 1 341 ? -11.817 8.504 21.276 1.00 90.31 341 ILE A C 1
ATOM 2584 O O . ILE A 1 341 ? -12.330 8.351 22.386 1.00 90.31 341 ILE A O 1
ATOM 2588 N N . LEU A 1 342 ? -10.511 8.738 21.120 1.00 87.88 342 LEU A N 1
ATOM 2589 C CA . LEU A 1 342 ? -9.582 8.851 22.246 1.00 87.88 342 LEU A CA 1
ATOM 2590 C C . LEU A 1 342 ? -9.950 10.034 23.154 1.00 87.88 342 LEU A C 1
ATOM 2592 O O . LEU A 1 342 ? -10.062 9.867 24.373 1.00 87.88 342 LEU A O 1
ATOM 2596 N N . SER A 1 343 ? -10.201 11.202 22.564 1.00 87.00 343 SER A N 1
ATOM 2597 C CA . SER A 1 343 ? -10.555 12.427 23.286 1.00 87.00 343 SER A CA 1
ATOM 2598 C C . SER A 1 343 ? -11.899 12.322 24.006 1.00 87.00 343 SER A C 1
ATOM 2600 O O . SER A 1 343 ? -12.019 12.672 25.182 1.00 87.00 343 SER A O 1
ATOM 2602 N N . VAL A 1 344 ? -12.915 11.800 23.322 1.00 86.62 344 VAL A N 1
ATOM 2603 C CA . VAL A 1 344 ? -14.284 11.675 23.832 1.00 86.62 344 VAL A CA 1
ATOM 2604 C C . VAL A 1 344 ? -14.350 10.641 24.939 1.00 86.62 344 VAL A C 1
ATOM 2606 O O . VAL A 1 344 ? -14.921 10.927 25.984 1.00 86.62 344 VAL A O 1
ATOM 2609 N N . ARG A 1 345 ? -13.712 9.472 24.784 1.00 82.31 345 ARG A N 1
ATOM 2610 C CA . ARG A 1 345 ? -13.687 8.446 25.841 1.00 82.31 345 ARG A CA 1
ATOM 2611 C C . ARG A 1 345 ? -13.150 9.001 27.152 1.00 82.31 345 ARG A C 1
ATOM 2613 O O . ARG A 1 345 ? -13.763 8.794 28.196 1.00 82.31 345 ARG A O 1
ATOM 2620 N N . ARG A 1 346 ? -12.039 9.741 27.101 1.00 77.81 346 ARG A N 1
ATOM 2621 C CA . ARG A 1 346 ? -11.461 10.372 28.291 1.00 77.81 346 ARG A CA 1
ATOM 2622 C C . ARG A 1 346 ? -12.433 11.364 28.934 1.00 77.81 346 ARG A C 1
ATOM 2624 O O . ARG A 1 346 ? -12.582 11.358 30.151 1.00 77.81 346 ARG A O 1
ATOM 2631 N N . ASN A 1 347 ? -13.102 12.190 28.133 1.00 74.31 347 ASN A N 1
ATOM 2632 C CA . ASN A 1 347 ? -13.991 13.237 28.637 1.00 74.31 347 ASN A CA 1
ATOM 2633 C C . ASN A 1 347 ? -15.360 12.713 29.100 1.00 74.31 347 ASN A C 1
ATOM 2635 O O . ASN A 1 347 ? -15.866 13.193 30.110 1.00 74.31 347 ASN A O 1
ATOM 2639 N N . ILE A 1 348 ? -15.930 11.696 28.449 1.00 70.56 348 ILE A N 1
ATOM 2640 C CA . ILE A 1 348 ? -17.164 11.016 28.878 1.00 70.56 348 ILE A CA 1
ATOM 2641 C C . ILE A 1 348 ? -16.980 10.404 30.269 1.00 70.56 348 ILE A C 1
ATOM 2643 O O . ILE A 1 348 ? -17.848 10.576 31.123 1.00 70.56 348 ILE A O 1
ATOM 2647 N N . ILE A 1 349 ? -15.840 9.752 30.525 1.00 66.62 349 ILE A N 1
ATOM 2648 C CA . ILE A 1 349 ? -15.515 9.184 31.847 1.00 66.62 349 ILE A CA 1
ATOM 2649 C C . ILE A 1 349 ? -15.467 10.276 32.926 1.00 66.62 349 ILE A C 1
ATOM 2651 O O . ILE A 1 349 ? -15.830 10.030 34.073 1.00 66.62 349 ILE A O 1
ATOM 2655 N N . LEU A 1 350 ? -15.026 11.483 32.568 1.00 62.28 350 LEU A N 1
ATOM 2656 C CA . LEU A 1 350 ? -14.918 12.611 33.495 1.00 62.28 350 LEU A CA 1
ATOM 2657 C C . LEU A 1 350 ? -16.232 13.388 33.671 1.00 62.28 350 LEU A C 1
ATOM 2659 O O . LEU A 1 350 ? -16.403 14.032 34.703 1.00 62.28 350 LEU A O 1
ATOM 2663 N N . SER A 1 351 ? -17.127 13.356 32.679 1.00 56.69 351 SER A N 1
ATOM 2664 C CA . SER A 1 351 ? -18.281 14.268 32.588 1.00 56.69 351 SER A CA 1
ATOM 2665 C C . SER A 1 351 ? -19.634 13.593 32.779 1.00 56.69 351 SER A C 1
ATOM 2667 O O . SER A 1 351 ? -20.597 14.282 33.092 1.00 56.69 351 SER A O 1
ATOM 2669 N N . THR A 1 352 ? -19.742 12.274 32.596 1.00 52.75 352 THR A N 1
ATOM 2670 C CA . THR A 1 352 ? -21.002 11.556 32.844 1.00 52.75 352 THR A CA 1
ATOM 2671 C C . THR A 1 352 ? -21.256 11.537 34.356 1.00 52.75 352 THR A C 1
ATOM 2673 O O . THR A 1 352 ? -20.492 10.898 35.086 1.00 52.75 352 THR A O 1
ATOM 2676 N N . PRO A 1 353 ? -22.311 12.197 34.866 1.00 48.22 353 PRO A N 1
ATOM 2677 C CA . PRO A 1 353 ? -22.641 12.196 36.279 1.00 48.22 353 PRO A CA 1
ATOM 2678 C C . PRO A 1 353 ? -23.464 10.937 36.566 1.00 48.22 353 PRO A C 1
ATOM 2680 O O . PRO A 1 353 ? -24.654 11.002 36.848 1.00 48.22 353 PRO A O 1
ATOM 2683 N N . ALA A 1 354 ? -22.855 9.763 36.429 1.00 43.16 354 ALA A N 1
ATOM 2684 C CA . ALA A 1 354 ? -23.501 8.509 36.785 1.00 43.16 354 ALA A CA 1
ATOM 2685 C C . ALA A 1 354 ? -22.497 7.582 37.470 1.00 43.16 354 ALA A C 1
ATOM 2687 O O . ALA A 1 354 ? -21.629 6.993 36.834 1.00 43.16 354 ALA A O 1
ATOM 2688 N N . GLN A 1 355 ? -22.686 7.490 38.791 1.00 45.03 355 GLN A N 1
ATOM 2689 C CA . GLN A 1 355 ? -22.150 6.507 39.734 1.00 45.03 355 GLN A CA 1
ATOM 2690 C C . GLN A 1 355 ? -20.628 6.462 39.886 1.00 45.03 355 GLN A C 1
ATOM 2692 O O . GLN A 1 355 ? -19.914 5.936 39.050 1.00 45.03 355 GLN A O 1
ATOM 2697 N N . THR A 1 356 ? -20.147 6.980 41.020 1.00 36.31 356 THR A N 1
ATOM 2698 C CA . THR A 1 356 ? -19.143 6.373 41.924 1.00 36.31 356 THR A CA 1
ATOM 2699 C C . THR A 1 356 ? -18.361 5.135 41.431 1.00 36.31 356 THR A C 1
ATOM 2701 O O . THR A 1 356 ? -18.275 4.117 42.111 1.00 36.31 356 THR A O 1
ATOM 2704 N N . TRP A 1 357 ? -17.686 5.217 40.285 1.00 39.28 357 TRP A N 1
ATOM 2705 C CA . TRP A 1 357 ? -16.648 4.254 39.889 1.00 39.28 357 TRP A CA 1
ATOM 2706 C C . TRP A 1 357 ? -15.320 4.529 40.599 1.00 39.28 357 TRP A C 1
ATOM 2708 O O . TRP A 1 357 ? -14.437 3.676 40.642 1.00 39.28 357 TRP A O 1
ATOM 2718 N N . LYS A 1 358 ? -15.206 5.680 41.269 1.00 39.91 358 LYS A N 1
ATOM 2719 C CA . LYS A 1 358 ? -14.511 5.713 42.553 1.00 39.91 358 LYS A CA 1
ATOM 2720 C C . LYS A 1 358 ? -15.485 5.152 43.574 1.00 39.91 358 LYS A C 1
ATOM 2722 O O . LYS A 1 358 ? -16.322 5.889 44.089 1.00 39.91 358 LYS A O 1
ATOM 2727 N N . TRP A 1 359 ? -15.392 3.850 43.824 1.00 41.81 359 TRP A N 1
ATOM 2728 C CA . TRP A 1 359 ? -15.984 3.281 45.022 1.00 41.81 359 TRP A CA 1
ATOM 2729 C C . TRP A 1 359 ? -15.393 4.050 46.206 1.00 41.81 359 TRP A C 1
ATOM 2731 O O . TRP A 1 359 ? -14.204 3.932 46.513 1.00 41.81 359 TRP A O 1
ATOM 2741 N N . VAL A 1 360 ? -16.189 4.938 46.795 1.00 42.66 360 VAL A N 1
ATOM 2742 C CA . VAL A 1 360 ? -15.861 5.502 48.095 1.00 42.66 360 VAL A CA 1
ATOM 2743 C C . VAL A 1 360 ? -16.059 4.329 49.040 1.00 42.66 360 VAL A C 1
ATOM 2745 O O . VAL A 1 360 ? -17.173 3.819 49.124 1.00 42.66 360 VAL A O 1
ATOM 2748 N N . LEU A 1 361 ? -14.985 3.854 49.684 1.00 51.72 361 LEU A N 1
ATOM 2749 C CA . LEU A 1 361 ? -15.127 2.991 50.856 1.00 51.72 361 LEU A CA 1
ATOM 2750 C C . LEU A 1 361 ? -16.109 3.718 51.777 1.00 51.72 361 LEU A C 1
ATOM 2752 O O . LEU A 1 361 ? -15.708 4.687 52.427 1.00 51.72 361 LEU A O 1
ATOM 2756 N N . THR A 1 362 ? -17.361 3.275 51.864 1.00 53.09 362 THR A N 1
ATOM 2757 C CA . THR A 1 362 ? -18.237 3.654 52.973 1.00 53.09 362 THR A CA 1
ATOM 2758 C C . THR A 1 362 ? -17.740 2.871 54.182 1.00 53.09 362 THR A C 1
ATOM 2760 O O . THR A 1 362 ? -18.352 1.907 54.621 1.00 53.09 362 THR A O 1
ATOM 2763 N N . LYS A 1 363 ? -16.528 3.206 54.636 1.00 56.16 363 LYS A N 1
ATOM 2764 C CA . LYS A 1 363 ? -15.896 2.588 55.791 1.00 56.16 363 LYS A CA 1
ATOM 2765 C C . LYS A 1 363 ? -16.584 3.148 57.025 1.00 56.16 363 LYS A C 1
ATOM 2767 O O . LYS A 1 363 ? -16.324 4.276 57.433 1.00 56.16 363 LYS A O 1
ATOM 2772 N N . ALA A 1 364 ? -17.489 2.370 57.591 1.00 59.31 364 ALA A N 1
ATOM 2773 C CA . ALA A 1 364 ? -17.961 2.609 58.942 1.00 59.31 364 ALA A CA 1
ATOM 2774 C C . ALA A 1 364 ? -17.103 1.759 59.881 1.00 59.31 364 ALA A C 1
ATOM 2776 O O . ALA A 1 364 ? -16.879 0.573 59.617 1.00 59.31 364 ALA A O 1
ATOM 2777 N N . LEU A 1 365 ? -16.584 2.377 60.941 1.00 67.12 365 LEU A N 1
ATOM 2778 C CA . LEU A 1 365 ? -16.070 1.616 62.068 1.00 67.12 365 LEU A CA 1
ATOM 2779 C C . LEU A 1 365 ? -17.296 1.135 62.845 1.00 67.12 365 LEU A C 1
ATOM 2781 O O . LEU A 1 365 ? -18.101 1.957 63.276 1.00 67.12 365 LEU A O 1
ATOM 2785 N N . ASP A 1 366 ? -17.461 -0.177 62.949 1.00 67.12 366 ASP A N 1
ATOM 2786 C CA . ASP A 1 366 ? -18.514 -0.768 63.772 1.00 67.12 366 ASP A CA 1
ATOM 2787 C C . ASP A 1 366 ? -18.226 -0.512 65.265 1.00 67.12 366 ASP A C 1
ATOM 2789 O O . ASP A 1 366 ? -17.067 -0.289 65.637 1.00 67.12 366 ASP A O 1
ATOM 2793 N N . GLU A 1 367 ? -19.240 -0.591 66.131 1.00 63.53 367 GLU A N 1
ATOM 2794 C CA . GLU A 1 367 ? -19.087 -0.403 67.590 1.00 63.53 367 GLU A CA 1
ATOM 2795 C C . GLU A 1 367 ? -18.087 -1.409 68.200 1.00 63.53 367 GLU A C 1
ATOM 2797 O O . GLU A 1 367 ? -17.411 -1.127 69.188 1.00 63.53 367 GLU A O 1
ATOM 2802 N N . GLU A 1 368 ? -17.914 -2.558 67.541 1.00 64.38 368 GLU A N 1
ATOM 2803 C CA . GLU A 1 368 ? -16.988 -3.641 67.898 1.00 64.38 368 GLU A CA 1
ATOM 2804 C C . GLU A 1 368 ? -15.560 -3.470 67.322 1.00 64.38 368 GLU A C 1
ATOM 2806 O O . GLU A 1 368 ? -14.697 -4.340 67.489 1.00 64.38 368 GLU A O 1
ATOM 2811 N N . GLY A 1 369 ? -15.282 -2.362 66.622 1.00 68.94 369 GLY A N 1
ATOM 2812 C CA . GLY A 1 369 ? -13.959 -2.043 66.070 1.00 68.94 369 GLY A CA 1
ATOM 2813 C C . GLY A 1 369 ? -13.604 -2.762 64.761 1.00 68.94 369 GLY A C 1
ATOM 2814 O O . GLY A 1 369 ? -12.420 -2.897 64.438 1.00 68.94 369 GLY A O 1
ATOM 2815 N N . TYR A 1 370 ? -14.601 -3.231 64.004 1.00 77.44 370 TYR A N 1
ATOM 2816 C CA . TYR A 1 370 ? -14.423 -3.797 62.661 1.00 77.44 370 TYR A CA 1
ATOM 2817 C C . TYR A 1 370 ? -14.618 -2.733 61.579 1.00 77.44 370 TYR A C 1
ATOM 2819 O O . TYR A 1 370 ? -15.543 -1.924 61.643 1.00 77.44 370 TYR A O 1
ATOM 2827 N N . TRP A 1 371 ? -13.788 -2.771 60.536 1.00 80.69 371 TRP A N 1
ATOM 2828 C CA . TRP A 1 371 ? -14.027 -2.001 59.320 1.00 80.69 371 TRP A CA 1
ATOM 2829 C C . TRP A 1 371 ? -15.098 -2.685 58.492 1.00 80.69 371 TRP A C 1
ATOM 2831 O O . TRP A 1 371 ? -14.896 -3.796 58.004 1.00 80.69 371 TRP A O 1
ATOM 2841 N N . THR A 1 372 ? -16.228 -2.012 58.332 1.00 80.06 372 THR A N 1
ATOM 2842 C CA . THR A 1 372 ? -17.377 -2.543 57.612 1.00 80.06 372 THR A CA 1
ATOM 2843 C C . THR A 1 372 ? -17.430 -1.994 56.194 1.00 80.06 372 THR A C 1
ATOM 2845 O O . THR A 1 372 ? -17.324 -0.787 55.981 1.00 80.06 372 THR A O 1
ATOM 2848 N N . VAL A 1 373 ? -17.606 -2.893 55.229 1.00 82.50 373 VAL A N 1
ATOM 2849 C CA . VAL A 1 373 ? -17.660 -2.617 53.796 1.00 82.50 373 VAL A CA 1
ATOM 2850 C C . VAL A 1 373 ? -18.839 -3.365 53.177 1.00 82.50 373 VAL A C 1
ATOM 2852 O O . VAL A 1 373 ? -18.882 -4.592 53.191 1.00 82.50 373 VAL A O 1
ATOM 2855 N N . GLU A 1 374 ? -19.778 -2.636 52.582 1.00 79.94 374 GLU A N 1
ATOM 2856 C CA . GLU A 1 374 ? -20.843 -3.231 51.768 1.00 79.94 374 GLU A CA 1
ATOM 2857 C C . GLU A 1 374 ? -20.339 -3.489 50.345 1.00 79.94 374 GLU A C 1
ATOM 2859 O O . GLU A 1 374 ? -19.801 -2.595 49.681 1.00 79.94 374 GLU A O 1
ATOM 2864 N N . LEU 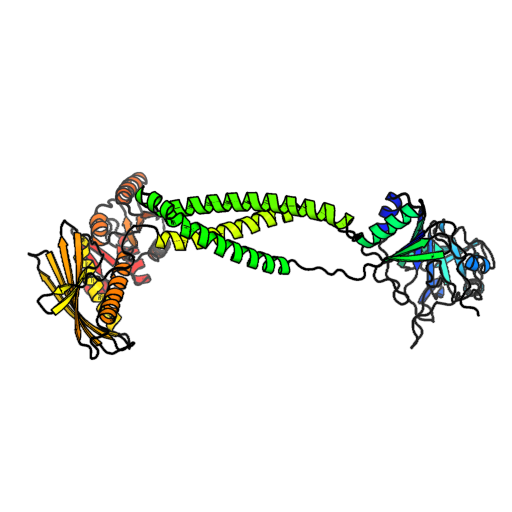A 1 375 ? -20.483 -4.731 49.880 1.00 82.88 375 LEU A N 1
ATOM 2865 C CA . LEU A 1 375 ? -20.042 -5.154 48.556 1.00 82.88 375 LEU A CA 1
ATOM 2866 C C . LEU A 1 375 ? -21.213 -5.037 47.566 1.00 82.88 375 LEU A C 1
ATOM 2868 O O . LEU A 1 375 ? -22.336 -5.416 47.900 1.00 82.88 375 LEU A O 1
ATOM 2872 N N . PRO A 1 376 ? -20.988 -4.550 46.330 1.00 68.69 376 PRO A N 1
ATOM 2873 C CA . PRO A 1 376 ? -22.042 -4.339 45.337 1.00 68.69 376 PRO A CA 1
ATOM 2874 C C . PRO A 1 376 ? -22.452 -5.660 44.662 1.00 68.69 376 PRO A C 1
ATOM 2876 O O . PRO A 1 376 ? -22.348 -5.813 43.446 1.00 68.69 376 PRO A O 1
ATOM 2879 N N . ALA A 1 377 ? -22.889 -6.634 45.454 1.00 74.06 377 ALA A N 1
ATOM 2880 C CA . ALA A 1 377 ? -23.375 -7.926 44.999 1.00 74.06 377 ALA A CA 1
ATOM 2881 C C . ALA A 1 377 ? -24.838 -8.082 45.418 1.00 74.06 377 ALA A C 1
ATOM 2883 O O . ALA A 1 377 ? -25.152 -8.041 46.605 1.00 74.06 377 ALA A O 1
ATOM 2884 N N . LYS A 1 378 ? -25.723 -8.259 44.432 1.00 76.69 378 LYS A N 1
ATOM 2885 C CA . LYS A 1 378 ? -27.121 -8.646 44.645 1.00 76.69 378 LYS A CA 1
ATOM 2886 C C . LYS A 1 378 ? -27.283 -10.103 44.241 1.00 76.69 378 LYS A C 1
ATOM 2888 O O . LYS A 1 378 ? -27.110 -10.443 43.070 1.00 76.69 378 LYS A O 1
ATOM 2893 N N . LEU A 1 379 ? -27.597 -10.958 45.202 1.00 77.06 379 LEU A N 1
ATOM 2894 C CA . LEU A 1 379 ? -27.792 -12.391 45.002 1.00 77.06 379 LEU A CA 1
ATOM 2895 C C . LEU A 1 379 ? -29.287 -12.707 45.077 1.00 77.06 379 LEU A C 1
ATOM 2897 O O . LEU A 1 379 ? -29.996 -12.144 45.900 1.00 77.06 379 LEU A O 1
ATOM 2901 N N . LYS A 1 380 ? -29.798 -13.609 44.237 1.00 72.50 380 LYS A N 1
ATOM 2902 C CA . LYS A 1 380 ? -31.144 -14.167 44.465 1.00 72.50 380 LYS A CA 1
ATOM 2903 C C . LYS A 1 380 ? -31.095 -15.050 45.717 1.00 72.50 380 LYS A C 1
ATOM 2905 O O . LYS A 1 380 ? -30.087 -15.729 45.901 1.00 72.50 380 LYS A O 1
ATOM 2910 N N . VAL A 1 381 ? -32.162 -15.097 46.520 1.00 69.94 381 VAL A N 1
ATOM 2911 C CA . VAL A 1 381 ? -32.218 -15.911 47.760 1.00 69.94 381 VAL A CA 1
ATOM 2912 C C . VAL A 1 381 ? -31.833 -17.371 47.500 1.00 69.94 381 VAL A C 1
ATOM 2914 O O . VAL A 1 381 ? -30.995 -17.933 48.200 1.00 69.94 381 VAL A O 1
ATOM 2917 N N . SER A 1 382 ? -32.312 -17.945 46.391 1.00 61.34 382 SER A N 1
ATOM 2918 C CA . SER A 1 382 ? -31.962 -19.309 45.964 1.00 61.34 382 SER A CA 1
ATOM 2919 C C . SER A 1 382 ? -30.464 -19.537 45.710 1.00 61.34 382 SER A C 1
ATOM 2921 O O . SER A 1 382 ? -29.996 -20.670 45.776 1.00 61.34 382 SER A O 1
ATOM 2923 N N . LYS A 1 383 ? -29.688 -18.479 45.438 1.00 67.44 383 LYS A N 1
ATOM 2924 C CA . LYS A 1 383 ? -28.247 -18.542 45.143 1.00 67.44 383 LYS A CA 1
ATOM 2925 C C . LYS A 1 383 ? -27.357 -18.318 46.366 1.00 67.44 383 LYS A C 1
ATOM 2927 O O . LYS A 1 383 ? -26.141 -18.452 46.228 1.00 67.44 383 LYS A O 1
ATOM 2932 N N . ILE A 1 384 ? -27.911 -17.977 47.533 1.00 76.06 384 ILE A N 1
ATOM 2933 C CA . ILE A 1 384 ? -27.116 -17.627 48.722 1.00 76.06 384 ILE A CA 1
ATOM 2934 C C . ILE A 1 384 ? -26.297 -18.828 49.209 1.00 76.06 384 ILE A C 1
ATOM 2936 O O . ILE A 1 384 ? -25.084 -18.712 49.380 1.00 76.06 384 ILE A O 1
ATOM 2940 N N . LYS A 1 385 ? -26.921 -20.005 49.343 1.00 70.81 385 LYS A N 1
ATOM 2941 C CA . LYS A 1 385 ? -26.235 -21.226 49.799 1.00 70.81 385 LYS A CA 1
ATOM 2942 C C . LYS A 1 385 ? -25.076 -21.609 48.876 1.00 70.81 385 LYS A C 1
ATOM 2944 O O . LYS A 1 385 ? -23.961 -21.822 49.342 1.00 70.81 385 LYS A O 1
ATOM 2949 N N . HIS A 1 386 ? -25.318 -21.603 47.564 1.00 68.44 386 HIS A N 1
ATOM 2950 C CA . HIS A 1 386 ? -24.296 -21.896 46.558 1.00 68.44 386 HIS A CA 1
ATOM 2951 C C . HIS A 1 386 ? -23.152 -20.871 46.573 1.00 68.44 386 HIS A C 1
ATOM 2953 O O . HIS A 1 386 ? -21.985 -21.249 46.505 1.00 68.44 386 HIS A O 1
ATOM 2959 N N . PHE A 1 387 ? -23.471 -19.584 46.735 1.00 77.38 387 PHE A N 1
ATOM 2960 C CA 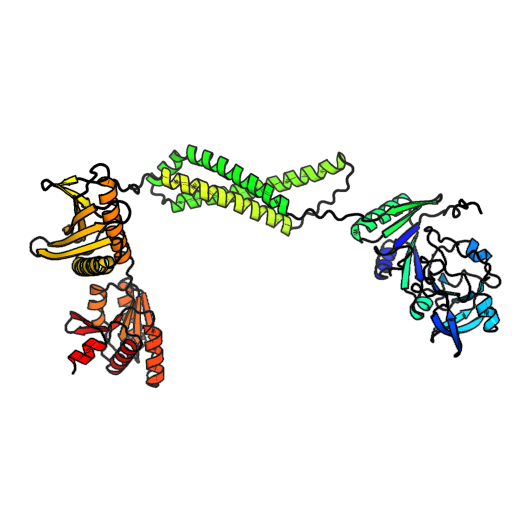. PHE A 1 387 ? -22.468 -18.529 46.865 1.00 77.38 387 PHE A CA 1
ATOM 2961 C C . PHE A 1 387 ? -21.565 -18.737 48.089 1.00 77.38 387 PHE A C 1
ATOM 2963 O O . PHE A 1 387 ? -20.348 -18.628 47.971 1.00 77.38 387 PHE A O 1
ATOM 2970 N N . ILE A 1 388 ? -22.126 -19.089 49.249 1.00 80.12 388 ILE A N 1
ATOM 2971 C CA . ILE A 1 388 ? -21.339 -19.357 50.463 1.00 80.12 388 ILE A CA 1
ATOM 2972 C C . ILE A 1 388 ? -20.437 -20.584 50.282 1.00 80.12 388 ILE A C 1
ATOM 2974 O O . ILE A 1 388 ? -19.257 -20.528 50.635 1.00 80.12 388 ILE A O 1
ATOM 2978 N N . THR A 1 389 ? -20.948 -21.667 49.687 1.00 73.31 389 THR A N 1
ATOM 2979 C CA . THR A 1 389 ? -20.140 -22.856 49.368 1.00 73.31 389 THR A CA 1
ATOM 2980 C C . THR A 1 389 ? -18.999 -22.517 48.407 1.00 73.31 389 THR A C 1
ATOM 2982 O O . THR A 1 389 ? -17.858 -22.916 48.646 1.00 73.31 389 THR A O 1
ATOM 2985 N N . TYR A 1 390 ? -19.280 -21.727 47.366 1.00 77.50 390 TYR A N 1
ATOM 2986 C CA . TYR A 1 390 ? -18.280 -21.248 46.415 1.00 77.50 390 TYR A CA 1
ATOM 2987 C C . TYR A 1 390 ? -17.191 -20.413 47.098 1.00 77.50 390 TYR A C 1
ATOM 2989 O O . TYR A 1 390 ? -16.003 -20.692 46.932 1.00 77.50 390 TYR A O 1
ATOM 2997 N N . MET A 1 391 ? -17.585 -19.426 47.909 1.00 82.44 391 MET A N 1
ATOM 2998 C CA . MET A 1 391 ? -16.651 -18.563 48.635 1.00 82.44 391 MET A CA 1
ATOM 2999 C C . MET A 1 391 ? -15.763 -19.369 49.585 1.00 82.44 391 MET A C 1
ATOM 3001 O O . MET A 1 391 ? -14.555 -19.146 49.620 1.00 82.44 391 MET A O 1
ATOM 3005 N N . ASN A 1 392 ? -16.331 -20.334 50.313 1.00 81.38 392 ASN A N 1
ATOM 3006 C CA . ASN A 1 392 ? -15.574 -21.215 51.201 1.00 81.38 392 ASN A CA 1
ATOM 3007 C C . ASN A 1 392 ? -14.528 -22.047 50.434 1.00 81.38 392 ASN A C 1
ATOM 3009 O O . ASN A 1 392 ? -13.363 -22.111 50.835 1.00 81.38 392 ASN A O 1
ATOM 3013 N N . SER A 1 393 ? -14.924 -22.635 49.300 1.00 74.94 393 SER A N 1
ATOM 3014 C CA . SER A 1 393 ? -14.021 -23.401 48.434 1.00 74.94 393 SER A CA 1
ATOM 3015 C C . SER A 1 393 ? -12.892 -22.529 47.884 1.00 74.94 393 SER A C 1
ATOM 3017 O O . SER A 1 393 ? -11.725 -22.897 47.998 1.00 74.94 393 SER A O 1
ATOM 3019 N N . ARG A 1 394 ? -13.217 -21.355 47.325 1.00 79.31 394 ARG A N 1
ATOM 3020 C CA . ARG A 1 394 ? -12.221 -20.454 46.726 1.00 79.31 394 ARG A CA 1
ATOM 3021 C C . ARG A 1 394 ? -11.241 -19.890 47.744 1.00 79.31 394 ARG A C 1
ATOM 3023 O O . ARG A 1 394 ? -10.047 -19.850 47.468 1.00 79.31 394 ARG A O 1
ATOM 3030 N N . LEU A 1 395 ? -11.715 -19.496 48.925 1.00 83.38 395 LEU A N 1
ATOM 3031 C CA . LEU A 1 395 ? -10.840 -19.009 49.995 1.00 83.38 395 LEU A CA 1
ATOM 3032 C C . LEU A 1 395 ? -9.890 -20.101 50.496 1.00 83.38 395 LEU A C 1
ATOM 3034 O O . LEU A 1 395 ? -8.730 -19.811 50.778 1.00 83.38 395 LEU A O 1
ATOM 3038 N N . SER A 1 396 ? -10.358 -21.350 50.555 1.00 79.06 396 SER A N 1
ATOM 3039 C CA . SER A 1 396 ? -9.526 -22.496 50.935 1.00 79.06 396 SER A CA 1
ATOM 3040 C C . SER A 1 396 ? -8.482 -22.832 49.864 1.00 79.06 396 SER A C 1
ATOM 3042 O O . SER A 1 396 ? -7.336 -23.117 50.192 1.00 79.06 396 SER A O 1
ATOM 3044 N N . GLU A 1 397 ? -8.833 -22.748 48.582 1.00 74.94 397 GLU A N 1
ATOM 3045 C CA . GLU A 1 397 ? -7.914 -22.997 47.462 1.00 74.94 397 GLU A CA 1
ATOM 3046 C C . GLU A 1 397 ? -6.832 -21.910 47.340 1.00 74.94 397 GLU A C 1
ATOM 3048 O O . GLU A 1 397 ? -5.655 -22.214 47.151 1.00 74.94 397 GLU A O 1
ATOM 3053 N N . TYR A 1 398 ? -7.202 -20.639 47.531 1.00 73.50 398 TYR A N 1
ATOM 3054 C CA . TYR A 1 398 ? -6.271 -19.506 47.463 1.00 73.50 398 TYR A CA 1
ATOM 3055 C C . TYR A 1 398 ? -5.237 -19.502 48.610 1.00 73.50 398 TYR A C 1
ATOM 3057 O O . TYR A 1 398 ? -4.209 -18.827 48.525 1.00 73.50 398 TYR A O 1
ATOM 3065 N N . SER A 1 399 ? -5.477 -20.281 49.675 1.00 60.16 399 SER A N 1
ATOM 3066 C CA . SER A 1 399 ? -4.594 -20.394 50.845 1.00 60.16 399 SER A CA 1
ATOM 3067 C C . SER A 1 399 ? -3.249 -21.086 50.572 1.00 60.16 399 SER A C 1
ATOM 3069 O O . SER A 1 399 ? -2.336 -20.979 51.390 1.00 60.16 399 SER A O 1
ATOM 3071 N N . TYR A 1 400 ? -3.096 -21.763 49.427 1.00 56.28 400 TYR A N 1
ATOM 3072 C CA . TYR A 1 400 ? -1.889 -22.526 49.076 1.00 56.28 400 TYR A CA 1
ATOM 3073 C C . TYR A 1 400 ? -0.785 -21.695 48.398 1.00 56.28 400 TYR A C 1
ATOM 3075 O O . TYR A 1 400 ? 0.219 -22.247 47.941 1.00 56.28 400 TYR A O 1
ATOM 3083 N N . THR A 1 401 ? -0.934 -20.371 48.338 1.00 58.66 401 THR A N 1
ATOM 3084 C CA . THR A 1 401 ? 0.034 -19.476 47.689 1.00 58.66 401 THR A CA 1
ATOM 3085 C C . THR A 1 401 ? 1.112 -19.008 48.679 1.00 58.66 401 THR A C 1
ATOM 3087 O O . THR A 1 401 ? 0.816 -18.682 49.823 1.00 58.66 401 THR A O 1
ATOM 3090 N N . THR A 1 402 ? 2.385 -18.937 48.263 1.00 57.56 402 THR A N 1
ATOM 3091 C CA . THR A 1 402 ? 3.526 -18.605 49.154 1.00 57.56 402 THR A CA 1
ATOM 3092 C C . THR A 1 402 ? 3.440 -17.210 49.803 1.00 57.56 402 THR A C 1
ATOM 3094 O O . THR A 1 402 ? 4.072 -16.979 50.832 1.00 57.56 402 THR A O 1
ATOM 3097 N N . THR A 1 403 ? 2.669 -16.280 49.231 1.00 64.94 403 THR A N 1
ATOM 3098 C CA . THR A 1 403 ? 2.590 -14.868 49.653 1.00 64.94 403 THR A CA 1
ATOM 3099 C C . THR A 1 403 ? 1.329 -14.507 50.443 1.00 64.94 403 THR A C 1
ATOM 3101 O O . THR A 1 403 ? 1.320 -13.500 51.154 1.00 64.94 403 THR A O 1
ATOM 3104 N N . VAL A 1 404 ? 0.271 -15.318 50.353 1.00 73.00 404 VAL A N 1
ATOM 3105 C CA . VAL A 1 404 ? -1.036 -15.049 50.967 1.00 73.00 404 VAL A CA 1
ATOM 3106 C C . VAL A 1 404 ? -1.575 -16.332 51.587 1.00 73.00 404 VAL A C 1
ATOM 3108 O O . VAL A 1 404 ? -1.806 -17.316 50.891 1.00 73.00 404 VAL A O 1
ATOM 3111 N N . ASN A 1 405 ? -1.813 -16.308 52.896 1.00 79.25 405 ASN A N 1
ATOM 3112 C CA . ASN A 1 405 ? -2.384 -17.425 53.639 1.00 79.25 405 ASN A CA 1
ATOM 3113 C C . ASN A 1 405 ? -3.765 -17.036 54.186 1.00 79.25 405 ASN A C 1
ATOM 3115 O O . ASN A 1 405 ? -3.919 -16.011 54.862 1.00 79.25 405 ASN A O 1
ATOM 3119 N N . ILE A 1 406 ? -4.761 -17.869 53.874 1.00 81.56 406 ILE A N 1
ATOM 3120 C CA . ILE A 1 406 ? -6.159 -17.698 54.263 1.00 81.56 406 ILE A CA 1
ATOM 3121 C C . ILE A 1 406 ? -6.603 -18.924 55.063 1.00 81.56 406 ILE A C 1
ATOM 3123 O O . ILE A 1 406 ? -6.616 -20.034 54.544 1.00 81.56 406 ILE A O 1
ATOM 3127 N N . MET A 1 407 ? -7.014 -18.725 56.315 1.00 79.19 407 MET A N 1
ATOM 3128 C CA . MET A 1 407 ? -7.571 -19.790 57.157 1.00 79.19 407 MET A CA 1
ATOM 3129 C C . MET A 1 407 ? -9.059 -19.550 57.383 1.00 79.19 407 MET A C 1
ATOM 3131 O O . MET A 1 407 ? -9.431 -18.561 58.017 1.00 79.19 407 MET A O 1
ATOM 3135 N N . VAL A 1 408 ? -9.912 -20.443 56.884 1.00 80.81 408 VAL A N 1
ATOM 3136 C CA . VAL A 1 408 ? -11.361 -20.383 57.117 1.00 80.81 408 VAL A CA 1
ATOM 3137 C C . VAL A 1 408 ? -11.701 -21.087 58.433 1.00 80.81 408 VAL A C 1
ATOM 3139 O O . VAL A 1 408 ? -11.302 -22.227 58.646 1.00 80.81 408 VAL A O 1
ATOM 3142 N N . HIS A 1 409 ? -12.434 -20.408 59.321 1.00 77.69 409 HIS A N 1
ATOM 3143 C CA . HIS A 1 409 ? -12.779 -20.910 60.662 1.00 77.69 409 HIS A CA 1
ATOM 3144 C C . HIS A 1 409 ? -14.147 -21.602 60.719 1.00 77.69 409 HIS A C 1
ATOM 3146 O O . HIS A 1 409 ? -14.404 -22.354 61.654 1.00 77.69 409 HIS A O 1
ATOM 3152 N N . GLY A 1 410 ? -15.024 -21.359 59.738 1.00 72.69 410 GLY A N 1
ATOM 3153 C CA . GLY A 1 410 ? -16.331 -22.014 59.630 1.00 72.69 410 GLY A CA 1
ATOM 3154 C C . GLY A 1 410 ? -17.420 -21.146 58.992 1.00 72.69 410 GLY A C 1
ATOM 3155 O O . GLY A 1 410 ? -17.246 -19.938 58.797 1.00 72.69 410 GLY A O 1
ATOM 3156 N N . VAL A 1 411 ? -18.547 -21.793 58.677 1.00 76.69 411 VAL A N 1
ATOM 3157 C CA . VAL A 1 411 ? -19.790 -21.175 58.190 1.00 76.69 411 VAL A CA 1
ATOM 3158 C C . VAL A 1 411 ? -20.847 -21.297 59.289 1.00 76.69 411 VAL A C 1
ATOM 3160 O O . VAL A 1 411 ? -21.180 -22.407 59.693 1.00 76.69 411 VAL A O 1
ATOM 3163 N N . GLU A 1 412 ? -21.366 -20.171 59.773 1.00 77.94 412 GLU A N 1
ATOM 3164 C CA . GLU A 1 412 ? -22.518 -20.111 60.682 1.00 77.94 412 GLU A CA 1
ATOM 3165 C C . GLU A 1 412 ? -23.765 -19.738 59.862 1.00 77.94 412 GLU A C 1
ATOM 3167 O O . GLU A 1 412 ? -23.753 -18.755 59.117 1.00 77.94 412 GLU A O 1
ATOM 3172 N N . GLU A 1 413 ? -24.842 -20.513 59.988 1.00 71.50 413 GLU A N 1
ATOM 3173 C CA . GLU A 1 413 ? -26.137 -20.249 59.349 1.00 71.50 413 GLU A CA 1
ATOM 3174 C C . GLU A 1 413 ? -27.171 -19.952 60.437 1.00 71.50 413 GLU A C 1
ATOM 3176 O O . GLU A 1 413 ? -27.371 -20.767 61.337 1.00 71.50 413 GLU A O 1
ATOM 3181 N N . ASN A 1 414 ? -27.807 -18.779 60.375 1.00 72.00 414 ASN A N 1
ATOM 3182 C CA . ASN A 1 414 ? -28.927 -18.439 61.246 1.00 72.00 414 ASN A CA 1
ATOM 3183 C C . ASN A 1 414 ? -30.211 -18.317 60.416 1.00 72.00 414 ASN A C 1
ATOM 3185 O O . ASN A 1 414 ? -30.461 -17.298 59.766 1.00 72.00 414 ASN A O 1
ATOM 3189 N N . THR A 1 415 ? -31.016 -19.377 60.459 1.00 58.97 415 THR A N 1
ATOM 3190 C CA . THR A 1 415 ? -32.251 -19.559 59.687 1.00 58.97 415 THR A CA 1
ATOM 3191 C C . THR A 1 415 ? -33.378 -18.606 60.091 1.00 58.97 415 THR A C 1
ATOM 3193 O O . THR A 1 415 ? -34.228 -18.312 59.259 1.00 58.97 415 THR A O 1
ATOM 3196 N N . GLU A 1 416 ? -33.381 -18.069 61.317 1.00 57.56 416 GLU A N 1
ATOM 3197 C CA . GLU A 1 416 ? -34.418 -17.126 61.782 1.00 57.56 416 GLU A CA 1
ATOM 3198 C C . GLU A 1 416 ? -34.187 -15.685 61.295 1.00 57.56 416 GLU A C 1
ATOM 3200 O O . GLU A 1 416 ? -35.128 -14.899 61.220 1.00 57.56 416 GLU A O 1
ATOM 3205 N N . ALA A 1 417 ? -32.945 -15.337 60.938 1.00 60.84 417 ALA A N 1
ATOM 3206 C CA . ALA A 1 417 ? -32.551 -13.986 60.528 1.00 60.84 417 ALA A CA 1
ATOM 3207 C C . ALA A 1 417 ? -32.124 -13.877 59.051 1.00 60.84 417 ALA A C 1
ATOM 3209 O O . ALA A 1 417 ? -31.702 -12.803 58.624 1.00 60.84 417 ALA A O 1
ATOM 3210 N N . GLY A 1 418 ? -32.172 -14.974 58.280 1.00 65.50 418 GLY A N 1
ATOM 3211 C CA . GLY A 1 418 ? -31.709 -15.000 56.884 1.00 65.50 418 GLY A CA 1
ATOM 3212 C C . GLY A 1 418 ? -30.234 -14.605 56.730 1.00 65.50 418 GLY A C 1
ATOM 3213 O O . GLY A 1 418 ? -29.858 -13.978 55.739 1.00 65.50 418 GLY A O 1
ATOM 3214 N N . LEU A 1 419 ? -29.408 -14.905 57.743 1.00 76.75 419 LEU A N 1
ATOM 3215 C CA . LEU A 1 419 ? -28.017 -14.463 57.843 1.00 76.75 419 LEU A CA 1
ATOM 3216 C C . LEU A 1 419 ? -27.062 -15.654 57.713 1.00 76.75 419 LEU A C 1
ATOM 3218 O O . LEU A 1 419 ? -27.032 -16.536 58.573 1.00 76.75 419 LEU A O 1
ATOM 3222 N N . HIS A 1 420 ? -26.219 -15.626 56.683 1.00 81.44 420 HIS A N 1
ATOM 3223 C CA . HIS A 1 420 ? -25.113 -16.565 56.505 1.00 81.44 420 HIS A CA 1
ATOM 3224 C C . HIS A 1 420 ? -23.786 -15.864 56.769 1.00 81.44 420 HIS A C 1
ATOM 3226 O O . HIS A 1 420 ? -23.473 -14.851 56.142 1.00 81.44 420 HIS A O 1
ATOM 3232 N N . ARG A 1 421 ? -22.984 -16.415 57.677 1.00 85.12 421 ARG A N 1
ATOM 3233 C CA . ARG A 1 421 ? -21.730 -15.813 58.121 1.00 85.12 421 ARG A CA 1
ATOM 3234 C C . ARG A 1 421 ? -20.553 -16.739 57.850 1.00 85.12 421 ARG A C 1
ATOM 3236 O O . ARG A 1 421 ? -20.496 -17.848 58.368 1.00 85.12 421 ARG A O 1
ATOM 3243 N N . LEU A 1 422 ? -19.571 -16.251 57.099 1.00 85.75 422 LEU A N 1
ATOM 3244 C CA . LEU A 1 422 ? -18.310 -16.941 56.827 1.00 85.75 422 LEU A CA 1
ATOM 3245 C C . LEU A 1 422 ? -17.163 -16.210 57.534 1.00 85.75 422 LEU A C 1
ATOM 3247 O O . LEU A 1 422 ? -16.881 -15.050 57.224 1.00 85.75 422 LEU A O 1
ATOM 3251 N N . ARG A 1 423 ? -16.487 -16.876 58.478 1.00 87.69 423 ARG A N 1
ATOM 3252 C CA . ARG A 1 423 ? -15.330 -16.305 59.191 1.00 87.69 423 ARG A CA 1
ATOM 3253 C C . ARG A 1 423 ? -14.019 -16.829 58.621 1.00 87.69 423 ARG A C 1
ATOM 3255 O O . ARG A 1 423 ? -13.827 -18.040 58.528 1.00 87.69 423 ARG A O 1
ATOM 3262 N N . PHE A 1 424 ? -13.088 -15.931 58.316 1.00 87.81 424 PHE A N 1
ATOM 3263 C CA . PHE A 1 424 ? -11.753 -16.299 57.848 1.00 87.81 424 PHE A CA 1
ATOM 3264 C C . PHE A 1 424 ? -10.682 -15.319 58.333 1.00 87.81 424 PHE A C 1
ATOM 3266 O O . PHE A 1 424 ? -10.935 -14.139 58.567 1.00 87.81 424 PHE A O 1
ATOM 3273 N N . THR A 1 425 ? -9.458 -15.808 58.490 1.00 86.44 425 THR A N 1
ATOM 3274 C CA . THR A 1 425 ? -8.274 -14.985 58.737 1.00 86.44 425 THR A CA 1
ATOM 3275 C C . THR A 1 425 ? -7.497 -14.831 57.441 1.00 86.44 425 THR A C 1
ATOM 3277 O O . THR A 1 425 ? -7.138 -15.829 56.827 1.00 86.44 425 THR A O 1
ATOM 3280 N N . TYR A 1 426 ? -7.203 -13.590 57.065 1.00 86.19 426 TYR A N 1
ATOM 3281 C CA . TYR A 1 426 ? -6.349 -13.238 55.935 1.00 86.19 426 TYR A CA 1
ATOM 3282 C C . TYR A 1 426 ? -4.970 -12.808 56.441 1.00 86.19 426 TYR A C 1
ATOM 3284 O O . TYR A 1 426 ? -4.874 -11.989 57.356 1.00 86.19 426 TYR A O 1
ATOM 3292 N N . SER A 1 427 ? -3.901 -13.342 55.860 1.00 84.31 427 SER A N 1
ATOM 3293 C CA . SER A 1 427 ? -2.527 -12.915 56.133 1.00 84.31 427 SER A CA 1
ATOM 3294 C C . SER A 1 427 ? -1.754 -12.771 54.828 1.00 84.31 427 SER A C 1
ATOM 3296 O O . SER A 1 427 ? -1.747 -13.688 54.013 1.00 84.31 427 SER A O 1
ATOM 3298 N N . SER A 1 428 ? -1.122 -11.615 54.631 1.00 81.06 428 SER A N 1
ATOM 3299 C CA . SER A 1 428 ? -0.376 -11.277 53.411 1.00 81.06 428 SER A CA 1
ATOM 3300 C C . SER A 1 428 ? 1.051 -10.886 53.774 1.00 81.06 428 SER A C 1
ATOM 3302 O O . SER A 1 428 ? 1.264 -10.163 54.750 1.00 81.06 428 SER A O 1
ATOM 3304 N N . THR A 1 429 ? 2.028 -11.384 53.012 1.00 76.06 429 THR A N 1
ATOM 3305 C CA . THR A 1 429 ? 3.462 -11.053 53.125 1.00 76.06 429 THR A CA 1
ATOM 3306 C C . THR A 1 429 ? 3.999 -10.330 51.885 1.00 76.06 429 THR A C 1
ATOM 3308 O O . THR A 1 429 ? 5.196 -10.073 51.789 1.00 76.06 429 THR A O 1
ATOM 3311 N N . GLU A 1 430 ? 3.119 -9.969 50.948 1.00 62.88 430 GLU A N 1
ATOM 3312 C CA . GLU A 1 430 ? 3.467 -9.591 49.573 1.00 62.88 430 GLU A CA 1
ATOM 3313 C C . GLU A 1 430 ? 4.118 -8.199 49.442 1.00 62.88 430 GLU A C 1
ATOM 3315 O O . GLU A 1 430 ? 5.007 -7.993 48.618 1.00 62.88 430 GLU A O 1
ATOM 3320 N N . GLN A 1 431 ? 3.723 -7.241 50.288 1.00 62.25 431 GLN A N 1
ATOM 3321 C CA . GLN A 1 431 ? 4.369 -5.920 50.384 1.00 62.25 431 GLN A CA 1
ATOM 3322 C C . GLN A 1 431 ? 4.711 -5.546 51.826 1.00 62.25 431 GLN A C 1
ATOM 3324 O O . GLN A 1 431 ? 5.823 -5.111 52.123 1.00 62.25 431 GLN A O 1
ATOM 3329 N N . ARG A 1 432 ? 3.741 -5.695 52.734 1.00 70.56 432 ARG A N 1
ATOM 3330 C CA . ARG A 1 432 ? 3.895 -5.471 54.174 1.00 70.56 432 ARG A CA 1
ATOM 3331 C C . ARG A 1 432 ? 3.119 -6.538 54.911 1.00 70.56 432 ARG A C 1
ATOM 3333 O O . ARG A 1 432 ? 1.953 -6.754 54.604 1.00 70.56 432 ARG A O 1
ATOM 3340 N N . ALA A 1 433 ? 3.758 -7.166 55.890 1.00 77.50 433 ALA A N 1
ATOM 3341 C CA . ALA A 1 433 ? 3.111 -8.195 56.681 1.00 77.50 433 ALA A CA 1
ATOM 3342 C C . ALA A 1 433 ? 1.953 -7.600 57.496 1.00 77.50 433 ALA A C 1
ATOM 3344 O O . ALA A 1 433 ? 2.168 -6.735 58.350 1.00 77.50 433 ALA A O 1
ATOM 3345 N N . PHE A 1 434 ? 0.736 -8.075 57.245 1.00 85.38 434 PHE A N 1
ATOM 3346 C CA . PHE A 1 434 ? -0.422 -7.785 58.085 1.00 85.38 434 PHE A CA 1
ATOM 3347 C C . PHE A 1 434 ? -1.322 -9.011 58.209 1.00 85.38 434 PHE A C 1
ATOM 3349 O O . PHE A 1 434 ? -1.331 -9.898 57.350 1.00 85.38 434 PHE A O 1
ATOM 3356 N N . ARG A 1 435 ? -2.088 -9.048 59.299 1.00 85.50 435 ARG A N 1
ATOM 3357 C CA . ARG A 1 435 ? -3.107 -10.063 59.552 1.00 85.50 435 ARG A CA 1
ATOM 3358 C C . ARG A 1 435 ? -4.456 -9.376 59.693 1.00 85.50 435 ARG A C 1
ATOM 3360 O O . ARG A 1 435 ? -4.547 -8.293 60.260 1.00 85.50 435 ARG A O 1
ATOM 3367 N N . ALA A 1 436 ? -5.511 -9.981 59.170 1.00 86.19 436 ALA A N 1
ATOM 3368 C CA . ALA A 1 436 ? -6.862 -9.466 59.300 1.00 86.19 436 ALA A CA 1
ATOM 3369 C C . ALA A 1 436 ? -7.848 -10.582 59.641 1.00 86.19 436 ALA A C 1
ATOM 3371 O O . ALA A 1 436 ? -7.895 -11.618 58.978 1.00 86.19 436 ALA A O 1
ATOM 3372 N N . SER A 1 437 ? -8.667 -10.348 60.660 1.00 87.44 437 SER A N 1
ATOM 3373 C CA . SER A 1 437 ? -9.809 -11.197 60.997 1.00 87.44 437 SER A CA 1
ATOM 3374 C C . SER A 1 437 ? -11.028 -10.683 60.241 1.00 87.44 437 SER A C 1
ATOM 3376 O O . SER A 1 437 ? -11.460 -9.552 60.464 1.00 87.44 437 SER A O 1
ATOM 3378 N N . CYS A 1 438 ? -11.544 -11.489 59.317 1.00 88.38 438 CYS A N 1
ATOM 3379 C CA . CYS A 1 438 ? -12.591 -11.105 58.382 1.00 88.38 438 CYS A CA 1
ATOM 3380 C C . CYS A 1 438 ? -13.861 -11.932 58.596 1.00 88.38 438 CYS A C 1
ATOM 3382 O O . CYS A 1 438 ? -13.817 -13.137 58.855 1.00 88.38 438 CYS A O 1
ATOM 3384 N N . ILE A 1 439 ? -15.001 -11.269 58.460 1.00 88.75 439 ILE A N 1
ATOM 3385 C CA . ILE A 1 439 ? -16.331 -11.853 58.554 1.00 88.75 439 ILE A CA 1
ATOM 3386 C C . ILE A 1 439 ? -17.105 -11.404 57.319 1.00 88.75 439 ILE A C 1
ATOM 3388 O O . ILE A 1 439 ? -17.304 -10.209 57.109 1.00 88.75 439 ILE A O 1
ATOM 3392 N N . LEU A 1 440 ? -17.513 -12.356 56.488 1.00 87.88 440 LEU A N 1
ATOM 3393 C CA . LEU A 1 440 ? -18.386 -12.112 55.350 1.00 87.88 440 LEU A CA 1
ATOM 3394 C C . LEU A 1 440 ? -19.810 -12.491 55.755 1.00 87.88 440 LEU A C 1
ATOM 3396 O O . LEU A 1 440 ? -20.104 -13.668 55.953 1.00 87.88 440 LEU A O 1
ATOM 3400 N N . ASP A 1 441 ? -20.670 -11.493 55.900 1.00 87.75 441 ASP A N 1
ATOM 3401 C CA . ASP A 1 441 ? -22.087 -11.662 56.189 1.00 87.75 441 ASP A CA 1
ATOM 3402 C C . ASP A 1 441 ? -22.890 -11.533 54.892 1.00 87.75 441 ASP A C 1
ATOM 3404 O O . ASP A 1 441 ? -22.754 -10.555 54.154 1.00 87.75 441 ASP A O 1
ATOM 3408 N N . VAL A 1 442 ? -23.748 -12.511 54.626 1.00 85.81 442 VAL A N 1
ATOM 3409 C CA . VAL A 1 442 ? -24.757 -12.452 53.571 1.00 85.81 442 VAL A CA 1
ATOM 3410 C C . VAL A 1 442 ? -26.115 -12.439 54.246 1.00 85.81 442 VAL A C 1
ATOM 3412 O O . VAL A 1 442 ? -26.468 -13.411 54.909 1.00 85.81 442 VAL A O 1
ATOM 3415 N N . TYR A 1 443 ? -26.839 -11.333 54.119 1.00 84.00 443 TYR A N 1
ATOM 3416 C CA . TYR A 1 443 ? -28.153 -11.155 54.734 1.00 84.00 443 TYR A CA 1
ATOM 3417 C C . TYR A 1 443 ? -29.225 -10.972 53.668 1.00 84.00 443 TYR A C 1
ATOM 3419 O O . TYR A 1 443 ? -28.977 -10.391 52.607 1.00 84.00 443 TYR A O 1
ATOM 3427 N N . GLU A 1 444 ? -30.415 -11.482 53.951 1.00 82.69 444 GLU A N 1
ATOM 3428 C CA . GLU A 1 444 ? -31.578 -11.351 53.085 1.00 82.69 444 GLU A CA 1
ATOM 3429 C C . GLU A 1 444 ? -32.344 -10.051 53.372 1.00 82.69 444 GLU A C 1
ATOM 3431 O O . GLU A 1 444 ? -32.681 -9.745 54.515 1.00 82.69 444 GLU A O 1
ATOM 3436 N N . GLN A 1 445 ? -32.631 -9.279 52.325 1.00 78.31 445 GLN A N 1
ATOM 3437 C CA . GLN A 1 445 ? -33.463 -8.082 52.381 1.00 78.31 445 GLN A CA 1
ATOM 3438 C C . GLN A 1 445 ? -34.259 -7.948 51.073 1.00 78.31 445 GLN A C 1
ATOM 3440 O O . GLN A 1 445 ? -33.697 -8.042 49.982 1.00 78.31 445 GLN A O 1
ATOM 3445 N N . ASP A 1 446 ? -35.576 -7.744 51.168 1.00 74.12 446 ASP A N 1
ATOM 3446 C CA . ASP A 1 446 ? -36.488 -7.558 50.023 1.00 74.12 446 ASP A CA 1
ATOM 3447 C C . ASP A 1 446 ? -36.420 -8.672 48.950 1.00 74.12 446 ASP A C 1
ATOM 3449 O O . ASP A 1 446 ? -36.547 -8.410 47.751 1.00 74.12 446 ASP A O 1
ATOM 3453 N N . GLY A 1 447 ? -36.191 -9.927 49.358 1.00 69.25 447 GLY A N 1
ATOM 3454 C CA . GLY A 1 447 ? -36.060 -11.067 48.438 1.00 69.25 447 GLY A CA 1
ATOM 3455 C C . GLY A 1 447 ? -34.732 -11.111 47.667 1.00 69.25 447 GLY A C 1
ATOM 3456 O O . GLY A 1 447 ? -34.617 -11.814 46.658 1.00 69.25 447 GLY A O 1
ATOM 3457 N N . TRP A 1 448 ? -33.720 -10.372 48.130 1.00 75.69 448 TRP A N 1
ATOM 3458 C CA . TRP A 1 448 ? -32.353 -10.388 47.613 1.00 75.69 448 TRP A CA 1
ATOM 3459 C C . TRP A 1 448 ? -31.344 -10.574 48.752 1.00 75.69 448 TRP A C 1
ATOM 3461 O O . TRP A 1 448 ? -31.501 -10.037 49.841 1.00 75.69 448 TRP A O 1
ATOM 3471 N N . GLY A 1 449 ? -30.276 -11.322 48.494 1.00 80.44 449 GLY A N 1
ATOM 3472 C CA . GLY A 1 449 ? -29.117 -11.434 49.372 1.00 80.44 449 GLY A CA 1
ATOM 3473 C C . GLY A 1 449 ? -28.115 -10.312 49.103 1.00 80.44 449 GLY A C 1
ATOM 3474 O O . GLY A 1 449 ? -27.654 -10.153 47.967 1.00 80.44 449 GLY A O 1
ATOM 3475 N N . PHE A 1 450 ? -27.757 -9.569 50.145 1.00 83.00 450 PHE A N 1
ATOM 3476 C CA . PHE A 1 450 ? -26.715 -8.545 50.132 1.00 83.00 450 PHE A CA 1
ATOM 3477 C C . PHE A 1 450 ? -25.476 -9.042 50.870 1.00 83.00 450 PHE A C 1
ATOM 3479 O O . PHE A 1 450 ? -25.582 -9.784 51.843 1.00 83.00 450 PHE A O 1
ATOM 3486 N N . VAL A 1 451 ? -24.293 -8.636 50.401 1.00 86.44 451 VAL A N 1
ATOM 3487 C CA . VAL A 1 451 ? -23.008 -9.107 50.934 1.00 86.44 451 VAL A CA 1
ATOM 3488 C C . VAL A 1 451 ? -22.280 -7.969 51.646 1.00 86.44 451 VAL A C 1
ATOM 3490 O O . VAL A 1 451 ? -22.018 -6.915 51.064 1.00 86.44 451 VAL A O 1
ATOM 3493 N N . LYS A 1 452 ? -21.892 -8.205 52.897 1.00 87.56 452 LYS A N 1
ATOM 3494 C CA . LYS A 1 452 ? -21.192 -7.256 53.763 1.00 87.56 452 LYS A CA 1
ATOM 3495 C C . LYS A 1 452 ? -19.928 -7.897 54.318 1.00 87.56 452 LYS A C 1
ATOM 3497 O O . LYS A 1 452 ? -19.961 -8.986 54.876 1.00 87.56 452 LYS A O 1
ATOM 3502 N N . LEU A 1 453 ? -18.800 -7.221 54.149 1.00 87.75 453 LEU A N 1
ATOM 3503 C CA . LEU A 1 453 ? -17.502 -7.648 54.652 1.00 87.75 453 LEU A CA 1
ATOM 3504 C C . LEU A 1 453 ? -17.127 -6.804 55.871 1.00 87.75 453 LEU A C 1
ATOM 3506 O O . LEU A 1 453 ? -17.087 -5.578 55.795 1.00 87.75 453 LEU A O 1
ATOM 3510 N N . ARG A 1 454 ? -16.823 -7.462 56.985 1.00 87.19 454 ARG A N 1
ATOM 3511 C CA . ARG A 1 454 ? -16.294 -6.849 58.205 1.00 87.19 454 ARG A CA 1
ATOM 3512 C C . ARG A 1 454 ? -14.869 -7.329 58.427 1.00 87.19 454 ARG A C 1
ATOM 3514 O O . ARG A 1 454 ? -14.644 -8.529 58.535 1.00 87.19 454 ARG A O 1
ATOM 3521 N N . SER A 1 455 ? -13.914 -6.411 58.522 1.00 86.56 455 SER A N 1
ATOM 3522 C CA . SER A 1 455 ? -12.491 -6.743 58.638 1.00 86.56 455 SER A CA 1
ATOM 3523 C C . SER A 1 455 ? -11.839 -6.001 59.800 1.00 86.56 455 SER A C 1
ATOM 3525 O O . SER A 1 455 ? -11.862 -4.774 59.863 1.00 86.56 455 SER A O 1
ATOM 3527 N N . LYS A 1 456 ? -11.201 -6.736 60.710 1.00 86.56 456 LYS A N 1
ATOM 3528 C CA . LYS A 1 456 ? -10.373 -6.187 61.790 1.00 86.56 456 LYS A CA 1
ATOM 3529 C C . LYS A 1 456 ? -8.906 -6.417 61.457 1.00 86.56 456 LYS A C 1
ATOM 3531 O O . LYS A 1 456 ? -8.486 -7.560 61.316 1.00 86.56 456 LYS A O 1
ATOM 3536 N N . ILE A 1 457 ? -8.153 -5.332 61.290 1.00 84.12 457 ILE A N 1
ATOM 3537 C CA . ILE A 1 457 ? -6.764 -5.361 60.814 1.00 84.12 457 ILE A CA 1
ATOM 3538 C C . ILE A 1 457 ? -5.810 -5.276 62.005 1.00 84.12 457 ILE A C 1
ATOM 3540 O O . ILE A 1 457 ? -5.868 -4.337 62.794 1.00 84.12 457 ILE A O 1
ATOM 3544 N N . GLU A 1 458 ? -4.896 -6.235 62.076 1.00 83.19 458 GLU A N 1
ATOM 3545 C CA . GLU A 1 458 ? -3.754 -6.294 62.980 1.00 83.19 458 GLU A CA 1
ATOM 3546 C C . GLU A 1 458 ? -2.477 -6.049 62.156 1.00 83.19 458 GLU A C 1
ATOM 3548 O O . GLU A 1 458 ? -1.974 -6.932 61.456 1.00 83.19 458 GLU A O 1
ATOM 3553 N N . ALA A 1 459 ? -1.969 -4.814 62.196 1.00 78.06 459 ALA A N 1
ATOM 3554 C CA . ALA A 1 459 ? -0.777 -4.393 61.460 1.00 78.06 459 ALA A CA 1
ATOM 3555 C C . ALA A 1 459 ? 0.141 -3.533 62.339 1.00 78.06 459 ALA A C 1
ATOM 3557 O O . ALA A 1 459 ? -0.335 -2.803 63.207 1.00 78.06 459 ALA A O 1
ATOM 3558 N N . GLN A 1 460 ? 1.455 -3.578 62.085 1.00 68.94 460 GLN A N 1
ATOM 3559 C CA . GLN A 1 460 ? 2.436 -2.755 62.811 1.00 68.94 460 GLN A CA 1
ATOM 3560 C C . GLN A 1 460 ? 2.356 -1.259 62.452 1.00 68.94 460 GLN A C 1
ATOM 3562 O O . GLN A 1 460 ? 2.663 -0.419 63.292 1.00 68.94 460 GLN A O 1
ATOM 3567 N N . ASP A 1 461 ? 1.933 -0.911 61.228 1.00 69.94 461 ASP A N 1
ATOM 3568 C CA . ASP A 1 461 ? 1.796 0.482 60.778 1.00 69.94 461 ASP A CA 1
ATOM 3569 C C . ASP A 1 461 ? 0.331 0.819 60.461 1.00 69.94 461 ASP A C 1
ATOM 3571 O O . ASP A 1 461 ? -0.213 0.442 59.417 1.00 69.94 461 ASP A O 1
ATOM 3575 N N . ALA A 1 462 ? -0.304 1.562 61.371 1.00 68.50 462 ALA A N 1
ATOM 3576 C CA . ALA A 1 462 ? -1.704 1.973 61.275 1.00 68.50 462 ALA A CA 1
ATOM 3577 C C . ALA A 1 462 ? -1.976 2.992 60.150 1.00 68.50 462 ALA A C 1
ATOM 3579 O O . ALA A 1 462 ? -3.128 3.205 59.774 1.00 68.50 462 ALA A O 1
ATOM 3580 N N . ARG A 1 463 ? -0.943 3.611 59.559 1.00 71.81 463 ARG A N 1
ATOM 3581 C CA . ARG A 1 463 ? -1.120 4.626 58.501 1.00 71.81 463 ARG A CA 1
ATOM 3582 C C . ARG A 1 463 ? -1.637 4.049 57.182 1.00 71.81 463 ARG A C 1
ATOM 3584 O O . ARG A 1 463 ? -2.134 4.798 56.346 1.00 71.81 463 ARG A O 1
ATOM 3591 N N . PHE A 1 464 ? -1.546 2.732 56.997 1.00 72.25 464 PHE A N 1
ATOM 3592 C CA . PHE A 1 464 ? -1.897 2.049 55.747 1.00 72.25 464 PHE A CA 1
ATOM 3593 C C . PHE A 1 464 ? -3.138 1.156 55.854 1.00 72.25 464 PHE A C 1
ATOM 3595 O O . PHE A 1 464 ? -3.401 0.373 54.944 1.00 72.25 464 PHE A O 1
ATOM 3602 N N . ILE A 1 465 ? -3.939 1.308 56.916 1.00 76.38 465 ILE A N 1
ATOM 3603 C CA . ILE A 1 465 ? -5.196 0.564 57.117 1.00 76.38 465 ILE A CA 1
ATOM 3604 C C . ILE A 1 465 ? -6.087 0.619 55.868 1.00 76.38 465 ILE A C 1
ATOM 3606 O O . ILE A 1 465 ? -6.579 -0.412 55.418 1.00 76.38 465 ILE A O 1
ATOM 3610 N N . ASP A 1 466 ? -6.212 1.789 55.235 1.00 74.06 466 ASP A N 1
ATOM 3611 C CA . ASP A 1 466 ? -7.019 1.954 54.019 1.00 74.06 466 ASP A CA 1
ATOM 3612 C C . ASP A 1 466 ? -6.509 1.129 52.827 1.00 74.06 466 ASP A C 1
ATOM 3614 O O . ASP A 1 466 ? -7.291 0.748 51.956 1.00 74.06 466 ASP A O 1
ATOM 3618 N N . GLN A 1 467 ? -5.203 0.872 52.751 1.00 76.31 467 GLN A N 1
ATOM 3619 C CA . GLN A 1 467 ? -4.611 0.033 51.711 1.00 76.31 467 GLN A CA 1
ATOM 3620 C C . GLN A 1 467 ? -4.858 -1.452 52.002 1.00 76.31 467 GLN A C 1
ATOM 3622 O O . GLN A 1 467 ? -5.266 -2.171 51.095 1.00 76.31 467 GLN A O 1
ATOM 3627 N N . TYR A 1 468 ? -4.721 -1.877 53.263 1.00 82.06 468 TYR A N 1
ATOM 3628 C CA . TYR A 1 468 ? -4.984 -3.257 53.686 1.00 82.06 468 TYR A CA 1
ATOM 3629 C C . TYR A 1 468 ? -6.460 -3.649 53.519 1.00 82.06 468 TYR A C 1
ATOM 3631 O O . TYR A 1 468 ? -6.753 -4.718 52.990 1.00 82.06 468 TYR A O 1
ATOM 3639 N N . VAL A 1 469 ? -7.410 -2.770 53.885 1.00 81.38 469 VAL A N 1
ATOM 3640 C CA . VAL A 1 469 ? -8.844 -3.016 53.622 1.00 81.38 469 VAL A CA 1
ATOM 3641 C C . VAL A 1 469 ? -9.092 -3.142 52.117 1.00 81.38 469 VAL A C 1
ATOM 3643 O O . VAL A 1 469 ? -9.824 -4.032 51.689 1.00 81.38 469 VAL A O 1
ATOM 3646 N N . ARG A 1 470 ? -8.478 -2.275 51.297 1.00 80.56 470 ARG A N 1
ATOM 3647 C CA . ARG A 1 470 ? -8.642 -2.315 49.835 1.00 80.56 470 ARG A CA 1
ATOM 3648 C C . ARG A 1 470 ? -8.162 -3.625 49.222 1.00 80.56 470 ARG A C 1
ATOM 3650 O O . ARG A 1 470 ? -8.850 -4.128 48.343 1.00 80.56 470 ARG A O 1
ATOM 3657 N N . GLU A 1 471 ? -7.038 -4.165 49.681 1.00 83.31 471 GLU A N 1
ATOM 3658 C CA . GLU A 1 471 ? -6.502 -5.448 49.209 1.00 83.31 471 GLU A CA 1
ATOM 3659 C C . GLU A 1 471 ? -7.506 -6.590 49.440 1.00 83.31 471 GLU A C 1
ATOM 3661 O O . GLU A 1 471 ? -7.901 -7.271 48.494 1.00 83.31 471 GLU A O 1
ATOM 3666 N N . ILE A 1 472 ? -8.022 -6.722 50.669 1.00 85.56 472 ILE A N 1
ATOM 3667 C CA . ILE A 1 472 ? -9.005 -7.764 51.016 1.00 85.56 472 ILE A CA 1
ATOM 3668 C C . ILE A 1 472 ? -10.302 -7.577 50.217 1.00 85.56 472 ILE A C 1
ATOM 3670 O O . ILE A 1 472 ? -10.855 -8.533 49.673 1.00 85.56 472 ILE A O 1
ATOM 3674 N N . VAL A 1 473 ? -10.796 -6.339 50.118 1.00 85.06 473 VAL A N 1
ATOM 3675 C CA . VAL A 1 473 ? -12.021 -6.023 49.368 1.00 85.06 473 VAL A CA 1
ATOM 3676 C C . VAL A 1 473 ? -11.861 -6.351 47.884 1.00 85.06 473 VAL A C 1
ATOM 3678 O O . VAL A 1 473 ? -12.798 -6.864 47.274 1.00 85.06 473 VAL A O 1
ATOM 3681 N N . GLN A 1 474 ? -10.695 -6.082 47.290 1.00 82.94 474 GLN A N 1
ATOM 3682 C CA . GLN A 1 474 ? -10.419 -6.418 45.893 1.00 82.94 474 GLN A CA 1
ATOM 3683 C C . GLN A 1 474 ? -10.410 -7.928 45.660 1.00 82.94 474 GLN A C 1
ATOM 3685 O O . GLN A 1 474 ? -11.020 -8.372 44.689 1.00 82.94 474 GLN A O 1
ATOM 3690 N N . LEU A 1 475 ? -9.809 -8.703 46.566 1.00 85.56 475 LEU A N 1
ATOM 3691 C CA . LEU A 1 475 ? -9.805 -10.163 46.484 1.00 85.56 475 LEU A CA 1
ATOM 3692 C C . LEU A 1 475 ? -11.227 -10.739 46.532 1.00 85.56 475 LEU A C 1
ATOM 3694 O O . LEU A 1 475 ? -11.641 -11.473 45.637 1.00 85.56 475 LEU A O 1
ATOM 3698 N N . ILE A 1 476 ? -12.015 -10.352 47.540 1.00 87.25 476 ILE A N 1
ATOM 3699 C CA . ILE A 1 476 ? -13.400 -10.827 47.671 1.00 87.25 476 ILE A CA 1
ATOM 3700 C C . ILE A 1 476 ? -14.242 -10.382 46.472 1.00 87.25 476 ILE A C 1
ATOM 3702 O O . ILE A 1 476 ? -15.052 -11.149 45.954 1.00 87.25 476 ILE A O 1
ATOM 3706 N N . ARG A 1 477 ? -14.026 -9.161 45.972 1.00 83.06 477 ARG A N 1
ATOM 3707 C CA . ARG A 1 477 ? -14.700 -8.672 44.767 1.00 83.06 477 ARG A CA 1
ATOM 3708 C C . ARG A 1 477 ? -14.329 -9.485 43.529 1.00 83.06 477 ARG A C 1
ATOM 3710 O O . ARG A 1 477 ? -15.213 -9.743 42.716 1.00 83.06 477 ARG A O 1
ATOM 3717 N N . GLN A 1 478 ? -13.067 -9.871 43.366 1.00 82.19 478 GLN A N 1
ATOM 3718 C CA . GLN A 1 478 ? -12.638 -10.725 42.263 1.00 82.19 478 GLN A CA 1
ATOM 3719 C C . GLN A 1 478 ? -13.390 -12.058 42.296 1.00 82.19 478 GLN A C 1
ATOM 3721 O O . GLN A 1 478 ? -13.951 -12.446 41.276 1.00 82.19 478 GLN A O 1
ATOM 3726 N N . PHE A 1 479 ? -13.511 -12.687 43.468 1.00 83.38 479 PHE A N 1
ATOM 3727 C CA . PHE A 1 479 ? -14.298 -13.914 43.621 1.00 83.38 479 PHE A CA 1
ATOM 3728 C C . PHE A 1 479 ? -15.789 -13.709 43.356 1.00 83.38 479 PHE A C 1
ATOM 3730 O O . PHE A 1 479 ? -16.420 -14.571 42.756 1.00 83.38 479 PHE A O 1
ATOM 3737 N N . ILE A 1 480 ? -16.362 -12.565 43.736 1.00 82.12 480 ILE A N 1
ATOM 3738 C CA . ILE A 1 480 ? -17.757 -12.234 43.412 1.00 82.12 480 ILE A CA 1
ATOM 3739 C C . ILE A 1 480 ? -17.951 -12.086 41.899 1.00 82.12 480 ILE A C 1
ATOM 3741 O O . ILE A 1 480 ? -18.924 -12.606 41.365 1.00 82.12 480 ILE A O 1
ATOM 3745 N N . ILE A 1 481 ? -17.052 -11.381 41.205 1.00 75.38 481 ILE A N 1
ATOM 3746 C CA . ILE A 1 481 ? -17.115 -11.205 39.742 1.00 75.38 481 ILE A CA 1
ATOM 3747 C C . ILE A 1 481 ? -16.932 -12.545 39.030 1.00 75.38 481 ILE A C 1
ATOM 3749 O O . ILE A 1 481 ? -17.580 -12.816 38.025 1.00 75.38 481 ILE A O 1
ATOM 3753 N N . GLU A 1 482 ? -16.047 -13.384 39.551 1.00 75.75 482 GLU A N 1
ATOM 3754 C CA . GLU A 1 482 ? -15.861 -14.736 39.057 1.00 75.75 482 GLU A CA 1
ATOM 3755 C C . GLU A 1 482 ? -17.128 -15.572 39.259 1.00 75.75 482 GLU A C 1
ATOM 3757 O O . GLU A 1 482 ? -17.632 -16.164 38.314 1.00 75.75 482 GLU A O 1
ATOM 3762 N N . TYR A 1 483 ? -17.729 -15.531 40.447 1.00 74.44 483 TYR A N 1
ATOM 3763 C CA . TYR A 1 483 ? -18.991 -16.210 40.719 1.00 74.44 483 TYR A CA 1
ATOM 3764 C C . TYR A 1 483 ? -20.125 -15.750 39.794 1.00 74.44 483 TYR A C 1
ATOM 3766 O O . TYR A 1 483 ? -20.927 -16.565 39.344 1.00 74.44 483 TYR A O 1
ATOM 3774 N N . THR A 1 484 ? -20.209 -14.452 39.490 1.00 67.75 484 THR A N 1
ATOM 3775 C CA . THR A 1 484 ? -21.228 -13.932 38.568 1.00 67.75 484 THR A CA 1
ATOM 3776 C C . THR A 1 484 ? -20.930 -14.244 37.102 1.00 67.75 484 THR A C 1
ATOM 3778 O O . THR A 1 484 ? -21.861 -14.224 36.298 1.00 67.75 484 THR A O 1
ATOM 3781 N N . SER A 1 485 ? -19.678 -14.552 36.747 1.00 64.50 485 SER A N 1
ATOM 3782 C CA . SER A 1 485 ? -19.285 -14.974 35.398 1.00 64.50 485 SER A CA 1
ATOM 3783 C C . SER A 1 485 ? -19.334 -16.491 35.188 1.00 64.50 485 SER A C 1
ATOM 3785 O O . SER A 1 485 ? -19.334 -16.935 34.035 1.00 64.50 485 SER A O 1
ATOM 3787 N N . LEU A 1 486 ? -19.440 -17.283 36.266 1.00 63.47 486 LEU A N 1
ATOM 3788 C CA . LEU A 1 486 ? -19.671 -18.726 36.199 1.00 63.47 486 LEU A CA 1
ATOM 3789 C C . LEU A 1 486 ? -21.002 -19.007 35.495 1.00 63.47 486 LEU A C 1
ATOM 3791 O O . LEU A 1 486 ? -22.092 -18.941 36.064 1.00 63.47 486 LEU A O 1
ATOM 3795 N N . THR A 1 487 ? -20.888 -19.329 34.214 1.00 61.19 487 THR A N 1
ATOM 3796 C CA . THR A 1 487 ? -21.983 -19.709 33.334 1.00 61.19 487 THR A CA 1
ATOM 3797 C C . THR A 1 487 ? -21.911 -21.214 33.146 1.00 61.19 487 THR A C 1
ATOM 3799 O O . THR A 1 487 ? -21.073 -21.719 32.413 1.00 61.19 487 THR A O 1
ATOM 3802 N N . ILE A 1 488 ? -22.772 -21.945 33.851 1.00 72.12 488 ILE A N 1
ATOM 3803 C CA . ILE A 1 488 ? -22.779 -23.409 33.799 1.00 72.12 488 ILE A CA 1
ATOM 3804 C C . ILE A 1 488 ? -23.433 -23.847 32.484 1.00 72.12 488 ILE A C 1
ATOM 3806 O O . ILE A 1 488 ? -24.497 -23.333 32.114 1.00 72.12 488 ILE A O 1
ATOM 3810 N N . ARG A 1 489 ? -22.800 -24.786 31.778 1.00 81.81 489 ARG A N 1
ATOM 3811 C CA . ARG A 1 489 ? -23.363 -25.474 30.608 1.00 81.81 489 ARG A CA 1
ATOM 3812 C C . ARG A 1 489 ? -23.703 -26.910 30.970 1.00 81.81 489 ARG A C 1
ATOM 3814 O O . ARG A 1 489 ? -22.831 -27.659 31.414 1.00 81.81 489 ARG A O 1
ATOM 3821 N N . ILE A 1 490 ? -24.956 -27.302 30.769 1.00 86.44 490 ILE A N 1
ATOM 3822 C CA . ILE A 1 490 ? -25.459 -28.609 31.209 1.00 86.44 490 ILE A CA 1
ATOM 3823 C C . ILE A 1 490 ? -25.864 -29.434 29.996 1.00 86.44 490 ILE A C 1
ATOM 3825 O O . ILE A 1 490 ? -26.547 -28.926 29.111 1.00 86.44 490 ILE A O 1
ATOM 3829 N N . LEU A 1 491 ? -25.469 -30.705 29.961 1.00 87.81 491 LEU A N 1
ATOM 3830 C CA . LEU A 1 491 ? -26.003 -31.679 29.011 1.00 87.81 491 LEU A CA 1
ATOM 3831 C C . LEU A 1 491 ? -27.104 -32.497 29.680 1.00 87.81 491 LEU A C 1
ATOM 3833 O O . LEU A 1 491 ? -26.875 -33.034 30.763 1.00 87.81 491 LEU A O 1
ATOM 3837 N N . VAL A 1 492 ? -28.269 -32.619 29.040 1.00 87.50 492 VAL A N 1
ATOM 3838 C CA . VAL A 1 492 ? -29.394 -33.398 29.570 1.00 87.50 492 VAL A CA 1
ATOM 3839 C C . VAL A 1 492 ? -29.976 -34.352 28.518 1.00 87.50 492 VAL A C 1
ATOM 3841 O O . VAL A 1 492 ? -30.300 -33.916 27.411 1.00 87.50 492 VAL A O 1
ATOM 3844 N N . PRO A 1 493 ? -30.105 -35.653 28.827 1.00 85.12 493 PRO A N 1
ATOM 3845 C CA . PRO A 1 493 ? -30.773 -36.627 27.967 1.00 85.12 493 PRO A CA 1
ATOM 3846 C C . PRO A 1 493 ? -32.305 -36.503 28.016 1.00 85.12 493 PRO A C 1
ATOM 3848 O O . PRO A 1 493 ? -32.907 -36.528 29.085 1.00 85.12 493 PRO A O 1
ATOM 3851 N N . PHE A 1 494 ? -32.947 -36.458 26.849 1.00 79.88 494 PHE A N 1
ATOM 3852 C CA . PHE A 1 494 ? -34.387 -36.258 26.681 1.00 79.88 494 PHE A CA 1
ATOM 3853 C C . PHE A 1 494 ? -35.033 -37.334 25.800 1.00 79.88 494 PHE A C 1
ATOM 3855 O O . PHE A 1 494 ? -34.545 -37.643 24.708 1.00 79.88 494 PHE A O 1
ATOM 3862 N N . SER A 1 495 ? -36.180 -37.850 26.255 1.00 67.50 495 SER A N 1
ATOM 3863 C CA . SER A 1 495 ? -36.992 -38.818 25.510 1.00 67.50 495 SER A CA 1
ATOM 3864 C C . SER A 1 495 ? -38.458 -38.400 25.373 1.00 67.50 495 SER A C 1
ATOM 3866 O O . SER A 1 495 ? -38.943 -38.326 24.244 1.00 67.50 495 SER A O 1
ATOM 3868 N N . ARG A 1 496 ? -39.164 -38.113 26.482 1.00 66.62 496 ARG A N 1
ATOM 3869 C CA . ARG A 1 496 ? -40.610 -37.808 26.459 1.00 66.62 496 ARG A CA 1
ATOM 3870 C C . ARG A 1 496 ? -41.021 -36.579 27.264 1.00 66.62 496 ARG A C 1
ATOM 3872 O O . ARG A 1 496 ? -41.824 -35.815 26.749 1.00 66.62 496 ARG A O 1
ATOM 3879 N N . ASP A 1 497 ? -40.479 -36.374 28.464 1.00 69.12 497 ASP A N 1
ATOM 3880 C CA . ASP A 1 497 ? -40.836 -35.233 29.319 1.00 69.12 497 ASP A CA 1
ATOM 3881 C C . ASP A 1 497 ? -39.577 -34.462 29.755 1.00 69.12 497 ASP A C 1
ATOM 3883 O O . ASP A 1 497 ? -38.600 -35.080 30.171 1.00 69.12 497 ASP A O 1
ATOM 3887 N N . LEU A 1 498 ? -39.568 -33.127 29.640 1.00 68.88 498 LEU A N 1
ATOM 3888 C CA . LEU A 1 498 ? -38.481 -32.243 30.105 1.00 68.88 498 LEU A CA 1
ATOM 3889 C C . LEU A 1 498 ? -38.772 -31.613 31.476 1.00 68.88 498 LEU A C 1
ATOM 3891 O O . LEU A 1 498 ? -37.911 -30.909 32.010 1.00 68.88 498 LEU A O 1
ATOM 3895 N N . ALA A 1 499 ? -39.913 -31.916 32.105 1.00 65.12 499 ALA A N 1
ATOM 3896 C CA . ALA A 1 499 ? -40.271 -31.423 33.436 1.00 65.12 499 ALA A CA 1
ATOM 3897 C C . ALA A 1 499 ? -39.220 -31.770 34.505 1.00 65.12 499 ALA A C 1
ATOM 3899 O O . ALA A 1 499 ? -38.972 -30.987 35.425 1.00 65.12 499 ALA A O 1
ATOM 3900 N N . HIS A 1 500 ? -38.517 -32.896 34.347 1.00 69.50 500 HIS A N 1
ATOM 3901 C CA . HIS A 1 500 ? -37.431 -33.291 35.242 1.00 69.50 500 HIS A CA 1
ATOM 3902 C C . HIS A 1 500 ? -36.244 -32.310 35.229 1.00 69.50 500 HIS A C 1
ATOM 3904 O O . HIS A 1 500 ? -35.458 -32.326 36.167 1.00 69.50 500 HIS A O 1
ATOM 3910 N N . ILE A 1 501 ? -36.112 -31.422 34.233 1.00 71.69 501 ILE A N 1
ATOM 3911 C CA . ILE A 1 501 ? -35.039 -30.413 34.160 1.00 71.69 501 ILE A CA 1
ATOM 3912 C C . ILE A 1 501 ? -35.321 -29.191 35.044 1.00 71.69 501 ILE A C 1
ATOM 3914 O O . ILE A 1 501 ? -34.393 -28.469 35.412 1.00 71.69 501 ILE A O 1
ATOM 3918 N N . GLN A 1 502 ? -36.568 -28.943 35.448 1.00 70.75 502 GLN A N 1
ATOM 3919 C CA . GLN A 1 502 ? -36.932 -27.734 36.195 1.00 70.75 502 GLN A CA 1
ATOM 3920 C C . GLN A 1 502 ? -36.120 -27.518 37.498 1.00 70.75 502 GLN A C 1
ATOM 3922 O O . GLN A 1 502 ? -35.678 -26.385 37.746 1.00 70.75 502 GLN A O 1
ATOM 3927 N N . PRO A 1 503 ? -35.805 -28.560 38.298 1.00 70.75 503 PRO A N 1
ATOM 3928 C CA . PRO A 1 503 ? -34.871 -28.445 39.417 1.00 70.75 503 PRO A CA 1
ATOM 3929 C C . PRO A 1 503 ? -33.461 -28.011 38.989 1.00 70.75 503 PRO A C 1
ATOM 3931 O O . PRO A 1 503 ? -32.852 -27.180 39.659 1.00 70.75 503 PRO A O 1
ATOM 3934 N N . LEU A 1 504 ? -32.950 -28.486 37.846 1.00 71.25 504 LEU A N 1
ATOM 3935 C CA . LEU A 1 504 ? -31.634 -28.086 37.325 1.00 71.25 504 LEU A CA 1
ATOM 3936 C C . LEU A 1 504 ? -31.601 -26.612 36.918 1.00 71.25 504 LEU A C 1
ATOM 3938 O O . LEU A 1 504 ? -30.617 -25.926 37.192 1.00 71.25 504 LEU A O 1
ATOM 3942 N N . LEU A 1 505 ? -32.675 -26.107 36.304 1.00 69.19 505 LEU A N 1
ATOM 3943 C CA . LEU A 1 505 ? -32.789 -24.683 35.974 1.00 69.19 505 LEU A CA 1
ATOM 3944 C C . LEU A 1 505 ? -32.791 -23.819 37.236 1.00 69.19 505 LEU A C 1
ATOM 3946 O O . LEU A 1 505 ? -32.169 -22.759 37.263 1.00 69.19 505 LEU A O 1
ATOM 3950 N N . THR A 1 506 ? -33.446 -24.299 38.291 1.00 66.44 506 THR A N 1
ATOM 3951 C CA . THR A 1 506 ? -33.571 -23.582 39.565 1.00 66.44 506 THR A CA 1
ATOM 3952 C C . THR A 1 506 ? -32.257 -23.578 40.349 1.00 66.44 506 THR A C 1
ATOM 3954 O O . THR A 1 506 ? -31.856 -22.535 40.867 1.00 66.44 506 THR A O 1
ATOM 3957 N N . VAL A 1 507 ? -31.572 -24.724 40.411 1.00 66.19 507 VAL A N 1
ATOM 3958 C CA . VAL A 1 507 ? -30.325 -24.902 41.169 1.00 66.19 507 VAL A CA 1
ATOM 3959 C C . VAL A 1 507 ? -29.135 -24.272 40.445 1.00 66.19 507 VAL A C 1
ATOM 3961 O O . VAL A 1 507 ? -28.367 -23.530 41.057 1.00 66.19 507 VAL A O 1
ATOM 3964 N N . TYR A 1 508 ? -28.985 -24.525 39.143 1.00 69.19 508 TYR A N 1
ATOM 3965 C CA . TYR A 1 508 ? -27.775 -24.152 38.406 1.00 69.19 508 TYR A CA 1
ATOM 3966 C C . TYR A 1 508 ? -27.932 -22.920 37.516 1.00 69.19 508 TYR A C 1
ATOM 3968 O O . TYR A 1 508 ? -26.924 -22.301 37.179 1.00 69.19 508 TYR A O 1
ATOM 3976 N N . ASN A 1 509 ? -29.161 -22.533 37.149 1.00 66.62 509 ASN A N 1
ATOM 3977 C CA . ASN A 1 509 ? -29.447 -21.398 36.261 1.00 66.62 509 ASN A CA 1
ATOM 3978 C C . ASN A 1 509 ? -28.488 -21.348 35.044 1.00 66.62 509 ASN A C 1
ATOM 3980 O O . ASN A 1 509 ? -27.721 -20.383 34.906 1.00 66.62 509 ASN A O 1
ATOM 3984 N N . PRO A 1 510 ? -28.469 -22.415 34.221 1.00 74.44 510 PRO A N 1
ATOM 3985 C CA . PRO A 1 510 ? -27.474 -22.608 33.175 1.00 74.44 510 PRO A CA 1
ATOM 3986 C C . PRO A 1 510 ? -27.580 -21.552 32.074 1.00 74.44 510 PRO A C 1
ATOM 3988 O O . PRO A 1 510 ? -28.660 -21.068 31.750 1.00 74.44 510 PRO A O 1
ATOM 3991 N N . SER A 1 511 ? -26.439 -21.221 31.471 1.00 72.31 511 SER A N 1
ATOM 3992 C CA . SER A 1 511 ? -26.384 -20.329 30.299 1.00 72.31 511 SER A CA 1
ATOM 3993 C C . SER A 1 511 ? -26.763 -21.044 29.000 1.00 72.31 511 SER A C 1
ATOM 3995 O O . SER A 1 511 ? -27.289 -20.426 28.076 1.00 72.31 511 SER A O 1
ATOM 3997 N N . GLU A 1 512 ? -26.497 -22.351 28.945 1.00 79.44 512 GLU A N 1
ATOM 3998 C CA . GLU A 1 512 ? -26.786 -23.222 27.814 1.00 79.44 512 GLU A CA 1
ATOM 3999 C C . GLU A 1 512 ? -27.173 -24.613 28.330 1.00 79.44 512 GLU A C 1
ATOM 4001 O O . GLU A 1 512 ? -26.483 -25.182 29.184 1.00 79.44 512 GLU A O 1
ATOM 4006 N N . VAL A 1 513 ? -28.263 -25.163 27.796 1.00 85.81 513 VAL A N 1
ATOM 4007 C CA . VAL A 1 513 ? -28.690 -26.546 28.031 1.00 85.81 513 VAL A CA 1
ATOM 4008 C C . VAL A 1 513 ? -28.607 -27.303 26.712 1.00 85.81 513 VAL A C 1
ATOM 4010 O O . VAL A 1 513 ? -29.313 -26.993 25.752 1.00 85.81 513 VAL A O 1
ATOM 4013 N N . ARG A 1 514 ? -27.725 -28.303 26.655 1.00 88.44 514 ARG A N 1
ATOM 4014 C CA . ARG A 1 514 ? -27.599 -29.210 25.514 1.00 88.44 514 ARG A CA 1
ATOM 4015 C C . ARG A 1 514 ? -28.511 -30.408 25.722 1.00 88.44 514 ARG A C 1
ATOM 4017 O O . ARG A 1 514 ? -28.232 -31.259 26.562 1.00 88.44 514 ARG A O 1
ATOM 4024 N N . VAL A 1 515 ? -29.593 -30.475 24.961 1.00 87.81 515 VAL A N 1
ATOM 4025 C CA . VAL A 1 515 ? -30.586 -31.545 25.053 1.00 87.81 515 VAL A CA 1
ATOM 4026 C C . VAL A 1 515 ? -30.228 -32.647 24.064 1.00 87.81 515 VAL A C 1
ATOM 4028 O O . VAL A 1 515 ? -30.202 -32.412 22.857 1.00 87.81 515 VAL A O 1
ATOM 4031 N N . VAL A 1 516 ? -29.947 -33.852 24.554 1.00 87.38 516 VAL A N 1
ATOM 4032 C CA . VAL A 1 516 ? -29.699 -35.029 23.709 1.00 87.38 516 VAL A CA 1
ATOM 4033 C C . VAL A 1 516 ? -31.017 -35.748 23.473 1.00 87.38 516 VAL A C 1
ATOM 4035 O O . VAL A 1 516 ? -31.591 -36.279 24.416 1.00 87.38 516 VAL A O 1
ATOM 4038 N N . TRP A 1 517 ? -31.489 -35.783 22.229 1.00 86.00 517 TRP A N 1
ATOM 4039 C CA . TRP A 1 517 ? -32.820 -36.283 21.887 1.00 86.00 517 TRP A CA 1
ATOM 4040 C C . TRP A 1 517 ? -32.782 -37.518 20.986 1.00 86.00 517 TRP A C 1
ATOM 4042 O O . TRP A 1 517 ? -32.077 -37.538 19.971 1.00 86.00 517 TRP A O 1
ATOM 4052 N N . ARG A 1 518 ? -33.598 -38.519 21.343 1.00 79.06 518 ARG A N 1
ATOM 4053 C CA . ARG A 1 518 ? -33.801 -39.781 20.608 1.00 79.06 518 ARG A CA 1
ATOM 4054 C C . ARG A 1 518 ? -35.293 -40.154 20.544 1.00 79.06 518 ARG A C 1
ATOM 4056 O O . ARG A 1 518 ? -35.691 -41.250 20.925 1.00 79.06 518 ARG A O 1
ATOM 4063 N N . GLY A 1 519 ? -36.136 -39.215 20.118 1.00 69.88 519 GLY A N 1
ATOM 4064 C CA . GLY A 1 519 ? -37.588 -39.404 19.998 1.00 69.88 519 GLY A CA 1
ATOM 4065 C C . GLY A 1 519 ? -38.067 -39.606 18.556 1.00 69.88 519 GLY A C 1
ATOM 4066 O O . GLY A 1 519 ? -37.311 -39.442 17.603 1.00 69.88 519 GLY A O 1
ATOM 4067 N N . ALA A 1 520 ? -39.345 -39.968 18.396 1.00 60.19 520 ALA A N 1
ATOM 4068 C CA . ALA A 1 520 ? -39.988 -40.166 17.088 1.00 60.19 520 ALA A CA 1
ATOM 4069 C C . ALA A 1 520 ? -40.837 -38.963 16.619 1.00 60.19 520 ALA A C 1
ATOM 4071 O O . ALA A 1 520 ? -41.163 -38.879 15.439 1.00 60.19 520 ALA A O 1
ATOM 4072 N N . SER A 1 521 ? -41.196 -38.047 17.526 1.00 73.75 521 SER A N 1
ATOM 4073 C CA . SER A 1 521 ? -42.090 -36.906 17.281 1.00 73.75 521 SER A CA 1
ATOM 4074 C C . SER A 1 521 ? -41.318 -35.588 17.396 1.00 73.75 521 SER A C 1
ATOM 4076 O O . SER A 1 521 ? -40.847 -35.230 18.475 1.00 73.75 521 SER A O 1
ATOM 4078 N N . GLU A 1 522 ? -41.149 -34.874 16.279 1.00 74.81 522 GLU A N 1
ATOM 4079 C CA . GLU A 1 522 ? -40.477 -33.562 16.255 1.00 74.81 522 GLU A CA 1
ATOM 4080 C C . GLU A 1 522 ? -41.321 -32.443 16.881 1.00 74.81 522 GLU A C 1
ATOM 4082 O O . GLU A 1 522 ? -40.768 -31.447 17.350 1.00 74.81 522 GLU A O 1
ATOM 4087 N N . ASP A 1 523 ? -42.645 -32.599 16.909 1.00 74.06 523 ASP A N 1
ATOM 4088 C CA . ASP A 1 523 ? -43.550 -31.591 17.464 1.00 74.06 523 ASP A CA 1
ATOM 4089 C C . ASP A 1 523 ? -43.455 -31.524 18.994 1.00 74.06 523 ASP A C 1
ATOM 4091 O O . ASP A 1 523 ? -43.513 -30.435 19.566 1.00 74.06 523 ASP A O 1
ATOM 4095 N N . ASP A 1 524 ? -43.220 -32.662 19.654 1.00 72.25 524 ASP A N 1
ATOM 4096 C CA . ASP A 1 524 ? -43.003 -32.714 21.106 1.00 72.25 524 ASP A CA 1
ATOM 4097 C C . ASP A 1 524 ? -41.658 -32.078 21.486 1.00 72.25 524 ASP A C 1
ATOM 4099 O O . ASP A 1 524 ? -41.570 -31.330 22.456 1.00 72.25 524 ASP A O 1
ATOM 4103 N N . LEU A 1 525 ? -40.620 -32.280 20.663 1.00 78.31 525 LEU A N 1
ATOM 4104 C CA . LEU A 1 525 ? -39.324 -31.623 20.843 1.00 78.31 525 LEU A CA 1
ATOM 4105 C C . LEU A 1 525 ? -39.446 -30.095 20.752 1.00 78.31 525 LEU A C 1
ATOM 4107 O O . LEU A 1 525 ? -38.858 -29.391 21.567 1.00 78.31 525 LEU A O 1
ATOM 4111 N N . LYS A 1 526 ? -40.196 -29.570 19.774 1.00 80.25 526 LYS A N 1
ATOM 4112 C CA . LYS A 1 526 ? -40.367 -28.116 19.613 1.00 80.25 526 LYS A CA 1
ATOM 4113 C C . LYS A 1 526 ? -41.084 -27.483 20.801 1.00 80.25 526 LYS A C 1
ATOM 4115 O O . LYS A 1 526 ? -40.605 -26.475 21.307 1.00 80.25 526 LYS A O 1
ATOM 4120 N N . ARG A 1 527 ? -42.182 -28.088 21.268 1.00 80.06 527 ARG A N 1
ATOM 4121 C CA . ARG A 1 527 ? -42.967 -27.571 22.405 1.00 80.06 527 ARG A CA 1
ATOM 4122 C C . ARG A 1 527 ? -42.131 -27.437 23.673 1.00 80.06 527 ARG A C 1
ATOM 4124 O O . ARG A 1 527 ? -42.172 -26.403 24.334 1.00 80.06 527 ARG A O 1
ATOM 4131 N N . GLU A 1 528 ? -41.355 -28.464 23.991 1.00 76.50 528 GLU A N 1
ATOM 4132 C CA . GLU A 1 528 ? -40.539 -28.459 25.203 1.00 76.50 528 GLU A CA 1
ATOM 4133 C C . GLU A 1 528 ? -39.318 -27.533 25.088 1.00 76.50 528 GLU A C 1
ATOM 4135 O O . GLU A 1 528 ? -38.947 -26.863 26.053 1.00 76.50 528 GLU A O 1
ATOM 4140 N N . VAL A 1 529 ? -38.707 -27.431 23.900 1.00 80.06 529 VAL A N 1
ATOM 4141 C CA . VAL A 1 529 ? -37.630 -26.459 23.648 1.00 80.06 529 VAL A CA 1
ATOM 4142 C C . VAL A 1 529 ? -38.148 -25.028 23.796 1.00 80.06 529 VAL A C 1
ATOM 4144 O O . VAL A 1 529 ? -37.508 -24.237 24.481 1.00 80.06 529 VAL A O 1
ATOM 4147 N N . GLU A 1 530 ? -39.322 -24.707 23.246 1.00 79.56 530 GLU A N 1
ATOM 4148 C CA . GLU A 1 530 ? -39.954 -23.389 23.404 1.00 79.56 530 GLU A CA 1
ATOM 4149 C C . GLU A 1 530 ? -40.253 -23.068 24.879 1.00 79.56 530 GLU A C 1
ATOM 4151 O O . GLU A 1 530 ? -40.022 -21.941 25.325 1.00 79.56 530 GLU A O 1
ATOM 4156 N N . MET A 1 531 ? -40.698 -24.053 25.670 1.00 74.00 531 MET A N 1
ATOM 4157 C CA . MET A 1 531 ? -40.909 -23.881 27.114 1.00 74.00 531 MET A CA 1
ATOM 4158 C C . MET A 1 531 ? -39.594 -23.595 27.864 1.00 74.00 531 MET A C 1
ATOM 4160 O O . MET A 1 531 ? -39.561 -22.762 28.773 1.00 74.00 531 MET A O 1
ATOM 4164 N N . LEU A 1 532 ? -38.498 -24.258 27.491 1.00 72.94 532 LEU A N 1
ATOM 4165 C CA . LEU A 1 532 ? -37.180 -24.025 28.088 1.00 72.94 532 LEU A CA 1
ATOM 4166 C C . LEU A 1 532 ? -36.581 -22.675 27.663 1.00 72.94 532 LEU A C 1
ATOM 4168 O O . LEU A 1 532 ? -36.027 -21.958 28.500 1.00 72.94 532 LEU A O 1
ATOM 4172 N N . GLU A 1 533 ? -36.732 -22.296 26.395 1.00 74.94 533 GLU A N 1
ATOM 4173 C CA . GLU A 1 533 ? -36.278 -21.007 25.861 1.00 74.94 533 GLU A CA 1
ATOM 4174 C C . GLU A 1 533 ? -37.062 -19.825 26.451 1.00 74.94 533 GLU A C 1
ATOM 4176 O O . GLU A 1 533 ? -36.485 -18.757 26.674 1.00 74.94 533 GLU A O 1
ATOM 4181 N N . ALA A 1 534 ? -38.335 -20.022 26.819 1.00 69.31 534 ALA A N 1
ATOM 4182 C CA . ALA A 1 534 ? -39.130 -19.027 27.544 1.00 69.31 534 ALA A CA 1
ATOM 4183 C C . ALA A 1 534 ? -38.515 -18.632 28.904 1.00 69.31 534 ALA A C 1
ATOM 4185 O O . ALA A 1 534 ? -38.756 -17.528 29.393 1.00 69.31 534 ALA A O 1
ATOM 4186 N N . ASN A 1 535 ? -37.660 -19.483 29.487 1.00 63.88 535 ASN A N 1
ATOM 4187 C CA . ASN A 1 535 ? -36.908 -19.190 30.710 1.00 63.88 535 ASN A CA 1
ATOM 4188 C C . ASN A 1 535 ? -35.554 -18.490 30.456 1.00 63.88 535 ASN A C 1
ATOM 4190 O O . ASN A 1 535 ? -34.714 -18.447 31.355 1.00 63.88 535 ASN A O 1
ATOM 4194 N N . LEU A 1 536 ? -35.339 -17.915 29.260 1.00 57.47 536 LEU A N 1
ATOM 4195 C CA . LEU A 1 536 ? -34.120 -17.190 28.852 1.00 57.47 536 LEU A CA 1
ATOM 4196 C C . LEU A 1 536 ? -32.843 -18.053 28.848 1.00 57.47 536 LEU A C 1
ATOM 4198 O O . LEU A 1 536 ? -31.735 -17.536 29.010 1.00 57.47 536 LEU A O 1
ATOM 4202 N N . VAL A 1 537 ? -32.985 -19.364 28.651 1.00 67.69 537 VAL A N 1
ATOM 4203 C CA . VAL A 1 537 ? -31.866 -20.309 28.549 1.00 67.69 537 VAL A CA 1
ATOM 4204 C C . VAL A 1 537 ? -31.652 -20.678 27.088 1.00 67.69 537 VAL A C 1
ATOM 4206 O O . VAL A 1 537 ? -32.602 -20.999 26.379 1.00 67.69 537 VAL A O 1
ATOM 4209 N N . ARG A 1 538 ? -30.399 -20.663 26.620 1.00 76.50 538 ARG A N 1
ATOM 4210 C CA . ARG A 1 538 ? -30.076 -21.119 25.265 1.00 76.50 538 ARG A CA 1
ATOM 4211 C C . ARG A 1 538 ? -30.165 -22.643 25.205 1.00 76.50 538 ARG A C 1
ATOM 4213 O O . ARG A 1 538 ? -29.402 -23.321 25.891 1.00 76.50 538 ARG A O 1
ATOM 4220 N N . VAL A 1 539 ? -31.040 -23.185 24.365 1.00 82.50 539 VAL A N 1
ATOM 4221 C CA . VAL A 1 539 ? -31.183 -24.635 24.197 1.00 82.50 539 VAL A CA 1
ATOM 4222 C C . VAL A 1 539 ? -30.498 -25.082 22.908 1.00 82.50 539 VAL A C 1
ATOM 4224 O O . VAL A 1 539 ? -30.688 -24.500 21.844 1.00 82.50 539 VAL A O 1
ATOM 4227 N N . VAL A 1 540 ? -29.667 -26.120 22.989 1.00 83.44 540 VAL A N 1
ATOM 4228 C CA . VAL A 1 540 ? -29.012 -26.727 21.821 1.00 83.44 540 VAL A CA 1
ATOM 4229 C C . VAL A 1 540 ? -29.421 -28.185 21.746 1.00 83.44 540 VAL A C 1
ATOM 4231 O O . VAL A 1 540 ? -29.117 -28.963 22.644 1.00 83.44 540 VAL A O 1
ATOM 4234 N N . VAL A 1 541 ? -30.090 -28.575 20.664 1.00 85.19 541 VAL A N 1
ATOM 4235 C CA . VAL A 1 541 ? -30.564 -29.953 20.502 1.00 85.19 541 VAL A CA 1
ATOM 4236 C C . VAL A 1 541 ? -29.550 -30.796 19.730 1.00 85.19 541 VAL A C 1
ATOM 4238 O O . VAL A 1 541 ? -29.197 -30.487 18.591 1.00 85.19 541 VAL A O 1
ATOM 4241 N N . VAL A 1 542 ? -29.134 -31.907 20.331 1.00 85.44 542 VAL A N 1
ATOM 4242 C CA . VAL A 1 542 ? -28.280 -32.938 19.738 1.00 85.44 542 VAL A CA 1
ATOM 4243 C C . VAL A 1 542 ? -29.165 -34.112 19.340 1.00 85.44 542 VAL A C 1
ATOM 4245 O O . VAL A 1 542 ? -29.704 -34.814 20.192 1.00 85.44 542 VAL A O 1
ATOM 4248 N N . ARG A 1 543 ? -29.341 -34.314 18.032 1.00 85.44 543 ARG A N 1
ATOM 4249 C CA . ARG A 1 543 ? -30.227 -35.351 17.488 1.00 85.44 543 ARG A CA 1
ATOM 4250 C C . ARG A 1 543 ? -29.486 -36.680 17.357 1.00 85.44 543 ARG A C 1
ATOM 4252 O O . ARG A 1 543 ? -28.459 -36.737 16.682 1.00 85.44 543 ARG A O 1
ATOM 4259 N N . ILE A 1 544 ? -30.039 -37.739 17.945 1.00 83.06 544 ILE A N 1
ATOM 4260 C CA . ILE A 1 544 ? -29.553 -39.113 17.791 1.00 83.06 544 ILE A CA 1
ATOM 4261 C C . ILE A 1 544 ? -30.580 -39.918 16.982 1.00 83.06 544 ILE A C 1
ATOM 4263 O O . ILE A 1 544 ? -31.736 -40.020 17.399 1.00 83.06 544 ILE A O 1
ATOM 4267 N N . PRO A 1 545 ? -30.198 -40.498 15.830 1.00 76.25 545 PRO A N 1
ATOM 4268 C CA . PRO A 1 545 ? -31.106 -41.307 15.026 1.00 76.25 545 PRO A CA 1
ATOM 4269 C C . PRO A 1 545 ? -31.507 -42.592 15.764 1.00 76.25 545 PRO A C 1
ATOM 4271 O O . PRO A 1 545 ? -30.683 -43.268 16.376 1.00 76.25 545 PRO A O 1
ATOM 4274 N N . SER A 1 546 ? -32.779 -42.978 15.662 1.00 69.62 546 SER A N 1
ATOM 4275 C CA . SER A 1 546 ? -33.320 -44.172 16.330 1.00 69.62 546 SER A CA 1
ATOM 4276 C C . SER A 1 546 ? -32.694 -45.489 15.842 1.00 69.62 546 SER A C 1
ATOM 4278 O O . SER A 1 546 ? -32.625 -46.445 16.613 1.00 69.62 546 SER A O 1
ATOM 4280 N N . SER A 1 547 ? -32.179 -45.529 14.607 1.00 67.69 547 SER A N 1
ATOM 4281 C CA . SER A 1 547 ? -31.525 -46.689 13.978 1.00 67.69 547 SER A CA 1
ATOM 4282 C C . SER A 1 547 ? -29.985 -46.664 14.033 1.00 67.69 547 SER A C 1
ATOM 4284 O O . SER A 1 547 ? -29.337 -47.375 13.262 1.00 67.69 547 SER A O 1
ATOM 4286 N N . GLY A 1 548 ? -29.388 -45.811 14.874 1.00 68.69 548 GLY A N 1
ATOM 4287 C CA . GLY A 1 548 ? -27.936 -45.677 15.034 1.00 68.69 548 GLY A CA 1
ATOM 4288 C C . GLY A 1 548 ? -27.262 -46.867 15.733 1.00 68.69 548 GLY A C 1
ATOM 4289 O O . GLY A 1 548 ? -27.902 -47.685 16.394 1.00 68.69 548 GLY A O 1
ATOM 4290 N N . SER A 1 549 ? -25.937 -46.974 15.583 1.00 79.75 549 SER A N 1
ATOM 4291 C CA . SER A 1 549 ? -25.123 -47.921 16.356 1.00 79.75 549 SER A CA 1
ATOM 4292 C C . SER A 1 549 ? -24.753 -47.314 17.714 1.00 79.75 549 SER A C 1
ATOM 4294 O O . SER A 1 549 ? -24.459 -46.126 17.805 1.00 79.75 549 SER A O 1
ATOM 4296 N N . MET A 1 550 ? -24.629 -48.125 18.767 1.00 79.94 550 MET A N 1
ATOM 4297 C CA . MET A 1 550 ? -24.235 -47.615 20.093 1.00 79.94 550 MET A CA 1
ATOM 4298 C C . MET A 1 550 ? -22.905 -46.844 20.088 1.00 79.94 550 MET A C 1
ATOM 4300 O O . MET A 1 550 ? -22.731 -45.892 20.842 1.00 79.94 550 MET A O 1
ATOM 4304 N N . VAL A 1 551 ? -21.976 -47.209 19.201 1.00 82.31 551 VAL A N 1
ATOM 4305 C CA . VAL A 1 551 ? -20.679 -46.530 19.065 1.00 82.31 551 VAL A CA 1
ATOM 4306 C C . VAL A 1 551 ? -20.820 -45.157 18.401 1.00 82.31 551 VAL A C 1
ATOM 4308 O O . VAL A 1 551 ? -20.139 -44.215 18.810 1.00 82.31 551 VAL A O 1
ATOM 4311 N N . SER A 1 552 ? -21.677 -45.021 17.383 1.00 83.38 552 SER A N 1
ATOM 4312 C CA . SER A 1 552 ? -21.946 -43.721 16.749 1.00 83.38 552 SER A CA 1
ATOM 4313 C C . SER A 1 552 ? -22.661 -42.776 17.708 1.00 83.38 552 SER A C 1
ATOM 4315 O O . SER A 1 552 ? -22.286 -41.609 17.809 1.00 83.38 552 SER A O 1
ATOM 4317 N N . ASP A 1 553 ? -23.618 -43.307 18.462 1.00 86.31 553 ASP A N 1
ATOM 4318 C CA . ASP A 1 553 ? -24.448 -42.533 19.380 1.00 86.31 553 ASP A CA 1
ATOM 4319 C C . ASP A 1 553 ? -23.605 -42.060 20.573 1.00 86.31 553 ASP A C 1
ATOM 4321 O O . ASP A 1 553 ? -23.623 -40.882 20.929 1.00 86.31 553 ASP A O 1
ATOM 4325 N N . ALA A 1 554 ? -22.739 -42.932 21.105 1.00 84.25 554 ALA A N 1
ATOM 4326 C CA . ALA A 1 554 ? -21.775 -42.562 22.136 1.00 84.25 554 ALA A CA 1
ATOM 4327 C C . ALA A 1 554 ? -20.788 -41.481 21.674 1.00 84.25 554 ALA A C 1
ATOM 4329 O O . ALA A 1 554 ? -20.497 -40.562 22.435 1.00 84.25 554 ALA A O 1
ATOM 4330 N N . LYS A 1 555 ? -20.294 -41.536 20.428 1.00 86.94 555 LYS A N 1
ATOM 4331 C CA . LYS A 1 555 ? -19.424 -40.477 19.885 1.00 86.94 555 LYS A CA 1
ATOM 4332 C C . LYS A 1 555 ? -20.140 -39.129 19.808 1.00 86.94 555 LYS A C 1
ATOM 4334 O O . LYS A 1 555 ? -19.540 -38.125 20.179 1.00 86.94 555 LYS A O 1
ATOM 4339 N N . ALA A 1 556 ? -21.396 -39.106 19.362 1.00 86.56 556 ALA A N 1
ATOM 4340 C CA . ALA A 1 556 ? -22.182 -37.877 19.272 1.00 86.56 556 ALA A CA 1
ATOM 4341 C C . ALA A 1 556 ? -22.415 -37.243 20.654 1.00 86.56 556 ALA A C 1
ATOM 4343 O O . ALA A 1 556 ? -22.231 -36.036 20.816 1.00 86.56 556 ALA A O 1
ATOM 4344 N N . VAL A 1 557 ? -22.740 -38.055 21.667 1.00 87.81 557 VAL A N 1
ATOM 4345 C CA . VAL A 1 557 ? -22.913 -37.569 23.047 1.00 87.81 557 VAL A CA 1
ATOM 4346 C C . VAL A 1 557 ? -21.590 -37.113 23.656 1.00 87.81 557 VAL A C 1
ATOM 4348 O O . VAL A 1 557 ? -21.557 -36.070 24.300 1.00 87.81 557 VAL A O 1
ATOM 4351 N N . ILE A 1 558 ? -20.487 -37.835 23.427 1.00 88.31 558 ILE A N 1
ATOM 4352 C CA . ILE A 1 558 ? -19.155 -37.418 23.893 1.00 88.31 558 ILE A CA 1
ATOM 4353 C C . ILE A 1 558 ? -18.772 -36.067 23.285 1.00 88.31 558 ILE A C 1
ATOM 4355 O O . ILE A 1 558 ? -18.279 -35.205 24.008 1.00 88.31 558 ILE A O 1
ATOM 4359 N N . GLU A 1 559 ? -19.008 -35.861 21.988 1.00 88.50 559 GLU A N 1
ATOM 4360 C CA . GLU A 1 559 ? -18.712 -34.584 21.332 1.00 88.50 559 GLU A CA 1
ATOM 4361 C C . GLU A 1 559 ? -19.549 -33.447 21.922 1.00 88.50 559 GLU A C 1
ATOM 4363 O O . GLU A 1 559 ? -19.011 -32.402 22.283 1.00 88.50 559 GLU A O 1
ATOM 4368 N N . ALA A 1 560 ? -20.850 -33.680 22.108 1.00 85.88 560 ALA A N 1
ATOM 4369 C CA . ALA A 1 560 ? -21.742 -32.717 22.739 1.00 85.88 560 ALA A CA 1
ATOM 4370 C C . ALA A 1 560 ? -21.348 -32.396 24.190 1.00 85.88 560 ALA A C 1
ATOM 4372 O O . ALA A 1 560 ? -21.500 -31.253 24.620 1.00 85.88 560 ALA A O 1
ATOM 4373 N N . ALA A 1 561 ? -20.823 -33.375 24.928 1.00 87.00 561 ALA A N 1
ATOM 4374 C CA . ALA A 1 561 ? -20.465 -33.256 26.337 1.00 87.00 561 ALA A CA 1
ATOM 4375 C C . ALA A 1 561 ? -19.124 -32.544 26.598 1.00 87.00 561 ALA A C 1
ATOM 4377 O O . ALA A 1 561 ? -18.877 -32.128 27.731 1.00 87.00 561 ALA A O 1
ATOM 4378 N N . LYS A 1 562 ? -18.246 -32.385 25.593 1.00 85.31 562 LYS A N 1
ATOM 4379 C CA . LYS A 1 562 ? -16.919 -31.754 25.770 1.00 85.31 562 LYS A CA 1
ATOM 4380 C C . LYS A 1 562 ? -17.006 -30.346 26.360 1.00 85.31 562 LYS A C 1
ATOM 4382 O O . LYS A 1 562 ? -16.289 -30.039 27.318 1.00 85.31 562 LYS A O 1
ATOM 4387 N N . ASP A 1 563 ? -17.912 -29.534 25.818 1.00 79.06 563 ASP A N 1
ATOM 4388 C CA . ASP A 1 563 ? -18.092 -28.129 26.205 1.00 79.06 563 ASP A CA 1
ATOM 4389 C C . ASP A 1 563 ? -19.092 -27.937 27.353 1.00 79.06 563 ASP A C 1
ATOM 4391 O O . ASP A 1 563 ? -19.482 -26.802 27.633 1.00 79.06 563 ASP A O 1
ATOM 4395 N N . CYS A 1 564 ? -19.549 -29.025 27.977 1.00 83.75 564 CYS A N 1
ATOM 4396 C CA . CYS A 1 564 ? -20.435 -28.982 29.132 1.00 83.75 564 CYS A CA 1
ATOM 4397 C C . CYS A 1 564 ? -19.637 -29.134 30.433 1.00 83.75 564 CYS A C 1
ATOM 4399 O O . CYS A 1 564 ? -18.629 -29.848 30.500 1.00 83.75 564 CYS A O 1
ATOM 4401 N N . ASP A 1 565 ? -20.110 -28.465 31.480 1.00 78.94 565 ASP A N 1
ATOM 4402 C CA . ASP A 1 565 ? -19.524 -28.494 32.823 1.00 78.94 565 ASP A CA 1
ATOM 4403 C C . ASP A 1 565 ? -20.147 -29.591 33.691 1.00 78.94 565 ASP A C 1
ATOM 4405 O O . ASP A 1 565 ? -19.493 -30.118 34.596 1.00 78.94 565 ASP A O 1
ATOM 4409 N N . LEU A 1 566 ? -21.404 -29.935 33.395 1.00 83.69 566 LEU A N 1
ATOM 4410 C CA . LEU A 1 566 ? -22.218 -30.897 34.126 1.00 83.69 566 LEU A CA 1
ATOM 4411 C C . LEU A 1 566 ? -23.013 -31.770 33.148 1.00 83.69 566 LEU A C 1
ATOM 4413 O O . LEU A 1 566 ? -23.568 -31.270 32.166 1.00 83.69 566 LEU A O 1
ATOM 4417 N N . ILE A 1 567 ? -23.079 -33.072 33.422 1.00 87.50 567 ILE A N 1
ATOM 4418 C CA . ILE A 1 567 ? -23.831 -34.038 32.615 1.00 87.50 567 ILE A CA 1
ATOM 4419 C C . ILE A 1 567 ? -24.924 -34.656 33.482 1.00 87.50 567 ILE A C 1
ATOM 4421 O O . ILE A 1 567 ? -24.637 -35.310 34.484 1.00 87.50 567 ILE A O 1
ATOM 4425 N N . CYS A 1 568 ? -26.178 -34.463 33.092 1.00 86.88 568 CYS A N 1
ATOM 4426 C CA . CYS A 1 568 ? -27.301 -35.130 33.728 1.00 86.88 568 CYS A CA 1
ATOM 4427 C C . CYS A 1 568 ? -27.457 -36.547 33.185 1.00 86.88 568 CYS A C 1
ATOM 4429 O O . CYS A 1 568 ? -27.315 -36.780 31.985 1.00 86.88 568 CYS A O 1
ATOM 4431 N N . ILE A 1 569 ? -27.742 -37.494 34.074 1.00 85.25 569 ILE A N 1
ATOM 4432 C CA . ILE A 1 569 ? -27.937 -38.906 33.711 1.00 85.25 569 ILE A CA 1
ATOM 4433 C C . ILE A 1 569 ? -29.397 -39.331 33.870 1.00 85.25 569 ILE A C 1
ATOM 4435 O O . ILE A 1 569 ? -29.814 -40.318 33.266 1.00 85.25 569 ILE A O 1
ATOM 4439 N N . SER A 1 570 ? -30.199 -38.582 34.624 1.00 79.06 570 SER A N 1
ATOM 4440 C CA . SER A 1 570 ? -31.628 -38.855 34.765 1.00 79.06 570 SER A CA 1
ATOM 4441 C C . SER A 1 570 ? -32.343 -38.607 33.435 1.00 79.06 570 SER A C 1
ATOM 4443 O O . SER A 1 570 ? -32.327 -37.493 32.925 1.00 79.06 570 SER A O 1
ATOM 4445 N N . SER A 1 571 ? -32.938 -39.659 32.871 1.00 76.06 571 SER A N 1
ATOM 4446 C CA . SER A 1 571 ? -33.775 -39.609 31.672 1.00 76.06 571 SER A CA 1
ATOM 4447 C C . SER A 1 571 ? -34.847 -40.686 31.747 1.00 76.06 571 SER A C 1
ATOM 4449 O O . SER A 1 571 ? -34.640 -41.725 32.376 1.00 76.06 571 SER A O 1
ATOM 4451 N N . ASP A 1 572 ? -35.933 -40.489 31.007 1.00 71.38 572 ASP A N 1
ATOM 4452 C CA . ASP A 1 572 ? -36.959 -41.514 30.794 1.00 71.38 572 ASP A CA 1
ATOM 4453 C C . ASP A 1 572 ? -36.496 -42.613 29.813 1.00 71.38 572 ASP A C 1
ATOM 4455 O O . ASP A 1 572 ? -37.173 -43.628 29.642 1.00 71.38 572 ASP A O 1
ATOM 4459 N N . ASP A 1 573 ? -35.344 -42.424 29.153 1.00 76.94 573 ASP A N 1
ATOM 4460 C CA . ASP A 1 573 ? -34.694 -43.420 28.300 1.00 76.94 573 ASP A CA 1
ATOM 4461 C C . ASP A 1 573 ? -33.388 -43.923 28.932 1.00 76.94 573 ASP A C 1
ATOM 4463 O O . ASP A 1 573 ? -32.339 -43.272 28.872 1.00 76.94 573 ASP A O 1
ATOM 4467 N N . GLY A 1 574 ? -33.439 -45.141 29.479 1.00 78.25 574 GLY A N 1
ATOM 4468 C CA . GLY A 1 574 ? -32.284 -45.801 30.089 1.00 78.25 574 GLY A CA 1
ATOM 4469 C C . GLY A 1 574 ? -31.099 -45.998 29.133 1.00 78.25 574 GLY A C 1
ATOM 4470 O O . GLY A 1 574 ? -29.954 -46.087 29.586 1.00 78.25 574 GLY A O 1
ATOM 4471 N N . TYR A 1 575 ? -31.330 -46.013 27.816 1.00 84.25 575 TYR A N 1
ATOM 4472 C CA . TYR A 1 575 ? -30.253 -46.046 26.828 1.00 84.25 575 TYR A CA 1
ATOM 4473 C C . TYR A 1 575 ? -29.465 -44.731 26.808 1.00 84.25 575 TYR A C 1
ATOM 4475 O O . TYR A 1 575 ? -28.233 -44.751 26.865 1.00 84.25 575 TYR A O 1
ATOM 4483 N N . LEU A 1 576 ? -30.158 -43.588 26.781 1.00 84.62 576 LEU A N 1
ATOM 4484 C CA . LEU A 1 576 ? -29.522 -42.269 26.807 1.00 84.62 576 LEU A CA 1
ATOM 4485 C C . LEU A 1 576 ? -28.817 -42.010 28.138 1.00 84.62 576 LEU A C 1
ATOM 4487 O O . LEU A 1 576 ? -27.690 -41.517 28.132 1.00 84.62 576 LEU A O 1
ATOM 4491 N N . SER A 1 577 ? -29.419 -42.417 29.259 1.00 86.06 577 SER A N 1
ATOM 4492 C CA . SER A 1 577 ? -28.778 -42.374 30.578 1.00 86.06 577 SER A CA 1
ATOM 4493 C C . SER A 1 577 ? -27.459 -43.151 30.598 1.00 86.06 577 SER A C 1
ATOM 4495 O O . SER A 1 577 ? -26.438 -42.648 31.067 1.00 86.06 577 SER A O 1
ATOM 4497 N N . SER A 1 578 ? -27.443 -44.355 30.020 1.00 86.00 578 SER A N 1
ATOM 4498 C CA . SER A 1 578 ? -26.239 -45.192 29.957 1.00 86.00 578 SER A CA 1
ATOM 4499 C C . SER A 1 578 ? -25.134 -44.548 29.113 1.00 86.00 578 SER A C 1
ATOM 4501 O O . SER A 1 578 ? -23.967 -44.546 29.506 1.00 86.00 578 SER A O 1
ATOM 4503 N N . ILE A 1 579 ? -25.483 -43.956 27.968 1.00 87.50 579 ILE A N 1
ATOM 4504 C CA . ILE A 1 579 ? -24.513 -43.257 27.115 1.00 87.50 579 ILE A CA 1
ATOM 4505 C C . ILE A 1 579 ? -23.996 -41.978 27.784 1.00 87.50 579 ILE A C 1
ATOM 4507 O O . ILE A 1 579 ? -22.794 -41.710 27.727 1.00 87.50 579 ILE A O 1
ATOM 4511 N N . ALA A 1 580 ? -24.865 -41.208 28.443 1.00 87.12 580 ALA A N 1
ATOM 4512 C CA . ALA A 1 580 ? -24.481 -40.003 29.176 1.00 87.12 580 ALA A CA 1
ATOM 4513 C C . ALA A 1 580 ? -23.502 -40.328 30.318 1.00 87.12 580 ALA A C 1
ATOM 4515 O O . ALA A 1 580 ? -22.498 -39.632 30.479 1.00 87.12 580 ALA A O 1
ATOM 4516 N N . LEU A 1 581 ? -23.727 -41.434 31.041 1.00 87.06 581 LEU A N 1
ATOM 4517 C CA . LEU A 1 581 ? -22.805 -41.935 32.064 1.00 87.06 581 LEU A CA 1
ATOM 4518 C C . LEU A 1 581 ? -21.431 -42.285 31.477 1.00 87.06 581 LEU A C 1
ATOM 4520 O O . LEU A 1 581 ? -20.402 -41.863 32.008 1.00 87.06 581 LEU A O 1
ATOM 4524 N N . LEU A 1 582 ? -21.402 -43.019 30.359 1.00 85.62 582 LEU A N 1
ATOM 4525 C CA . LEU A 1 582 ? -20.156 -43.380 29.675 1.00 85.62 582 LEU A CA 1
ATOM 4526 C C . LEU A 1 582 ? -19.397 -42.142 29.180 1.00 85.62 582 LEU A C 1
ATOM 4528 O O . LEU A 1 582 ? -18.171 -42.077 29.302 1.00 85.62 582 LEU A O 1
ATOM 4532 N N . ALA A 1 583 ? -20.113 -41.145 28.655 1.00 85.81 583 ALA A N 1
ATOM 4533 C CA . ALA A 1 583 ? -19.528 -39.879 28.232 1.00 85.81 583 ALA A CA 1
ATOM 4534 C C . ALA A 1 583 ? -18.931 -39.108 29.421 1.00 85.81 583 ALA A C 1
ATOM 4536 O O . ALA A 1 583 ? -17.792 -38.641 29.335 1.00 85.81 583 ALA A O 1
ATOM 4537 N N . ALA A 1 584 ? -19.646 -39.040 30.547 1.00 86.69 584 ALA A N 1
ATOM 4538 C CA . ALA A 1 584 ? -19.169 -38.394 31.767 1.00 86.69 584 ALA A CA 1
ATOM 4539 C C . ALA A 1 584 ? -17.917 -39.069 32.337 1.00 86.69 584 ALA A C 1
ATOM 4541 O O . ALA A 1 584 ? -16.956 -38.384 32.691 1.00 86.69 584 ALA A O 1
ATOM 4542 N N . GLN A 1 585 ? -17.887 -40.404 32.353 1.00 86.31 585 GLN A N 1
ATOM 4543 C CA . GLN A 1 585 ? -16.726 -41.175 32.793 1.00 86.31 585 GLN A CA 1
ATOM 4544 C C . GLN A 1 585 ? -15.522 -40.972 31.867 1.00 86.31 585 GLN A C 1
ATOM 4546 O O . GLN A 1 585 ? -14.402 -40.799 32.341 1.00 86.31 585 GLN A O 1
ATOM 4551 N N . ARG A 1 586 ? -15.732 -40.963 30.544 1.00 86.44 586 ARG A N 1
ATOM 4552 C CA . ARG A 1 586 ? -14.651 -40.769 29.566 1.00 86.44 586 ARG A CA 1
ATOM 4553 C C . ARG A 1 586 ? -14.028 -39.375 29.646 1.00 86.44 586 ARG A C 1
ATOM 4555 O O . ARG A 1 586 ? -12.835 -39.243 29.388 1.00 86.44 586 ARG A O 1
ATOM 4562 N N . LEU A 1 587 ? -14.833 -38.360 29.952 1.00 85.62 587 LEU A N 1
ATOM 4563 C CA . LEU A 1 587 ? -14.414 -36.958 30.010 1.00 85.62 587 LEU A CA 1
ATOM 4564 C C . LEU A 1 587 ? -14.043 -36.487 31.426 1.00 85.62 587 LEU A C 1
ATOM 4566 O O . LEU A 1 587 ? -13.677 -35.324 31.586 1.00 85.62 587 LEU A O 1
ATOM 4570 N N . SER A 1 588 ? -14.147 -37.353 32.442 1.00 82.75 588 SER A N 1
ATOM 4571 C CA . SER A 1 588 ? -13.965 -37.006 33.861 1.00 82.75 588 SER A CA 1
ATOM 4572 C C . SER A 1 588 ? -14.806 -35.796 34.294 1.00 82.75 588 SER A C 1
ATOM 4574 O O . SER A 1 588 ? -14.338 -34.919 35.019 1.00 82.75 588 SER A O 1
ATOM 4576 N N . LYS A 1 589 ? -16.050 -35.721 33.807 1.00 82.12 589 LYS A N 1
ATOM 4577 C CA . LYS A 1 589 ? -16.977 -34.612 34.079 1.00 82.12 589 LYS A CA 1
ATOM 4578 C C . LYS A 1 589 ? -17.874 -34.926 35.274 1.00 82.12 589 LYS A C 1
ATOM 4580 O O . LYS A 1 589 ? -18.128 -36.088 35.585 1.00 82.12 589 LYS A O 1
ATOM 4585 N N . ARG A 1 590 ? -18.366 -33.872 35.929 1.00 81.19 590 ARG A N 1
ATOM 4586 C CA . ARG A 1 590 ? -19.312 -33.974 37.049 1.00 81.19 590 ARG A CA 1
ATOM 4587 C C . ARG A 1 590 ? -20.678 -34.424 36.545 1.00 81.19 590 ARG A C 1
ATOM 4589 O O . ARG A 1 590 ? -21.096 -34.052 35.446 1.00 81.19 590 ARG A O 1
ATOM 4596 N N . ILE A 1 591 ? -21.355 -35.223 37.360 1.00 85.31 591 ILE A N 1
ATOM 4597 C CA . ILE A 1 591 ? -22.649 -35.815 37.044 1.00 85.31 591 ILE A CA 1
ATOM 4598 C C . ILE A 1 591 ? -23.710 -35.213 37.959 1.00 85.31 591 ILE A C 1
ATOM 4600 O O . ILE A 1 591 ? -23.469 -35.069 39.158 1.00 85.31 591 ILE A O 1
ATOM 4604 N N . CYS A 1 592 ? -24.898 -34.945 37.416 1.00 83.31 592 CYS A N 1
ATOM 4605 C CA . CYS A 1 592 ? -26.087 -34.708 38.227 1.00 83.31 592 CYS A CA 1
ATOM 4606 C C . CYS A 1 592 ? -27.145 -35.803 38.054 1.00 83.31 592 CYS A C 1
ATOM 4608 O O . CYS A 1 592 ? -27.419 -36.285 36.949 1.00 83.31 592 CYS A O 1
ATOM 4610 N N . ILE A 1 593 ? -27.742 -36.180 39.182 1.00 80.81 593 ILE A N 1
ATOM 4611 C CA . ILE A 1 593 ? -28.853 -37.123 39.276 1.00 80.81 593 ILE A CA 1
ATOM 4612 C C . ILE A 1 593 ? -30.017 -36.391 39.922 1.00 80.81 593 ILE A C 1
ATOM 4614 O O . ILE A 1 593 ? -29.872 -35.772 40.973 1.00 80.81 593 ILE A O 1
ATOM 4618 N N . ILE A 1 594 ? -31.169 -36.468 39.275 1.00 74.94 594 ILE A N 1
ATOM 4619 C CA . ILE A 1 594 ? -32.418 -35.885 39.749 1.00 74.94 594 ILE A CA 1
ATOM 4620 C C . ILE A 1 594 ? -33.239 -37.013 40.363 1.00 74.94 594 ILE A C 1
ATOM 4622 O O . ILE A 1 594 ? -33.519 -38.004 39.682 1.00 74.94 594 ILE A O 1
ATOM 4626 N N . ARG A 1 595 ? -33.598 -36.872 41.641 1.00 70.62 595 ARG A N 1
ATOM 4627 C CA . ARG A 1 595 ? -34.435 -37.821 42.385 1.00 70.62 595 ARG A CA 1
ATOM 4628 C C . ARG A 1 595 ? -35.444 -37.038 43.218 1.00 70.62 595 ARG A C 1
ATOM 4630 O O . ARG A 1 595 ? -35.040 -36.208 44.017 1.00 70.62 595 ARG A O 1
ATOM 4637 N N . ASP A 1 596 ? -36.739 -37.274 43.006 1.00 60.03 596 ASP A N 1
ATOM 4638 C CA . ASP A 1 596 ? -37.831 -36.672 43.791 1.00 60.03 596 ASP A CA 1
ATOM 4639 C C . ASP A 1 596 ? -37.734 -35.135 43.953 1.00 60.03 596 ASP A C 1
ATOM 4641 O O . ASP A 1 596 ? -38.059 -34.580 44.997 1.00 60.03 596 ASP A O 1
ATOM 4645 N N . SER A 1 597 ? -37.321 -34.429 42.890 1.00 62.31 597 SER A N 1
ATOM 4646 C CA . SER A 1 597 ? -37.076 -32.968 42.834 1.00 62.31 597 SER A CA 1
ATOM 4647 C C . SER A 1 597 ? -35.796 -32.459 43.512 1.00 62.31 597 SER A C 1
ATOM 4649 O O . SER A 1 597 ? -35.504 -31.265 43.427 1.00 62.31 597 SER A O 1
ATOM 4651 N N . GLU A 1 598 ? -34.989 -33.335 44.111 1.00 62.09 598 GLU A N 1
ATOM 4652 C CA . GLU A 1 598 ? -33.646 -33.006 44.589 1.00 62.09 598 GLU A CA 1
ATOM 4653 C C . GLU A 1 598 ? -32.585 -33.299 43.522 1.00 62.09 598 GLU A C 1
ATOM 4655 O O . GLU A 1 598 ? -32.664 -34.271 42.764 1.00 62.09 598 GLU A O 1
ATOM 4660 N N . VAL A 1 599 ? -31.571 -32.433 43.468 1.00 67.81 599 VAL A N 1
ATOM 4661 C CA . VAL A 1 599 ? -30.437 -32.546 42.550 1.00 67.81 599 VAL A CA 1
ATOM 4662 C C . VAL A 1 599 ? -29.213 -32.985 43.343 1.00 67.81 599 VAL A C 1
ATOM 4664 O O . VAL A 1 599 ? -28.696 -32.237 44.171 1.00 67.81 599 VAL A O 1
ATOM 4667 N N . LEU A 1 600 ? -28.743 -34.199 43.075 1.00 74.25 600 LEU A N 1
ATOM 4668 C CA . LEU A 1 600 ? -27.538 -34.764 43.670 1.00 74.25 600 LEU A CA 1
ATOM 4669 C C . LEU A 1 600 ? -26.375 -34.630 42.686 1.00 74.25 600 LEU A C 1
ATOM 4671 O O . LEU A 1 600 ? -26.438 -35.132 41.562 1.00 74.25 600 LEU A O 1
ATOM 4675 N N . GLU A 1 601 ? -25.306 -33.965 43.120 1.00 71.44 601 GLU A N 1
ATOM 4676 C CA . GLU A 1 601 ? -24.061 -33.836 42.363 1.00 71.44 601 GLU A CA 1
ATOM 4677 C C . GLU A 1 601 ? -23.050 -34.874 42.851 1.00 71.44 601 GLU A C 1
ATOM 4679 O O . GLU A 1 601 ? -22.814 -35.028 44.049 1.00 71.44 601 GLU A O 1
ATOM 4684 N N . THR A 1 602 ? -22.455 -35.609 41.919 1.00 72.94 602 THR A N 1
ATOM 4685 C CA . THR A 1 602 ? -21.479 -36.655 42.230 1.00 72.94 602 THR A CA 1
ATOM 4686 C C . THR A 1 602 ? -20.433 -36.754 41.126 1.00 72.94 602 THR A C 1
ATOM 4688 O O . THR A 1 602 ? -20.603 -36.245 40.014 1.00 72.94 602 THR A O 1
ATOM 4691 N N . THR A 1 603 ? -19.316 -37.407 41.429 1.00 74.06 603 THR A N 1
ATOM 4692 C CA . THR A 1 603 ? -18.325 -37.773 40.415 1.00 74.06 603 THR A CA 1
ATOM 4693 C C . THR A 1 603 ? -18.620 -39.178 39.8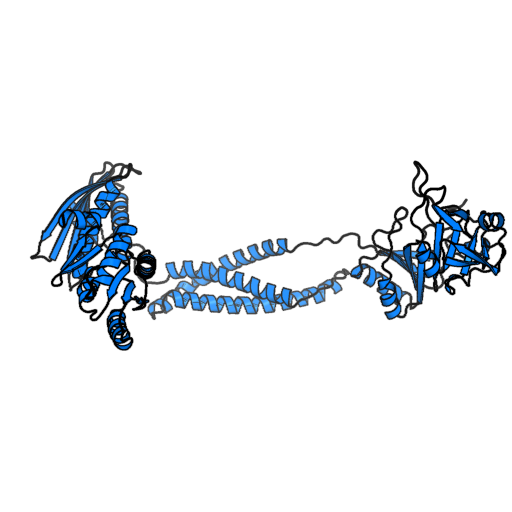85 1.00 74.06 603 THR A C 1
ATOM 4695 O O . THR A 1 603 ? -19.138 -40.013 40.631 1.00 74.06 603 THR A O 1
ATOM 4698 N N . PRO A 1 604 ? -18.275 -39.494 38.622 1.00 66.69 604 PRO A N 1
ATOM 4699 C CA . PRO A 1 604 ? -18.443 -40.847 38.092 1.00 66.69 604 PRO A CA 1
ATOM 4700 C C . PRO A 1 604 ? -17.776 -41.905 38.981 1.00 66.69 604 PRO A C 1
ATOM 4702 O O . PRO A 1 604 ? -18.319 -42.986 39.171 1.00 66.69 604 PRO A O 1
ATOM 4705 N N . THR A 1 605 ? -16.624 -41.576 39.569 1.00 64.81 605 THR A N 1
ATOM 4706 C CA . THR A 1 605 ? -15.869 -42.449 40.475 1.00 64.81 605 THR A CA 1
ATOM 4707 C C . THR A 1 605 ? -16.579 -42.679 41.808 1.00 64.81 605 THR A C 1
ATOM 4709 O O . THR A 1 605 ? -16.698 -43.828 42.224 1.00 64.81 605 THR A O 1
ATOM 4712 N N . SER A 1 606 ? -17.119 -41.631 42.443 1.00 64.12 606 SER A N 1
ATOM 4713 C CA . SER A 1 606 ? -17.851 -41.773 43.713 1.00 64.12 606 SER A CA 1
ATOM 4714 C C . SER A 1 606 ? -19.183 -42.507 43.551 1.00 64.12 606 SER A C 1
ATOM 4716 O O . SER A 1 606 ? -19.603 -43.216 44.460 1.00 64.12 606 SER A O 1
ATOM 4718 N N . LEU A 1 607 ? -19.839 -42.389 42.391 1.00 63.06 607 LEU A N 1
ATOM 4719 C CA . LEU A 1 607 ? -21.059 -43.144 42.093 1.00 63.06 607 LEU A CA 1
ATOM 4720 C C . LEU A 1 607 ? -20.792 -44.658 42.039 1.00 63.06 607 LEU A C 1
ATOM 4722 O O . LEU A 1 607 ? -21.556 -45.445 42.591 1.00 63.06 607 LEU A O 1
ATOM 4726 N N . TRP A 1 608 ? -19.695 -45.065 41.394 1.00 57.25 608 TRP A N 1
ATOM 4727 C CA . TRP A 1 608 ? -19.290 -46.471 41.322 1.00 57.25 608 TRP A CA 1
ATOM 4728 C C . TRP A 1 608 ? -18.905 -47.042 42.689 1.00 57.25 608 TRP A C 1
ATOM 4730 O O . TRP A 1 608 ? -19.184 -48.208 42.948 1.00 57.25 608 TRP A O 1
ATOM 4740 N N . GLU A 1 609 ? -18.303 -46.238 43.567 1.00 57.62 609 GLU A N 1
ATOM 4741 C CA . GLU A 1 609 ? -18.005 -46.635 44.949 1.00 57.62 609 GLU A CA 1
ATOM 4742 C C . GLU A 1 609 ? -19.258 -46.761 45.824 1.00 57.62 609 GLU A C 1
ATOM 4744 O O . GLU A 1 609 ? -19.264 -47.579 46.733 1.00 57.62 609 GLU A O 1
ATOM 4749 N N . GLN A 1 610 ? -20.322 -46.000 45.546 1.00 54.66 610 GLN A N 1
ATOM 4750 C CA . GLN A 1 610 ? -21.610 -46.112 46.246 1.00 54.66 610 GLN A CA 1
ATOM 4751 C C . GLN A 1 610 ? -22.495 -47.262 45.736 1.00 54.66 610 GLN A C 1
ATOM 4753 O O . GLN A 1 610 ? -23.375 -47.720 46.461 1.00 54.66 610 GLN A O 1
ATOM 4758 N N . LEU A 1 611 ? -22.306 -47.695 44.484 1.00 51.34 611 LEU A N 1
ATOM 4759 C CA . LEU A 1 611 ? -23.032 -48.818 43.871 1.00 51.34 611 LEU A CA 1
ATOM 4760 C C . LEU A 1 611 ? -22.391 -50.186 44.153 1.00 51.34 611 LEU A C 1
ATOM 4762 O O . LEU A 1 611 ? -23.024 -51.213 43.903 1.00 51.34 611 LEU A O 1
ATOM 4766 N N . ARG A 1 612 ? -21.138 -50.193 44.610 1.00 39.94 612 ARG A N 1
ATOM 4767 C CA . ARG A 1 612 ? -20.379 -51.382 44.999 1.00 39.94 612 ARG A CA 1
ATOM 4768 C C . ARG A 1 612 ? -20.595 -51.692 46.472 1.00 39.94 612 ARG A C 1
ATOM 4770 O O . ARG A 1 612 ? -20.653 -52.902 46.785 1.00 39.94 612 ARG A O 1
#

Sequence (612 aa):
SNPTEKVNPVETPYIIVYDRGYRFDNLAPVDTRYVEFFRSLGLDLGLRAETPIFPPSGREYIINDKSYNLRGVIGVSGSTLLPKQLSQCIIEGEINRIGQDPSASIVSSDLAANLGLTVGSWIRVNGVILQIDGILSTDCPTYLKDIDGYFLSTLVMPPMSPVAPAGWSNVIITGFDGALKLGALPTKIYASGGGVEEIDRIAETMSLHTNLKVRLIRPGGEVYVFNLVSLASISGGEVMVVAGIAFLNLLVASLANYYERRGEFLTMSTLGLNPAHILLLSVAEAIFLGVISSYLGVLVTLGVFSIVPKIIPIPIDFKLTQESVMGVFALSSVIFISSHILSVRRNIILSTPAQTWKWVLTKALDEEGYWTVELPAKLKVSKIKHFITYMNSRLSEYSYTTTVNIMVHGVEENTEAGLHRLRFTYSSTEQRAFRASCILDVYEQDGWGFVKLRSKIEAQDARFIDQYVREIVQLIRQFIIEYTSLTIRILVPFSRDLAHIQPLLTVYNPSEVRVVWRGASEDDLKREVEMLEANLVRVVVVRIPSSGSMVSDAKAVIEAAKDCDLICISSDDGYLSSIALLAAQRLSKRICIIRDSEVLETTPTSLWEQLR

Radius of gyration: 48.41 Å; chains: 1; bounding box: 89×82×127 Å

Foldseek 3Di:
DDPDPFQPFDQFKKKKWFAQPDDLQDLDFDDCVVVVVLVVVVWWKKWKWKAPAAALLADWKQKPNDTDGARIEMAMATPFDDRVLQQVQWPDAGDPCQRPDQQEKEAEPQVCVVVVHDQQDWMQINNRIHGYRTYGYLPRDQQDAGLQRHTPAHWYDYVPDGIGRHGRHRYMYHHRVSRVVVRIGTRMMMITDDDPVVVVVVQQVCCVPVQIWMWMADRPGDIDTRHPPDDPPPDCPVVVVVLVVVLVVLLVVLLVVLLVCLVVLLVCLVVPDDLVVQLVVLLVVLLVCLQVVLVVVVVVVVVCVVCVCVVDVDPDDDDDDPVVSVVSSVSSSCSSNVSSNVSSVVSNVVRNPDDPPVVDQPFDQDPVRWGKGWDPDKAALLCPVVLVVLVVVVQCVVCPDPFKHKAWPDWDDDPVFQKIKTWMKIFGNPPFTKIKTKIWIWGDDPRITTIMIIIHIDHPDPVCVVVVVVVVSVVVVVSSVVVVVPAAEEEEEEEQDPPLCPLVCSNRVHQEYEYEYEYDDVVRVVVVCVVVVVSVHHYHYQYDYNPDDLVVSLVSLLVVCLPGQEYELDYPDNSSSVSSLVSCVVNQHWYWYRDPSDIDIDTSVVVVVVVD

pLDDT: mean 79.91, std 11.83, range [23.91, 94.88]